Protein AF-A0A9E3U5I5-F1 (afdb_monomer)

Mean predicted aligned error: 7.68 Å

Structure (mmCIF, N/CA/C/O backbone):
data_AF-A0A9E3U5I5-F1
#
_entry.id   AF-A0A9E3U5I5-F1
#
loop_
_atom_site.group_PDB
_atom_site.id
_atom_site.type_symbol
_atom_site.label_atom_id
_atom_site.label_alt_id
_atom_site.label_comp_id
_atom_site.label_asym_id
_atom_site.label_entity_id
_atom_site.label_seq_id
_atom_site.pdbx_PDB_ins_code
_atom_site.Cartn_x
_atom_site.Cartn_y
_atom_site.Cartn_z
_atom_site.occupancy
_atom_site.B_iso_or_equiv
_atom_site.auth_seq_id
_atom_site.auth_comp_id
_atom_site.auth_asym_id
_atom_site.auth_atom_id
_atom_site.pdbx_PDB_model_num
ATOM 1 N N . TYR A 1 1 ? -1.430 5.859 -14.309 1.00 72.38 1 TYR A N 1
ATOM 2 C CA . TYR A 1 1 ? -0.325 5.099 -13.688 1.00 72.38 1 TYR A CA 1
ATOM 3 C C . TYR A 1 1 ? 0.718 4.545 -14.660 1.00 72.38 1 TYR A C 1
ATOM 5 O O . TYR A 1 1 ? 1.786 4.202 -14.187 1.00 72.38 1 TYR A O 1
ATOM 13 N N . VAL A 1 2 ? 0.483 4.457 -15.978 1.00 86.75 2 VAL A N 1
ATOM 14 C CA . VAL A 1 2 ? 1.469 3.859 -16.917 1.00 86.75 2 VAL A CA 1
ATOM 15 C C . VAL A 1 2 ? 1.877 4.771 -18.079 1.00 86.75 2 VAL A C 1
ATOM 17 O O . VAL A 1 2 ? 2.610 4.355 -18.967 1.00 86.75 2 VAL A O 1
ATOM 20 N N . ILE A 1 3 ? 1.414 6.024 -18.080 1.00 90.94 3 ILE A N 1
ATOM 21 C CA . ILE A 1 3 ? 1.618 6.954 -19.201 1.00 90.94 3 ILE A CA 1
ATOM 22 C C . ILE A 1 3 ? 3.106 7.238 -19.416 1.00 90.94 3 ILE A C 1
ATOM 24 O O . ILE A 1 3 ? 3.570 7.197 -20.548 1.00 90.94 3 ILE A O 1
ATOM 28 N N . ILE A 1 4 ? 3.861 7.483 -18.343 1.00 94.75 4 ILE A N 1
ATOM 29 C CA . ILE A 1 4 ? 5.291 7.808 -18.426 1.00 94.75 4 ILE A CA 1
ATOM 30 C C . ILE A 1 4 ? 6.102 6.634 -18.995 1.00 94.75 4 ILE A C 1
ATOM 32 O O . ILE A 1 4 ? 6.793 6.840 -19.994 1.00 94.75 4 ILE A O 1
ATOM 36 N N . PRO A 1 5 ? 6.004 5.404 -18.451 1.00 95.19 5 PRO A N 1
ATOM 37 C CA . PRO A 1 5 ? 6.700 4.259 -19.033 1.00 95.19 5 PRO A CA 1
ATOM 38 C C . PRO A 1 5 ? 6.261 3.936 -20.467 1.00 95.19 5 PRO A C 1
ATOM 40 O O . PRO A 1 5 ? 7.114 3.644 -21.306 1.00 95.19 5 PRO A O 1
ATOM 43 N N . ALA A 1 6 ? 4.964 4.036 -20.781 1.00 94.38 6 ALA A N 1
ATOM 44 C CA . ALA A 1 6 ? 4.464 3.808 -22.137 1.00 94.38 6 ALA A CA 1
ATOM 45 C C . ALA A 1 6 ? 5.011 4.842 -23.136 1.00 94.38 6 ALA A C 1
ATOM 47 O O . ALA A 1 6 ? 5.521 4.470 -24.193 1.00 94.38 6 ALA A O 1
ATOM 48 N N . ALA A 1 7 ? 4.971 6.130 -22.779 1.00 95.12 7 ALA A N 1
ATOM 49 C CA . ALA A 1 7 ? 5.496 7.212 -23.605 1.00 95.12 7 ALA A CA 1
ATOM 50 C C . ALA A 1 7 ? 7.008 7.080 -23.818 1.00 95.12 7 ALA A C 1
ATOM 52 O O . ALA A 1 7 ? 7.478 7.246 -24.941 1.00 95.12 7 ALA A O 1
ATOM 53 N N . ALA A 1 8 ? 7.768 6.725 -22.777 1.00 96.31 8 ALA A N 1
ATOM 54 C CA . ALA A 1 8 ? 9.208 6.504 -22.892 1.00 96.31 8 ALA A CA 1
ATOM 55 C C . ALA A 1 8 ? 9.541 5.380 -23.886 1.00 96.31 8 ALA A C 1
ATOM 57 O O . ALA A 1 8 ? 10.413 5.556 -24.737 1.00 96.31 8 ALA A O 1
ATOM 58 N N . CYS A 1 9 ? 8.822 4.254 -23.827 1.00 95.81 9 CYS A N 1
ATOM 59 C CA . CYS A 1 9 ? 9.015 3.140 -24.758 1.00 95.81 9 CYS A CA 1
ATOM 60 C C . CYS A 1 9 ? 8.641 3.518 -26.195 1.00 95.81 9 CYS A C 1
ATOM 62 O O . CYS A 1 9 ? 9.406 3.239 -27.118 1.00 95.81 9 CYS A O 1
ATOM 64 N N . TRP A 1 10 ? 7.495 4.176 -26.384 1.00 95.50 10 TRP A N 1
ATOM 65 C CA . TRP A 1 10 ? 7.017 4.591 -27.704 1.00 95.50 10 TRP A CA 1
ATOM 66 C C . TRP A 1 10 ? 7.957 5.608 -28.359 1.00 95.50 10 TRP A C 1
ATOM 68 O O . TRP A 1 10 ? 8.455 5.371 -29.460 1.00 95.50 10 TRP A O 1
ATOM 78 N N . LEU A 1 11 ? 8.284 6.695 -27.653 1.00 94.75 11 LEU A N 1
ATOM 79 C CA . LEU A 1 11 ? 9.190 7.731 -28.154 1.00 94.75 11 LEU A CA 1
ATOM 80 C C . LEU A 1 11 ? 10.596 7.175 -28.400 1.00 94.75 11 LEU A C 1
ATOM 82 O O . LEU A 1 11 ? 11.196 7.454 -29.437 1.00 94.75 11 LEU A O 1
ATOM 86 N N . GLY A 1 12 ? 11.118 6.352 -27.488 1.00 92.44 12 GLY A N 1
ATOM 87 C CA . GLY A 1 12 ? 12.425 5.724 -27.664 1.00 92.44 12 GLY A CA 1
ATOM 88 C C . GLY A 1 12 ? 12.472 4.776 -28.863 1.00 92.44 12 GLY A C 1
ATOM 89 O O . GLY A 1 12 ? 13.424 4.822 -29.646 1.00 92.44 12 GLY A O 1
ATOM 90 N N . GLY A 1 13 ? 11.422 3.974 -29.065 1.00 91.69 13 GLY A N 1
ATOM 91 C CA . GLY A 1 13 ? 11.267 3.125 -30.247 1.00 91.69 13 GLY A CA 1
ATOM 92 C C . GLY A 1 13 ? 11.242 3.934 -31.546 1.00 91.69 13 GLY A C 1
ATOM 93 O O . GLY A 1 13 ? 11.972 3.610 -32.488 1.00 91.69 13 GLY A O 1
ATOM 94 N N . MET A 1 14 ? 10.485 5.037 -31.576 1.00 92.88 14 MET A N 1
ATOM 95 C CA . MET A 1 14 ? 10.436 5.952 -32.723 1.00 92.88 14 MET A CA 1
ATOM 96 C C . MET A 1 14 ? 11.801 6.572 -33.035 1.00 92.88 14 MET A C 1
ATOM 98 O O . MET A 1 14 ? 12.221 6.568 -34.193 1.00 92.88 14 MET A O 1
ATOM 102 N N . ILE A 1 15 ? 12.511 7.075 -32.020 1.00 90.38 15 ILE A N 1
ATOM 103 C CA . ILE A 1 15 ? 13.831 7.701 -32.188 1.00 90.38 15 ILE A CA 1
ATOM 104 C C . ILE A 1 15 ? 14.815 6.718 -32.829 1.00 90.38 15 ILE A C 1
ATOM 106 O O . ILE A 1 15 ? 15.523 7.079 -33.769 1.00 90.38 15 ILE A O 1
ATOM 110 N N . ILE A 1 16 ? 14.849 5.460 -32.387 1.00 87.94 16 ILE A N 1
ATOM 111 C CA . ILE A 1 16 ? 15.721 4.457 -33.015 1.00 87.94 16 ILE A CA 1
ATOM 112 C C . ILE A 1 16 ? 15.287 4.150 -34.437 1.00 87.94 16 ILE A C 1
ATOM 114 O O . ILE A 1 16 ? 16.143 4.043 -35.313 1.00 87.94 16 ILE A O 1
ATOM 118 N N . ALA A 1 17 ? 13.987 3.957 -34.668 1.00 88.94 17 ALA A N 1
ATOM 119 C CA . ALA A 1 17 ? 13.482 3.629 -35.993 1.00 88.94 17 ALA A CA 1
ATOM 120 C C . ALA A 1 17 ? 13.883 4.716 -37.001 1.00 88.94 17 ALA A C 1
ATOM 122 O O . ALA A 1 17 ? 14.341 4.393 -38.100 1.00 88.94 17 ALA A O 1
ATOM 123 N N . LEU A 1 18 ? 13.804 5.989 -36.591 1.00 89.69 18 LEU A N 1
ATOM 124 C CA . LEU A 1 18 ? 14.279 7.138 -37.365 1.00 89.69 18 LEU A CA 1
ATOM 125 C C . LEU A 1 18 ? 15.781 7.043 -37.634 1.00 89.69 18 LEU A C 1
ATOM 127 O O . LEU A 1 18 ? 16.207 7.105 -38.785 1.00 89.69 18 LEU A O 1
ATOM 131 N N . ARG A 1 19 ? 16.593 6.816 -36.597 1.00 85.44 19 ARG A N 1
ATOM 132 C CA . ARG A 1 19 ? 18.059 6.751 -36.729 1.00 85.44 19 ARG A CA 1
ATOM 133 C C . ARG A 1 19 ? 18.560 5.558 -37.538 1.00 85.44 19 ARG A C 1
ATOM 135 O O . ARG A 1 19 ? 19.633 5.636 -38.126 1.00 85.44 19 ARG A O 1
ATOM 142 N N . ARG A 1 20 ? 17.801 4.465 -37.572 1.00 84.69 20 ARG A N 1
ATOM 143 C CA . ARG A 1 20 ? 18.103 3.270 -38.371 1.00 84.69 20 ARG A CA 1
ATOM 144 C C . ARG A 1 20 ? 17.535 3.334 -39.790 1.00 84.69 20 ARG A C 1
ATOM 146 O O . ARG A 1 20 ? 17.709 2.377 -40.534 1.00 84.69 20 ARG A O 1
ATOM 153 N N . GLY A 1 21 ? 16.847 4.417 -40.163 1.00 87.25 21 GLY A N 1
ATOM 154 C CA . GLY A 1 21 ? 16.241 4.565 -41.489 1.00 87.25 21 GLY A CA 1
ATOM 155 C C . GLY A 1 21 ? 15.098 3.582 -41.768 1.00 87.25 21 GLY A C 1
ATOM 156 O O . GLY A 1 21 ? 14.737 3.376 -42.920 1.00 87.25 21 GLY A O 1
ATOM 157 N N . VAL A 1 22 ? 14.528 2.966 -40.726 1.00 88.62 22 VAL A N 1
ATOM 158 C CA . VAL A 1 22 ? 13.411 2.004 -40.826 1.00 88.62 22 VAL A CA 1
ATOM 159 C C . VAL A 1 22 ? 12.083 2.601 -40.359 1.00 88.62 22 VAL A C 1
ATOM 161 O O . VAL A 1 22 ? 11.079 1.897 -40.268 1.00 88.62 22 VAL A O 1
ATOM 164 N N . PHE A 1 23 ? 12.067 3.896 -40.036 1.00 92.00 23 PHE A N 1
ATOM 165 C CA . PHE A 1 23 ? 10.873 4.588 -39.577 1.00 92.00 23 PHE A CA 1
ATOM 166 C C . PHE A 1 23 ? 9.769 4.568 -40.628 1.00 92.00 23 PHE A C 1
ATOM 168 O O . PHE A 1 23 ? 9.975 4.901 -41.795 1.00 92.00 23 PHE A O 1
ATOM 175 N N . ARG A 1 24 ? 8.563 4.234 -40.173 1.00 94.38 24 ARG A N 1
ATOM 176 C CA . ARG A 1 24 ? 7.334 4.334 -40.950 1.00 94.38 24 ARG A CA 1
ATOM 177 C C . ARG A 1 24 ? 6.305 5.064 -40.106 1.00 94.38 24 ARG A C 1
ATOM 179 O O . ARG A 1 24 ? 5.960 4.596 -39.023 1.00 94.38 24 ARG A O 1
ATOM 186 N N . ALA A 1 25 ? 5.805 6.188 -40.620 1.00 93.50 25 ALA A N 1
ATOM 187 C CA . ALA A 1 25 ? 4.791 6.984 -39.932 1.00 93.50 25 ALA A CA 1
ATOM 188 C C . ALA A 1 25 ? 3.548 6.143 -39.606 1.00 93.50 25 ALA A C 1
ATOM 190 O O . ALA A 1 25 ? 3.057 6.194 -38.487 1.00 93.50 25 ALA A O 1
ATOM 191 N N . SER A 1 26 ? 3.116 5.287 -40.539 1.00 94.12 26 SER A N 1
ATOM 192 C CA . SER A 1 26 ? 1.996 4.367 -40.329 1.00 94.12 26 SER A CA 1
ATOM 193 C C . SER A 1 26 ? 2.216 3.421 -39.148 1.00 94.12 26 SER A C 1
ATOM 195 O O . SER A 1 26 ? 1.318 3.268 -38.331 1.00 94.12 26 SER A O 1
ATOM 197 N N . THR A 1 27 ? 3.409 2.835 -39.003 1.00 92.38 27 THR A N 1
ATOM 198 C CA . THR A 1 27 ? 3.739 1.973 -37.857 1.00 92.38 27 THR A CA 1
ATOM 199 C C . THR A 1 27 ? 3.720 2.757 -36.549 1.00 92.38 27 THR A C 1
ATOM 201 O O . THR A 1 27 ? 3.073 2.327 -35.604 1.00 92.38 27 THR A O 1
ATOM 204 N N . ALA A 1 28 ? 4.337 3.942 -36.508 1.00 92.56 28 ALA A N 1
ATOM 205 C CA . ALA A 1 28 ? 4.343 4.776 -35.305 1.00 92.56 28 ALA A CA 1
ATOM 206 C C . ALA A 1 28 ? 2.927 5.211 -34.881 1.00 92.56 28 ALA A C 1
ATOM 208 O O . ALA A 1 28 ? 2.625 5.239 -33.686 1.00 92.56 28 ALA A O 1
ATOM 209 N N . THR A 1 29 ? 2.056 5.518 -35.849 1.00 94.31 29 THR A N 1
ATOM 210 C CA . THR A 1 29 ? 0.641 5.823 -35.608 1.00 94.31 29 THR A CA 1
ATOM 211 C C . THR A 1 29 ? -0.130 4.594 -35.133 1.00 94.31 29 THR A C 1
ATOM 213 O O . THR A 1 29 ? -0.908 4.717 -34.193 1.00 94.31 29 THR A O 1
ATOM 216 N N . CYS A 1 30 ? 0.094 3.417 -35.725 1.00 95.69 30 CYS A N 1
ATOM 217 C CA . CYS A 1 30 ? -0.517 2.169 -35.263 1.00 95.69 30 CYS A CA 1
ATOM 218 C C . CYS A 1 30 ? -0.094 1.825 -33.829 1.00 95.69 30 CYS A C 1
ATOM 220 O O . CYS A 1 30 ? -0.952 1.472 -33.024 1.00 95.69 30 CYS A O 1
ATOM 222 N N . ASP A 1 31 ? 1.186 1.985 -33.485 1.00 93.75 31 ASP A N 1
ATOM 223 C CA . ASP A 1 31 ? 1.690 1.752 -32.127 1.00 93.75 31 ASP A CA 1
ATOM 224 C C . ASP A 1 31 ? 1.054 2.728 -31.128 1.00 93.75 31 ASP A C 1
ATOM 226 O O . ASP A 1 31 ? 0.580 2.320 -30.067 1.00 93.75 31 ASP A O 1
ATOM 230 N N . ALA A 1 32 ? 0.974 4.016 -31.484 1.00 94.38 32 ALA A N 1
ATOM 231 C CA . ALA A 1 32 ? 0.314 5.030 -30.663 1.00 94.38 32 ALA A CA 1
ATOM 232 C C . ALA A 1 32 ? -1.177 4.722 -30.471 1.00 94.38 32 ALA A C 1
ATOM 234 O O . ALA A 1 32 ? -1.684 4.771 -29.350 1.00 94.38 32 ALA A O 1
ATOM 235 N N . ALA A 1 33 ? -1.875 4.364 -31.551 1.00 95.81 33 ALA A N 1
ATOM 236 C CA . ALA A 1 33 ? -3.276 3.971 -31.506 1.00 95.81 33 ALA A CA 1
ATOM 237 C C . ALA A 1 33 ? -3.470 2.723 -30.637 1.00 95.81 33 ALA A C 1
ATOM 239 O O . ALA A 1 33 ? -4.378 2.700 -29.813 1.00 95.81 33 ALA A O 1
ATOM 240 N N . GLY A 1 34 ? -2.590 1.725 -30.751 1.00 95.38 34 GLY A N 1
ATOM 241 C CA . GLY A 1 34 ? -2.604 0.527 -29.915 1.00 95.38 34 GLY A CA 1
ATOM 242 C C . GLY A 1 34 ? -2.441 0.847 -28.428 1.00 95.38 34 GLY A C 1
ATOM 243 O O . GLY A 1 34 ? -3.212 0.349 -27.607 1.00 95.38 34 GLY A O 1
ATOM 244 N N . LEU A 1 35 ? -1.502 1.732 -28.075 1.00 94.25 35 LEU A N 1
ATOM 245 C CA . LEU A 1 35 ? -1.315 2.198 -26.695 1.00 94.25 35 LEU A CA 1
ATOM 246 C C . LEU A 1 35 ? -2.542 2.952 -26.169 1.00 94.25 35 LEU A C 1
ATOM 248 O O . LEU A 1 35 ? -2.964 2.718 -25.035 1.00 94.25 35 LEU A O 1
ATOM 252 N N . LEU A 1 36 ? -3.133 3.829 -26.985 1.00 94.44 36 LEU A N 1
ATOM 253 C CA . LEU A 1 36 ? -4.336 4.577 -26.618 1.00 94.44 36 LEU A CA 1
ATOM 254 C C . LEU A 1 36 ? -5.542 3.654 -26.445 1.00 94.44 36 LEU A C 1
ATOM 256 O O . LEU A 1 36 ? -6.225 3.747 -25.432 1.00 94.44 36 LEU A O 1
ATOM 260 N N . ILE A 1 37 ? -5.779 2.734 -27.381 1.00 95.94 37 ILE A N 1
ATOM 261 C CA . ILE A 1 37 ? -6.873 1.758 -27.310 1.00 95.94 37 ILE A CA 1
ATOM 262 C C . ILE A 1 37 ? -6.700 0.865 -26.081 1.00 95.94 37 ILE A C 1
ATOM 264 O O . ILE A 1 37 ? -7.642 0.715 -25.309 1.00 95.94 37 ILE A O 1
ATOM 268 N N . GLY A 1 38 ? -5.501 0.325 -25.845 1.00 93.44 38 GLY A N 1
ATOM 269 C CA . GLY A 1 38 ? -5.220 -0.475 -24.651 1.00 93.44 38 GLY A CA 1
ATOM 270 C C . GLY A 1 38 ? -5.457 0.310 -23.358 1.00 93.44 38 GLY A C 1
ATOM 271 O O . GLY A 1 38 ? -6.080 -0.199 -22.425 1.00 93.44 38 GLY A O 1
ATOM 272 N N . GLY A 1 39 ? -5.034 1.577 -23.325 1.00 93.19 39 GLY A N 1
ATOM 273 C CA . GLY A 1 39 ? -5.296 2.491 -22.215 1.00 93.19 39 GLY A CA 1
ATOM 274 C C . GLY A 1 39 ? -6.784 2.783 -22.007 1.00 93.19 39 GLY A C 1
ATOM 275 O O . GLY A 1 39 ? -7.241 2.781 -20.867 1.00 93.19 39 GLY A O 1
ATOM 276 N N . LEU A 1 40 ? -7.548 2.986 -23.083 1.00 95.00 40 LEU A N 1
ATOM 277 C CA . LEU A 1 40 ? -8.995 3.215 -23.040 1.00 95.00 40 LEU A CA 1
ATOM 278 C C . LEU A 1 40 ? -9.761 1.968 -22.600 1.00 95.00 40 LEU A C 1
ATOM 280 O O . LEU A 1 40 ? -10.700 2.094 -21.825 1.00 95.00 40 LEU A O 1
ATOM 284 N N . ILE A 1 41 ? -9.353 0.774 -23.035 1.00 96.31 41 ILE A N 1
ATOM 285 C CA . ILE A 1 41 ? -9.956 -0.489 -22.591 1.00 96.31 41 ILE A CA 1
ATOM 286 C C . ILE A 1 41 ? -9.698 -0.687 -21.095 1.00 96.31 41 ILE A C 1
ATOM 288 O O . ILE A 1 41 ? -10.640 -0.903 -20.337 1.00 96.31 41 ILE A O 1
ATOM 292 N N . ALA A 1 42 ? -8.444 -0.567 -20.649 1.00 94.50 42 ALA A N 1
ATOM 293 C CA . ALA A 1 42 ? -8.094 -0.744 -19.240 1.00 94.50 42 ALA A CA 1
ATOM 294 C C . ALA A 1 42 ? -8.733 0.333 -18.344 1.00 94.50 42 ALA A C 1
ATOM 296 O O . ALA A 1 42 ? -9.289 0.023 -17.291 1.00 94.50 42 ALA A O 1
ATOM 297 N N . GLY A 1 43 ? -8.687 1.596 -18.774 1.00 93.56 43 GLY A N 1
ATOM 298 C CA . GLY A 1 43 ? -9.311 2.716 -18.074 1.00 93.56 43 GLY A CA 1
ATOM 299 C C . GLY A 1 43 ? -10.832 2.598 -18.046 1.00 93.56 43 GLY A C 1
ATOM 300 O O . GLY A 1 43 ? -11.434 2.752 -16.989 1.00 93.56 43 GLY A O 1
ATOM 301 N N . GLY A 1 44 ? -11.447 2.252 -19.176 1.00 96.56 44 GLY A N 1
ATOM 302 C CA . GLY A 1 44 ? -12.884 2.022 -19.302 1.00 96.56 44 GLY A CA 1
ATOM 303 C C . GLY A 1 44 ? -13.369 0.875 -18.422 1.00 96.56 44 GLY A C 1
ATOM 304 O O . GLY A 1 44 ? -14.366 1.038 -17.725 1.00 96.56 44 GLY A O 1
ATOM 305 N N . ALA A 1 45 ? -12.631 -0.238 -18.367 1.00 97.00 45 ALA A N 1
ATOM 306 C CA . ALA A 1 45 ? -12.920 -1.346 -17.457 1.00 97.00 45 ALA A CA 1
ATOM 307 C C . ALA A 1 45 ? -12.854 -0.910 -15.983 1.00 97.00 45 ALA A C 1
ATOM 309 O O . ALA A 1 45 ? -13.732 -1.266 -15.200 1.00 97.00 45 ALA A O 1
ATOM 310 N N . GLY A 1 46 ? -11.864 -0.092 -15.611 1.00 95.00 46 GLY A N 1
ATOM 311 C CA . GLY A 1 46 ? -11.766 0.483 -14.267 1.00 95.00 46 GLY A CA 1
ATOM 312 C C . GLY A 1 46 ? -12.921 1.432 -13.930 1.00 95.00 46 GLY A C 1
ATOM 313 O O . GLY A 1 46 ? -13.514 1.323 -12.860 1.00 95.00 46 GLY A O 1
ATOM 314 N N . CYS A 1 47 ? -13.286 2.332 -14.847 1.00 96.62 47 CYS A N 1
ATOM 315 C CA . CYS A 1 47 ? -14.430 3.233 -14.675 1.00 96.62 47 CYS A CA 1
ATOM 316 C C . CYS A 1 47 ? -15.747 2.459 -14.559 1.00 96.62 47 CYS A C 1
ATOM 318 O O . CYS A 1 47 ? -16.566 2.762 -13.692 1.00 96.62 47 CYS A O 1
ATOM 320 N N . TRP A 1 48 ? -15.937 1.442 -15.403 1.00 97.75 48 TRP A N 1
ATOM 321 C CA . TRP A 1 48 ? -17.096 0.560 -15.337 1.00 97.75 48 TRP A CA 1
ATOM 322 C C . TRP A 1 48 ? -17.163 -0.162 -13.992 1.00 97.75 48 TRP A C 1
ATOM 324 O O . TRP A 1 48 ? -18.212 -0.132 -13.358 1.00 97.75 48 TRP A O 1
ATOM 334 N N . TRP A 1 49 ? -16.046 -0.722 -13.515 1.00 97.81 49 TRP A N 1
ATOM 335 C CA . TRP A 1 49 ? -15.971 -1.363 -12.201 1.00 97.81 49 TRP A CA 1
ATOM 336 C C . TRP A 1 49 ? -16.380 -0.402 -11.081 1.00 97.81 49 TRP A C 1
ATOM 338 O O . TRP A 1 49 ? -17.271 -0.723 -10.303 1.00 97.81 49 TRP A O 1
ATOM 348 N N . LEU A 1 50 ? -15.796 0.802 -11.037 1.00 97.06 50 LEU A N 1
ATOM 349 C CA . LEU A 1 50 ? -16.140 1.819 -10.035 1.00 97.06 50 LEU A CA 1
ATOM 350 C C . LEU A 1 50 ? -17.620 2.205 -10.081 1.00 97.06 50 LEU A C 1
ATOM 352 O O . LEU A 1 50 ? -18.231 2.430 -9.038 1.00 97.06 50 LEU A O 1
ATOM 356 N N . SER A 1 51 ? -18.203 2.301 -11.275 1.00 97.31 51 SER A N 1
ATOM 357 C CA . SER A 1 51 ? -19.631 2.574 -11.419 1.00 97.31 51 SER A CA 1
ATOM 358 C C . SER A 1 51 ? -20.482 1.398 -10.944 1.00 97.31 51 SER A C 1
ATOM 360 O O . SER A 1 51 ? -21.478 1.616 -10.261 1.00 97.31 51 SER A O 1
ATOM 362 N N . ALA A 1 52 ? -20.095 0.167 -11.284 1.00 97.88 52 ALA A N 1
ATOM 363 C CA . ALA A 1 52 ? -20.820 -1.047 -10.925 1.00 97.88 52 ALA A CA 1
ATOM 364 C C . ALA A 1 52 ? -20.801 -1.313 -9.411 1.00 97.88 52 ALA A C 1
ATOM 366 O O . ALA A 1 52 ? -21.777 -1.825 -8.873 1.00 97.88 52 ALA A O 1
ATOM 367 N N . THR A 1 53 ? -19.730 -0.926 -8.712 1.00 96.44 53 THR A N 1
ATOM 368 C CA . THR A 1 53 ? -19.610 -1.062 -7.250 1.00 96.44 53 THR A CA 1
ATOM 369 C C . THR A 1 53 ? -20.122 0.154 -6.473 1.00 96.44 53 THR A C 1
ATOM 371 O O . THR A 1 53 ? -19.928 0.227 -5.262 1.00 96.44 53 THR A O 1
ATOM 374 N N . GLY A 1 54 ? -20.720 1.148 -7.143 1.00 95.56 54 GLY A N 1
ATOM 375 C CA . GLY A 1 54 ? -21.185 2.387 -6.502 1.00 95.56 54 GLY A CA 1
ATOM 376 C C . GLY A 1 54 ? -20.060 3.301 -5.991 1.00 95.56 54 GLY A C 1
ATOM 377 O O . GLY A 1 54 ? -20.316 4.285 -5.303 1.00 95.56 54 GLY A O 1
ATOM 378 N N . SER A 1 55 ? -18.805 3.016 -6.336 1.00 95.69 55 SER A N 1
ATOM 379 C CA . SER A 1 55 ? -17.621 3.746 -5.867 1.00 95.69 55 SER A CA 1
ATOM 380 C C . SER A 1 55 ? -17.254 4.951 -6.745 1.00 95.69 55 SER A C 1
ATOM 382 O O . SER A 1 55 ? -16.332 5.690 -6.407 1.00 95.69 55 SER A O 1
ATOM 384 N N . TRP A 1 56 ? -17.959 5.177 -7.860 1.00 95.69 56 TRP A N 1
ATOM 385 C CA . TRP A 1 56 ? -17.664 6.254 -8.814 1.00 95.69 56 TRP A CA 1
ATOM 386 C C . TRP A 1 56 ? -17.748 7.658 -8.203 1.00 95.69 56 TRP A C 1
ATOM 388 O O . TRP A 1 56 ? -16.814 8.446 -8.348 1.00 95.69 56 TRP A O 1
ATOM 398 N N . ALA A 1 57 ? -18.840 7.975 -7.503 1.00 95.94 57 ALA A N 1
ATOM 399 C CA . ALA A 1 57 ? -18.999 9.287 -6.878 1.00 95.94 57 ALA A CA 1
ATOM 400 C C . ALA A 1 57 ? -17.985 9.517 -5.733 1.00 95.94 57 ALA A C 1
ATOM 402 O O . ALA A 1 57 ? -17.272 10.522 -5.795 1.00 95.94 57 ALA A O 1
ATOM 403 N N . PRO A 1 58 ? -17.803 8.582 -4.771 1.00 93.88 58 PRO A N 1
ATOM 404 C CA . PRO A 1 58 ? -16.754 8.700 -3.752 1.00 93.88 58 PRO A CA 1
ATOM 405 C C . PRO A 1 58 ? -15.338 8.827 -4.331 1.00 93.88 58 PRO A C 1
ATOM 407 O O . PRO A 1 58 ? -14.518 9.587 -3.818 1.00 93.88 58 PRO A O 1
ATOM 410 N N . PHE A 1 59 ? -15.037 8.125 -5.430 1.00 94.44 59 PHE A N 1
ATOM 411 C CA . PHE A 1 59 ? -13.748 8.244 -6.113 1.00 94.44 59 PHE A CA 1
ATOM 412 C C . PHE A 1 59 ? -13.484 9.682 -6.573 1.00 94.44 59 PHE A C 1
ATOM 414 O O . PHE A 1 59 ? -12.423 10.240 -6.282 1.00 94.44 59 PHE A O 1
ATOM 421 N N . TRP A 1 60 ? -14.447 10.303 -7.259 1.00 95.62 60 TRP A N 1
ATOM 422 C CA . TRP A 1 60 ? -14.305 11.687 -7.712 1.00 95.62 60 TRP A CA 1
ATOM 423 C C . TRP A 1 60 ? -14.268 12.678 -6.560 1.00 95.62 60 TRP A C 1
ATOM 425 O O . TRP A 1 60 ? -13.521 13.653 -6.631 1.00 95.62 60 TRP A O 1
ATOM 435 N N . GLU A 1 61 ? -15.010 12.417 -5.486 1.00 94.75 61 GLU A N 1
ATOM 436 C CA . GLU A 1 61 ? -14.917 13.209 -4.268 1.00 94.75 61 GLU A CA 1
ATOM 437 C C . GLU A 1 61 ? -13.474 13.225 -3.750 1.00 94.75 61 GLU A C 1
ATOM 439 O O . GLU A 1 61 ? -12.890 14.302 -3.607 1.00 94.75 61 GLU A O 1
ATOM 444 N N . ILE A 1 62 ? -12.862 12.049 -3.567 1.00 93.06 62 ILE A N 1
ATOM 445 C CA . ILE A 1 62 ? -11.477 11.920 -3.101 1.00 93.06 62 ILE A CA 1
ATOM 446 C C . ILE A 1 62 ? -10.513 12.631 -4.054 1.00 93.06 62 ILE A C 1
ATOM 448 O O . ILE A 1 62 ? -9.676 13.423 -3.615 1.00 93.06 62 ILE A O 1
ATOM 452 N N . VAL A 1 63 ? -10.621 12.377 -5.360 1.00 92.69 63 VAL A N 1
ATOM 453 C CA . VAL A 1 63 ? -9.706 12.940 -6.363 1.00 92.69 63 VAL A CA 1
ATOM 454 C C . VAL A 1 63 ? -9.786 14.465 -6.406 1.00 92.69 63 VAL A C 1
ATOM 456 O O . VAL A 1 63 ? -8.740 15.116 -6.440 1.00 92.69 63 VAL A O 1
ATOM 459 N N . LEU A 1 64 ? -10.988 15.038 -6.387 1.00 94.81 64 LEU A N 1
ATOM 460 C CA . LEU A 1 64 ? -11.190 16.473 -6.596 1.00 94.81 64 LEU A CA 1
ATOM 461 C C . LEU A 1 64 ? -11.086 17.291 -5.305 1.00 94.81 64 LEU A C 1
ATOM 463 O O . LEU A 1 64 ? -10.566 18.403 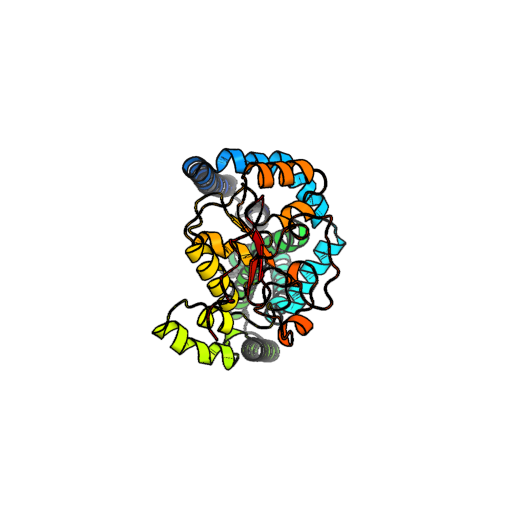-5.347 1.00 94.81 64 LEU A O 1
ATOM 467 N N . HIS A 1 65 ? -11.537 16.754 -4.169 1.00 94.44 65 HIS A N 1
ATOM 468 C CA . HIS A 1 65 ? -11.715 17.538 -2.939 1.00 94.44 65 HIS A CA 1
ATOM 469 C C . HIS A 1 65 ? -10.767 17.150 -1.801 1.00 94.44 65 HIS A C 1
ATOM 471 O O . HIS A 1 65 ? -10.460 17.998 -0.961 1.00 94.44 65 HIS A O 1
ATOM 477 N N . TRP A 1 66 ? -10.288 15.904 -1.766 1.00 93.50 66 TRP A N 1
ATOM 478 C CA . TRP A 1 66 ? -9.425 15.411 -0.685 1.00 93.50 66 TRP A CA 1
ATOM 479 C C . TRP A 1 66 ? -7.953 15.332 -1.113 1.00 93.50 66 TRP A C 1
ATOM 481 O O . TRP A 1 66 ? -7.052 15.681 -0.352 1.00 93.50 66 TRP A O 1
ATOM 491 N N . SER A 1 67 ? -7.673 14.941 -2.360 1.00 91.12 67 SER A N 1
ATOM 492 C CA . SER A 1 67 ? -6.311 14.622 -2.815 1.00 91.12 67 SER A CA 1
ATOM 493 C C . SER A 1 67 ? -5.320 15.788 -2.732 1.00 91.12 67 SER A C 1
ATOM 495 O O . SER A 1 67 ? -4.115 15.555 -2.619 1.00 91.12 67 SER A O 1
ATOM 497 N N . GLY A 1 68 ? -5.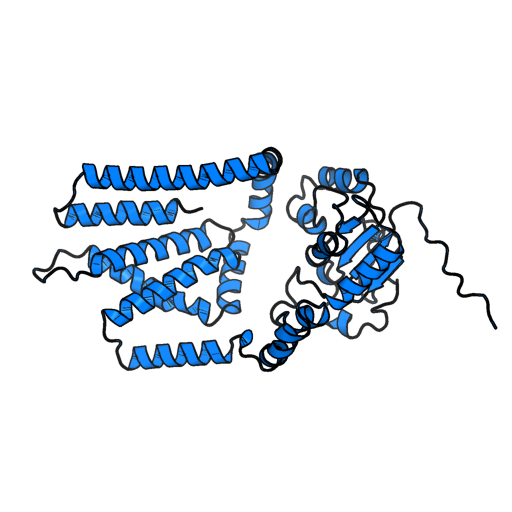807 17.031 -2.795 1.00 91.00 68 GLY A N 1
ATOM 498 C CA . GLY A 1 68 ? -4.986 18.232 -2.653 1.00 91.00 68 GLY A CA 1
ATOM 499 C C . GLY A 1 68 ? -4.339 18.311 -1.273 1.00 91.00 68 GLY A C 1
ATOM 500 O O . GLY A 1 68 ? -3.116 18.383 -1.176 1.00 91.00 68 GLY A O 1
ATOM 501 N N . GLU A 1 69 ? -5.152 18.209 -0.222 1.00 91.38 69 GLU A N 1
ATOM 502 C CA . GLU A 1 69 ? -4.691 18.248 1.168 1.00 91.38 69 GLU A CA 1
ATOM 503 C C . GLU A 1 69 ? -3.840 17.024 1.510 1.00 91.38 69 GLU A C 1
ATOM 505 O O . GLU A 1 69 ? -2.748 17.166 2.062 1.00 91.38 69 GLU A O 1
ATOM 510 N N . TYR A 1 70 ? -4.257 15.831 1.071 1.00 88.88 70 TYR A N 1
ATOM 511 C CA . TYR A 1 70 ? -3.437 14.627 1.217 1.00 88.88 70 TYR A CA 1
ATOM 512 C C . TYR A 1 70 ? -2.036 14.855 0.640 1.00 88.88 70 TYR A C 1
ATOM 514 O O . TYR A 1 70 ? -1.030 14.652 1.317 1.00 88.88 70 TYR A O 1
ATOM 522 N N . ARG A 1 71 ? -1.948 15.373 -0.593 1.00 86.62 71 ARG A N 1
ATOM 523 C CA . ARG A 1 71 ? -0.669 15.658 -1.253 1.00 86.62 71 ARG A CA 1
ATOM 524 C C . ARG A 1 71 ? 0.154 16.699 -0.505 1.00 86.62 71 ARG A C 1
ATOM 526 O O . ARG A 1 71 ? 1.372 16.597 -0.547 1.00 86.62 71 ARG A O 1
ATOM 533 N N . THR A 1 72 ? -0.448 17.672 0.172 1.00 86.38 72 THR A N 1
ATOM 534 C CA . THR A 1 72 ? 0.317 18.595 1.024 1.00 86.38 72 THR A CA 1
ATOM 535 C C . THR A 1 72 ? 0.829 17.914 2.293 1.00 86.38 72 THR A C 1
ATOM 537 O O . THR A 1 72 ? 1.988 18.113 2.650 1.00 86.38 72 THR A O 1
ATOM 540 N N . SER A 1 73 ? 0.026 17.041 2.906 1.00 83.44 73 SER A N 1
ATOM 541 C CA . SER A 1 73 ? 0.368 16.310 4.133 1.00 83.44 73 SER A CA 1
ATOM 542 C C . SER A 1 73 ? 1.461 15.257 3.916 1.00 83.44 73 SER A C 1
ATOM 544 O O . SER A 1 73 ? 2.314 15.070 4.780 1.00 83.44 73 SER A O 1
ATOM 546 N N . VAL A 1 74 ? 1.484 14.593 2.752 1.00 80.38 74 VAL A N 1
ATOM 547 C CA . VAL A 1 74 ? 2.457 13.522 2.440 1.00 80.38 74 VAL A CA 1
ATOM 548 C C . VAL A 1 74 ? 3.481 13.878 1.354 1.00 80.38 74 VAL A C 1
ATOM 550 O O . VAL A 1 74 ? 4.397 13.106 1.074 1.00 80.38 74 VAL A O 1
ATOM 553 N N . GLY A 1 75 ? 3.341 15.023 0.686 1.00 73.56 75 GLY A N 1
ATOM 554 C CA . GLY A 1 75 ? 4.099 15.333 -0.531 1.00 73.56 75 GLY A CA 1
ATOM 555 C C . GLY A 1 75 ? 5.418 16.061 -0.323 1.00 73.56 75 GLY A C 1
ATOM 556 O O . GLY A 1 75 ? 6.116 16.272 -1.316 1.00 73.56 75 GLY A O 1
ATOM 557 N N . GLY A 1 76 ? 5.769 16.427 0.912 1.00 82.62 76 GLY A N 1
ATOM 558 C CA . GLY A 1 76 ? 7.021 17.114 1.220 1.00 82.62 76 GLY A CA 1
ATOM 559 C C . GLY A 1 76 ? 8.248 16.327 0.747 1.00 82.62 76 GLY A C 1
ATOM 560 O O . GLY A 1 76 ? 8.355 15.121 0.973 1.00 82.62 76 GLY A O 1
ATOM 561 N N . TRP A 1 77 ? 9.203 17.017 0.114 1.00 82.88 77 TRP A N 1
ATOM 562 C CA . TRP A 1 77 ? 10.435 16.405 -0.404 1.00 82.88 77 TRP A CA 1
ATOM 563 C C . TRP A 1 77 ? 11.220 15.634 0.663 1.00 82.88 77 TRP A C 1
ATOM 565 O O . TRP A 1 77 ? 11.751 14.568 0.366 1.00 82.88 77 TRP A O 1
ATOM 575 N N . GLY A 1 78 ? 11.241 16.126 1.907 1.00 84.69 78 GLY A N 1
ATOM 576 C CA . GLY A 1 78 ? 11.891 15.440 3.027 1.00 84.69 78 GLY A CA 1
ATOM 577 C C . GLY A 1 78 ? 11.275 14.070 3.322 1.00 84.69 78 GLY A C 1
ATOM 578 O O . GLY A 1 78 ? 12.001 13.085 3.421 1.00 84.69 78 GLY A O 1
ATOM 579 N N . LEU A 1 79 ? 9.941 13.978 3.374 1.00 82.00 79 LEU A N 1
ATOM 580 C CA . LEU A 1 79 ? 9.243 12.707 3.588 1.00 82.00 79 LEU A CA 1
ATOM 581 C C . LEU A 1 79 ? 9.422 11.757 2.397 1.00 82.00 79 LEU A C 1
ATOM 583 O O . LEU A 1 79 ? 9.648 10.565 2.594 1.00 82.00 79 LEU A O 1
ATOM 587 N N . ARG A 1 80 ? 9.388 12.268 1.158 1.00 83.38 80 ARG A N 1
ATOM 588 C CA . ARG A 1 80 ? 9.672 11.462 -0.044 1.00 83.38 80 ARG A CA 1
ATOM 589 C C . ARG A 1 80 ? 11.087 10.891 -0.027 1.00 83.38 80 ARG A C 1
ATOM 591 O O . ARG A 1 80 ? 11.275 9.714 -0.320 1.00 83.38 80 ARG A O 1
ATOM 598 N N . LEU A 1 81 ? 12.081 11.702 0.324 1.00 84.94 81 LEU A N 1
ATOM 599 C CA . LEU A 1 81 ? 13.462 11.240 0.428 1.00 84.94 81 LEU A CA 1
ATOM 600 C C . LEU A 1 81 ? 13.606 10.208 1.551 1.00 84.94 81 LEU A C 1
ATOM 602 O O . LEU A 1 81 ? 14.183 9.150 1.326 1.00 84.94 81 LEU A O 1
ATOM 606 N N . ALA A 1 82 ? 13.029 10.476 2.724 1.00 85.00 82 ALA A N 1
ATOM 607 C CA . ALA A 1 82 ? 13.062 9.560 3.861 1.00 85.00 82 ALA A CA 1
ATOM 608 C C . ALA A 1 82 ? 12.390 8.213 3.548 1.00 85.00 82 ALA A C 1
ATOM 610 O O . ALA A 1 82 ? 12.954 7.169 3.858 1.00 85.00 82 ALA A O 1
ATOM 611 N N . THR A 1 83 ? 11.228 8.215 2.888 1.00 82.75 83 THR A N 1
ATOM 612 C CA . THR A 1 83 ? 10.519 6.985 2.485 1.00 82.75 83 THR A CA 1
ATOM 613 C C . THR A 1 83 ? 11.277 6.207 1.412 1.00 82.75 83 THR A C 1
ATOM 615 O O . THR A 1 83 ? 11.415 4.993 1.539 1.00 82.75 83 THR A O 1
ATOM 618 N N . ASN A 1 84 ? 11.856 6.881 0.410 1.00 83.69 84 ASN A N 1
ATOM 619 C CA . ASN A 1 84 ? 12.729 6.221 -0.565 1.00 83.69 84 ASN A CA 1
ATOM 620 C C . ASN A 1 84 ? 13.969 5.615 0.111 1.00 83.69 84 ASN A C 1
ATOM 622 O O . ASN A 1 84 ? 14.270 4.447 -0.109 1.00 83.69 84 ASN A O 1
ATOM 626 N N . LEU A 1 85 ? 14.677 6.366 0.962 1.00 85.62 85 LEU A N 1
ATOM 627 C CA . LEU A 1 85 ? 15.846 5.859 1.692 1.00 85.62 85 LEU A CA 1
ATOM 628 C C . LEU A 1 85 ? 15.478 4.687 2.606 1.00 85.62 85 LEU A C 1
ATOM 630 O O . LEU A 1 85 ? 16.183 3.679 2.621 1.00 85.62 85 LEU A O 1
ATOM 634 N N . SER A 1 86 ? 14.354 4.794 3.316 1.00 83.19 86 SER A N 1
ATOM 635 C CA . SER A 1 86 ? 13.816 3.717 4.144 1.00 83.19 86 SER A CA 1
ATOM 636 C C . SER A 1 86 ? 13.566 2.469 3.308 1.00 83.19 86 SER A C 1
ATOM 638 O O . SER A 1 86 ? 14.025 1.401 3.698 1.00 83.19 86 SER A O 1
ATOM 640 N N . TYR A 1 87 ? 12.966 2.595 2.119 1.00 83.50 87 TYR A N 1
ATOM 641 C CA . TYR A 1 87 ? 12.824 1.470 1.199 1.00 83.50 87 TYR A CA 1
ATOM 642 C C . TYR A 1 87 ? 14.179 0.849 0.843 1.00 83.50 87 TYR A C 1
ATOM 644 O O . TYR A 1 87 ? 14.337 -0.365 0.955 1.00 83.50 87 TYR A O 1
ATOM 652 N N . TYR A 1 88 ? 15.181 1.651 0.462 1.00 82.19 88 TYR A N 1
ATOM 653 C CA . TYR A 1 88 ? 16.488 1.109 0.078 1.00 82.19 88 TYR A CA 1
ATOM 654 C C . TYR A 1 88 ? 17.186 0.365 1.221 1.00 82.19 88 TYR A C 1
ATOM 656 O O . TYR A 1 88 ? 17.799 -0.672 0.977 1.00 82.19 88 TYR A O 1
ATOM 664 N N . VAL A 1 89 ? 17.063 0.841 2.458 1.00 83.12 89 VAL A N 1
ATOM 665 C CA . VAL A 1 89 ? 17.632 0.163 3.632 1.00 83.12 89 VAL A CA 1
ATOM 666 C C . VAL A 1 89 ? 16.824 -1.083 3.991 1.00 83.12 89 VAL A C 1
ATOM 668 O O . VAL A 1 89 ? 17.387 -2.156 4.196 1.00 83.12 89 VAL A O 1
ATOM 671 N N . TYR A 1 90 ? 15.501 -0.955 4.041 1.00 78.62 90 TYR A N 1
ATOM 672 C CA . TYR A 1 90 ? 14.598 -1.994 4.523 1.00 78.62 90 TYR A CA 1
ATOM 673 C C . TYR A 1 90 ? 14.505 -3.191 3.574 1.00 78.62 90 TYR A C 1
ATOM 675 O O . TYR A 1 90 ? 14.438 -4.337 4.014 1.00 78.62 90 TYR A O 1
ATOM 683 N N . TYR A 1 91 ? 14.540 -2.930 2.267 1.00 81.81 91 TYR A N 1
ATOM 684 C CA . TYR A 1 91 ? 14.454 -3.950 1.223 1.00 81.81 91 TYR A CA 1
ATOM 685 C C . TYR A 1 91 ? 15.814 -4.456 0.752 1.00 81.81 91 TYR A C 1
ATOM 687 O O . TYR A 1 91 ? 15.893 -5.151 -0.264 1.00 81.81 91 TYR A O 1
ATOM 695 N N . ALA A 1 92 ? 16.895 -4.139 1.463 1.00 85.06 92 ALA A N 1
ATOM 696 C CA . ALA A 1 92 ? 18.186 -4.730 1.165 1.00 85.06 92 ALA A CA 1
ATOM 697 C C . ALA A 1 92 ? 18.128 -6.273 1.305 1.00 85.06 92 ALA A C 1
ATOM 699 O O . ALA A 1 92 ? 17.483 -6.793 2.218 1.00 85.06 92 ALA A O 1
ATOM 700 N N . PRO A 1 93 ? 18.799 -7.024 0.409 1.00 88.50 93 PRO A N 1
ATOM 701 C CA . PRO A 1 93 ? 19.656 -6.541 -0.671 1.00 88.50 93 PRO A CA 1
ATOM 702 C C . PRO A 1 93 ? 18.904 -6.225 -1.968 1.00 88.50 93 PRO A C 1
ATOM 704 O O . PRO A 1 93 ? 19.511 -5.669 -2.872 1.00 88.50 93 PRO A O 1
ATOM 707 N N . TRP A 1 94 ? 17.616 -6.554 -2.099 1.00 87.88 94 TRP A N 1
ATOM 708 C CA . TRP A 1 94 ? 16.857 -6.393 -3.349 1.00 87.88 94 TRP A CA 1
ATOM 709 C C . TRP A 1 94 ? 16.901 -4.974 -3.900 1.00 87.88 94 TRP A C 1
ATOM 711 O O . TRP A 1 94 ? 17.058 -4.769 -5.098 1.00 87.88 94 TRP A O 1
ATOM 721 N N . SER A 1 95 ? 16.830 -3.987 -3.018 1.00 87.06 95 SER A N 1
ATOM 722 C CA . SER A 1 95 ? 16.954 -2.576 -3.367 1.00 87.06 95 SER A CA 1
ATOM 723 C C . SER A 1 95 ? 18.309 -2.206 -4.002 1.00 87.06 95 SER A C 1
ATOM 725 O O . SER A 1 95 ? 18.366 -1.304 -4.841 1.00 87.06 95 SER A O 1
ATOM 727 N N . LEU A 1 96 ? 19.390 -2.934 -3.683 1.00 86.69 96 LEU A N 1
ATOM 728 C CA . LEU A 1 96 ? 20.730 -2.742 -4.256 1.00 86.69 96 LEU A CA 1
ATOM 729 C C . LEU A 1 96 ? 20.791 -3.125 -5.734 1.00 86.69 96 LEU A C 1
ATOM 731 O O . LEU A 1 96 ? 21.706 -2.700 -6.436 1.00 86.69 96 LEU A O 1
ATOM 735 N N . LEU A 1 97 ? 19.803 -3.870 -6.235 1.00 88.44 97 LEU A N 1
ATOM 736 C CA . LEU A 1 97 ? 19.681 -4.184 -7.655 1.00 88.44 97 LEU A CA 1
ATOM 737 C C . LEU A 1 97 ? 19.692 -2.921 -8.523 1.00 88.44 97 LEU A C 1
ATOM 739 O O . LEU A 1 97 ? 20.246 -2.939 -9.622 1.00 88.44 97 LEU A O 1
ATOM 743 N N . ALA A 1 98 ? 19.138 -1.813 -8.023 1.00 89.62 98 ALA A N 1
ATOM 744 C CA . ALA A 1 98 ? 19.143 -0.538 -8.730 1.00 89.62 98 ALA A CA 1
ATOM 745 C C . ALA A 1 98 ? 20.567 -0.030 -9.031 1.00 89.62 98 ALA A C 1
ATOM 747 O O . ALA A 1 98 ? 20.775 0.583 -10.077 1.00 89.62 98 ALA A O 1
ATOM 748 N N . LEU A 1 99 ? 21.561 -0.350 -8.190 1.00 86.81 99 LEU A N 1
ATOM 749 C CA . LEU A 1 99 ? 22.966 0.028 -8.404 1.00 86.81 99 LEU A CA 1
ATOM 750 C C . LEU A 1 99 ? 23.572 -0.623 -9.653 1.00 86.81 99 LEU A C 1
ATOM 752 O O . LEU A 1 99 ? 24.532 -0.095 -10.205 1.00 86.81 99 LEU A O 1
ATOM 756 N N . VAL A 1 100 ? 23.016 -1.749 -10.110 1.00 87.00 100 VAL A N 1
ATOM 757 C CA . VAL A 1 100 ? 23.459 -2.454 -11.323 1.00 87.00 100 VAL A CA 1
ATOM 758 C C . VAL A 1 100 ? 22.503 -2.193 -12.484 1.00 87.00 100 VAL A C 1
ATOM 760 O O . VAL A 1 100 ? 22.940 -1.891 -13.595 1.00 87.00 100 VAL A O 1
ATOM 763 N N . ALA A 1 101 ? 21.194 -2.266 -12.235 1.00 92.19 101 ALA A N 1
ATOM 764 C CA . ALA A 1 101 ? 20.177 -2.105 -13.266 1.00 92.19 101 ALA A CA 1
ATOM 765 C C . ALA A 1 101 ? 20.139 -0.684 -13.849 1.00 92.19 101 ALA A C 1
ATOM 767 O O . ALA A 1 101 ? 19.954 -0.545 -15.057 1.00 92.19 101 ALA A O 1
ATOM 768 N N . VAL A 1 102 ? 20.368 0.369 -13.049 1.00 94.69 102 VAL A N 1
ATOM 769 C CA . VAL A 1 102 ? 20.394 1.753 -13.562 1.00 94.69 102 VAL A CA 1
ATOM 770 C C . VAL A 1 102 ? 21.573 1.988 -14.513 1.00 94.69 102 VAL A C 1
ATOM 772 O O . VAL A 1 102 ? 21.308 2.379 -15.653 1.00 94.69 102 VAL A O 1
ATOM 775 N N . PRO A 1 103 ? 22.845 1.717 -14.146 1.00 93.19 103 PRO A N 1
ATOM 776 C CA . PRO A 1 103 ? 23.961 1.876 -15.081 1.00 93.19 103 PRO A CA 1
ATOM 777 C C . PRO A 1 103 ? 23.800 1.029 -16.340 1.00 93.19 103 PRO A C 1
ATOM 779 O O . PRO A 1 103 ? 24.087 1.493 -17.442 1.00 93.19 103 PRO A O 1
ATOM 782 N N . LEU A 1 104 ? 23.290 -0.195 -16.190 1.00 90.94 104 LEU A N 1
ATOM 783 C CA . LEU A 1 104 ? 23.041 -1.095 -17.306 1.00 90.94 104 LEU A CA 1
ATOM 784 C C . LEU A 1 104 ? 21.986 -0.537 -18.271 1.00 90.94 104 LEU A C 1
ATOM 786 O O . LEU A 1 104 ? 22.209 -0.508 -19.482 1.00 90.94 104 LEU A O 1
ATOM 790 N N . ALA A 1 105 ? 20.856 -0.064 -17.744 1.00 95.44 105 ALA A N 1
ATOM 791 C CA . ALA A 1 105 ? 19.795 0.535 -18.543 1.00 95.44 105 ALA A CA 1
ATOM 792 C C . ALA A 1 105 ? 20.283 1.796 -19.266 1.00 95.44 105 ALA A C 1
ATOM 794 O O . ALA A 1 105 ? 20.045 1.958 -20.463 1.00 95.44 105 ALA A O 1
ATOM 795 N N . VAL A 1 106 ? 21.018 2.662 -18.561 1.00 95.31 106 VAL A N 1
ATOM 796 C CA . VAL A 1 106 ? 21.615 3.878 -19.131 1.00 95.31 106 VAL A CA 1
ATOM 797 C C . VAL A 1 106 ? 22.597 3.530 -20.245 1.00 95.31 106 VAL A C 1
ATOM 799 O O . VAL A 1 106 ? 22.539 4.131 -21.316 1.00 95.31 106 VAL A O 1
ATOM 802 N N . ARG A 1 107 ? 23.453 2.523 -20.043 1.00 90.56 107 ARG A N 1
ATOM 803 C CA . ARG A 1 107 ? 24.377 2.047 -21.075 1.00 90.56 107 ARG A CA 1
ATOM 804 C C . ARG A 1 107 ? 23.636 1.544 -22.310 1.00 90.56 107 ARG A C 1
ATOM 806 O O . ARG A 1 107 ? 23.976 1.963 -23.406 1.00 90.56 107 ARG A O 1
ATOM 813 N N . ASN A 1 108 ? 22.599 0.719 -22.151 1.00 91.06 108 ASN A N 1
ATOM 814 C CA . ASN A 1 108 ? 21.786 0.256 -23.282 1.00 91.06 108 ASN A CA 1
ATOM 815 C C . ASN A 1 108 ? 21.160 1.429 -24.058 1.00 91.06 108 ASN A C 1
ATOM 817 O O . ASN A 1 108 ? 21.102 1.387 -25.286 1.00 91.06 108 ASN A O 1
ATOM 821 N N . CYS A 1 109 ? 20.725 2.483 -23.357 1.00 92.62 109 CYS A N 1
ATOM 822 C CA . CYS A 1 109 ? 20.257 3.725 -23.974 1.00 92.62 109 CYS A CA 1
ATOM 823 C C . CYS A 1 109 ? 21.357 4.440 -24.761 1.00 92.62 109 CYS A C 1
ATOM 825 O O . CYS A 1 109 ? 21.127 4.820 -25.907 1.00 92.62 109 CYS A O 1
ATOM 827 N N . ILE A 1 110 ? 22.551 4.592 -24.188 1.00 90.50 110 ILE A N 1
ATOM 828 C CA . ILE A 1 110 ? 23.697 5.224 -24.857 1.00 90.50 110 ILE A CA 1
ATOM 829 C C . ILE A 1 110 ? 24.122 4.417 -26.090 1.00 90.50 110 ILE A C 1
ATOM 831 O O . ILE A 1 110 ? 24.259 4.987 -27.170 1.00 90.50 110 ILE A O 1
ATOM 835 N N . ASP A 1 111 ? 24.260 3.098 -25.958 1.00 86.75 111 ASP A N 1
ATOM 836 C CA . ASP A 1 111 ? 24.669 2.196 -27.039 1.00 86.75 111 ASP A CA 1
ATOM 837 C C . ASP A 1 111 ? 23.648 2.211 -28.190 1.00 86.75 111 ASP A C 1
ATOM 839 O O . ASP A 1 111 ? 24.021 2.214 -29.363 1.00 86.75 111 ASP A O 1
ATOM 843 N N . ALA A 1 112 ? 22.349 2.298 -27.882 1.00 86.31 112 ALA A N 1
ATOM 844 C CA . ALA A 1 112 ? 21.304 2.445 -28.896 1.00 86.31 112 ALA A CA 1
ATOM 845 C C . ALA A 1 112 ? 21.328 3.810 -29.608 1.00 86.31 112 ALA A C 1
ATOM 847 O O . ALA A 1 112 ? 20.827 3.927 -30.730 1.00 86.31 112 ALA A O 1
ATOM 848 N N . LEU A 1 113 ? 21.897 4.835 -28.967 1.00 85.00 113 LEU A N 1
ATOM 849 C CA . LEU A 1 113 ? 22.102 6.169 -29.528 1.00 85.00 113 LEU A CA 1
ATOM 850 C C . LEU A 1 113 ? 23.467 6.326 -30.218 1.00 85.00 113 LEU A C 1
ATOM 852 O O . LEU A 1 113 ? 23.717 7.376 -30.820 1.00 85.00 113 LEU A O 1
ATOM 856 N N . ALA A 1 114 ? 24.351 5.334 -30.164 1.00 84.31 114 ALA A N 1
ATOM 857 C CA . ALA A 1 114 ? 25.595 5.362 -30.918 1.00 84.31 114 ALA A CA 1
ATOM 858 C C . ALA A 1 114 ? 25.314 5.247 -32.435 1.00 84.31 114 ALA A C 1
ATOM 860 O O . ALA A 1 114 ? 24.269 4.724 -32.840 1.00 84.31 114 ALA A O 1
ATOM 861 N N . PRO A 1 115 ? 26.210 5.750 -33.306 1.00 76.69 115 PRO A N 1
ATOM 862 C CA . PRO A 1 115 ? 26.095 5.536 -34.744 1.00 76.69 115 PRO A CA 1
ATOM 863 C C . PRO A 1 115 ? 25.998 4.034 -35.050 1.00 76.69 115 PRO A C 1
ATOM 865 O O . PRO A 1 115 ? 26.713 3.250 -34.420 1.00 76.69 115 PRO A O 1
ATOM 868 N N . PRO A 1 116 ? 25.148 3.608 -36.002 1.00 67.69 116 PRO A N 1
ATOM 869 C CA . PRO A 1 116 ? 25.046 2.201 -36.358 1.00 67.69 116 PRO A CA 1
ATOM 870 C C . PRO A 1 116 ? 26.412 1.703 -36.845 1.00 67.69 116 PRO A C 1
ATOM 872 O O . PRO A 1 116 ? 26.907 2.122 -37.891 1.00 67.69 116 PRO A O 1
ATOM 875 N N . ALA A 1 117 ? 27.046 0.823 -36.068 1.00 63.81 117 ALA A N 1
ATOM 876 C CA . ALA A 1 117 ? 28.230 0.111 -36.525 1.00 63.81 117 ALA A CA 1
ATOM 877 C C . ALA A 1 117 ? 27.850 -0.769 -37.729 1.00 63.81 117 ALA A C 1
ATOM 879 O O . ALA A 1 117 ? 26.732 -1.273 -37.800 1.00 63.81 117 ALA A O 1
ATOM 880 N N . LYS A 1 118 ? 28.791 -1.025 -38.649 1.00 54.94 118 LYS A N 1
ATOM 881 C CA . LYS A 1 118 ? 28.608 -1.953 -39.793 1.00 54.94 118 LYS A CA 1
ATOM 882 C C . LYS A 1 118 ? 28.331 -3.414 -39.382 1.00 54.94 118 LYS A C 1
ATOM 884 O O . LYS A 1 118 ? 28.210 -4.281 -40.242 1.00 54.94 118 LYS A O 1
ATOM 889 N N . VAL A 1 119 ? 28.288 -3.702 -38.083 1.00 50.78 119 VAL A N 1
ATOM 890 C CA . VAL A 1 119 ? 28.064 -5.034 -37.525 1.00 50.78 119 VAL A CA 1
ATOM 891 C C . VAL A 1 119 ? 26.572 -5.360 -37.580 1.00 50.78 119 VAL A C 1
ATOM 893 O O . VAL A 1 119 ? 25.734 -4.502 -37.307 1.00 50.78 119 VAL A O 1
ATOM 896 N N . SER A 1 120 ? 26.263 -6.610 -37.938 1.00 52.53 120 SER A N 1
ATOM 897 C CA . SER A 1 120 ? 24.908 -7.170 -37.967 1.00 52.53 120 SER A CA 1
ATOM 898 C C . SER A 1 120 ? 24.092 -6.729 -36.746 1.00 52.53 120 SER A C 1
ATOM 900 O O . SER A 1 120 ? 24.602 -6.822 -35.625 1.00 52.53 120 SER A O 1
ATOM 902 N N . PRO A 1 121 ? 22.836 -6.279 -36.925 1.00 57.97 121 PRO A N 1
ATOM 903 C CA . PRO A 1 121 ? 21.986 -5.913 -35.806 1.00 57.97 121 PRO A CA 1
ATOM 904 C C . PRO A 1 121 ? 21.837 -7.119 -34.879 1.00 57.97 121 PRO A C 1
ATOM 906 O O . PRO A 1 121 ? 21.325 -8.162 -35.278 1.00 57.97 121 PRO A O 1
ATOM 909 N N . ASP A 1 122 ? 22.294 -6.975 -33.636 1.00 66.31 122 ASP A N 1
ATOM 910 C CA . ASP A 1 122 ? 21.954 -7.915 -32.577 1.00 66.31 122 ASP A CA 1
ATOM 911 C C . ASP A 1 122 ? 20.424 -7.925 -32.444 1.00 66.31 122 ASP A C 1
ATOM 913 O O . ASP A 1 122 ? 19.806 -6.904 -32.113 1.00 66.31 122 ASP A O 1
ATOM 917 N N . SER A 1 123 ? 19.817 -9.079 -32.732 1.00 65.38 123 SER A N 1
ATOM 918 C CA . SER A 1 123 ? 18.369 -9.296 -32.716 1.00 65.38 123 SER A CA 1
ATOM 919 C C . SER A 1 123 ? 17.735 -8.969 -31.359 1.00 65.38 123 SER A C 1
ATOM 921 O O . SER A 1 123 ? 16.535 -8.713 -31.295 1.00 65.38 123 SER A O 1
ATOM 923 N N . GLY A 1 124 ? 18.524 -8.912 -30.279 1.00 77.75 124 GLY A N 1
ATOM 924 C CA . GLY A 1 124 ? 18.069 -8.528 -28.942 1.00 77.75 124 GLY A CA 1
ATOM 925 C C . GLY A 1 124 ? 18.203 -7.040 -28.591 1.00 77.75 124 GLY A C 1
ATOM 926 O O . GLY A 1 124 ? 17.635 -6.610 -27.586 1.00 77.75 124 GLY A O 1
ATOM 927 N N . ALA A 1 125 ? 18.922 -6.226 -29.373 1.00 81.62 125 ALA A N 1
ATOM 928 C CA . ALA A 1 125 ? 19.275 -4.857 -28.971 1.00 81.62 125 ALA A CA 1
ATOM 929 C C . ALA A 1 125 ? 18.060 -3.930 -28.806 1.00 81.62 125 ALA A C 1
ATOM 931 O O . ALA A 1 125 ? 18.002 -3.143 -27.862 1.00 81.62 125 ALA A O 1
ATOM 932 N N . ALA A 1 126 ? 17.069 -4.045 -29.696 1.00 84.06 126 ALA A N 1
ATOM 933 C CA . ALA A 1 126 ? 15.841 -3.254 -29.610 1.00 84.06 126 ALA A CA 1
ATOM 934 C C . ALA A 1 126 ? 15.022 -3.613 -28.359 1.00 84.06 126 ALA A C 1
ATOM 936 O O . ALA A 1 126 ? 14.586 -2.724 -27.630 1.00 84.06 126 ALA A O 1
ATOM 937 N N . GLY A 1 127 ? 14.880 -4.911 -28.066 1.00 88.38 127 GLY A N 1
ATOM 938 C CA . GLY A 1 127 ? 14.186 -5.385 -26.868 1.00 88.38 127 GLY A CA 1
ATOM 939 C C . GLY A 1 127 ? 14.864 -4.922 -25.576 1.00 88.38 127 GLY A C 1
ATOM 940 O O . GLY A 1 127 ? 14.188 -4.444 -24.667 1.00 88.38 127 GLY A O 1
ATOM 941 N N . ARG A 1 128 ? 16.203 -4.978 -25.512 1.00 89.38 128 ARG A N 1
ATOM 942 C CA . ARG A 1 128 ? 16.968 -4.485 -24.351 1.00 89.38 128 ARG A CA 1
ATOM 943 C C . ARG A 1 128 ? 16.782 -2.995 -24.123 1.00 89.38 128 ARG A C 1
ATOM 945 O O . ARG A 1 128 ? 16.654 -2.579 -22.971 1.00 89.38 128 ARG A O 1
ATOM 952 N N . LEU A 1 129 ? 16.750 -2.195 -25.188 1.00 91.31 129 LEU A N 1
ATOM 953 C CA . LEU A 1 129 ? 16.475 -0.779 -25.019 1.00 91.31 129 LEU A CA 1
ATOM 954 C C . LEU A 1 129 ? 15.059 -0.549 -24.497 1.00 91.31 129 LEU A C 1
ATOM 956 O O . LEU A 1 129 ? 14.907 0.182 -23.525 1.00 91.31 129 LEU A O 1
ATOM 960 N N . LEU A 1 130 ? 14.038 -1.146 -25.117 1.00 93.44 130 LEU A N 1
ATOM 961 C CA . LEU A 1 130 ? 12.655 -0.945 -24.675 1.00 93.44 130 LEU A CA 1
ATOM 962 C C . LEU A 1 130 ? 12.491 -1.331 -23.200 1.00 93.44 130 LEU A C 1
ATOM 964 O O . LEU A 1 130 ? 11.903 -0.575 -22.434 1.00 93.44 130 LEU A O 1
ATOM 968 N N . LEU A 1 131 ? 13.105 -2.438 -22.775 1.00 95.31 131 LEU A N 1
ATOM 969 C CA . LEU A 1 131 ? 13.126 -2.851 -21.372 1.00 95.31 131 LEU A CA 1
ATOM 970 C C . LEU A 1 131 ? 13.872 -1.854 -20.464 1.00 95.31 131 LEU A C 1
ATOM 972 O O . LEU A 1 131 ? 13.426 -1.581 -19.353 1.00 95.31 131 LEU A O 1
ATOM 976 N N . SER A 1 132 ? 14.977 -1.274 -20.941 1.00 96.56 132 SER A N 1
ATOM 977 C CA . SER A 1 132 ? 15.750 -0.247 -20.223 1.00 96.56 132 SER A CA 1
ATOM 978 C C . SER A 1 132 ? 14.966 1.060 -20.064 1.00 96.56 132 SER A C 1
ATOM 980 O O . SER A 1 132 ? 14.945 1.639 -18.980 1.00 96.56 132 SER A O 1
ATOM 982 N N . LEU A 1 133 ? 14.278 1.507 -21.118 1.00 97.25 133 LEU A N 1
ATOM 983 C CA . LEU A 1 133 ? 13.410 2.686 -21.091 1.00 97.25 133 LEU A CA 1
ATOM 984 C C . LEU A 1 133 ? 12.216 2.469 -20.167 1.00 97.25 133 LEU A C 1
ATOM 986 O O . LEU A 1 133 ? 11.915 3.341 -19.354 1.00 97.25 133 LEU A O 1
ATOM 990 N N . LEU A 1 134 ? 11.587 1.294 -20.248 1.00 97.25 134 LEU A N 1
ATOM 991 C CA . LEU A 1 134 ? 10.509 0.890 -19.354 1.00 97.25 134 LEU A CA 1
ATOM 992 C C . LEU A 1 134 ? 10.964 0.947 -17.891 1.00 97.25 134 LEU A C 1
ATOM 994 O O . LEU A 1 134 ? 10.291 1.564 -17.069 1.00 97.25 134 LEU A O 1
ATOM 998 N N . TYR A 1 135 ? 12.124 0.359 -17.581 1.00 97.50 135 TYR A N 1
ATOM 999 C CA . TYR A 1 135 ? 12.707 0.361 -16.240 1.00 97.50 135 TYR A CA 1
ATOM 1000 C C . TYR A 1 135 ? 12.970 1.778 -15.720 1.00 97.50 135 TYR A C 1
ATOM 1002 O O . TYR A 1 135 ? 12.468 2.142 -14.657 1.00 97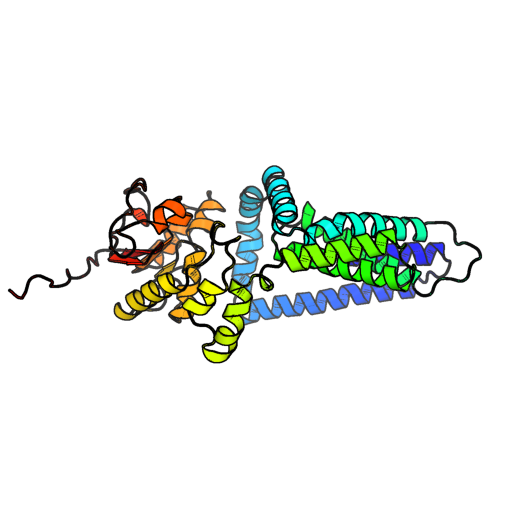.50 135 TYR A O 1
ATOM 1010 N N . LEU A 1 136 ? 13.725 2.588 -16.469 1.00 97.62 136 LEU A N 1
ATOM 1011 C CA . LEU A 1 136 ? 14.124 3.931 -16.038 1.00 97.62 136 LEU A CA 1
ATOM 1012 C C . LEU A 1 136 ? 12.911 4.849 -15.864 1.00 97.62 136 LEU A C 1
ATOM 1014 O O . LEU A 1 136 ? 12.806 5.551 -14.859 1.00 97.62 136 LEU A O 1
ATOM 1018 N N . ALA A 1 137 ? 11.974 4.818 -16.811 1.00 97.31 137 ALA A N 1
ATOM 1019 C CA . ALA A 1 137 ? 10.768 5.633 -16.752 1.00 97.31 137 ALA A CA 1
ATOM 1020 C C . ALA A 1 137 ? 9.864 5.235 -15.578 1.00 97.31 137 ALA A C 1
ATOM 1022 O O . ALA A 1 137 ? 9.328 6.107 -14.890 1.00 97.31 137 ALA A O 1
ATOM 1023 N N . TRP A 1 138 ? 9.723 3.933 -15.310 1.00 96.56 138 TRP A N 1
ATOM 1024 C CA . TRP A 1 138 ? 8.945 3.463 -14.167 1.00 96.56 138 TRP A CA 1
ATOM 1025 C C . TRP A 1 138 ? 9.621 3.801 -12.840 1.00 96.56 138 TRP A C 1
ATOM 1027 O O . TRP A 1 138 ? 8.943 4.244 -11.916 1.00 96.56 138 TRP A O 1
ATOM 1037 N N . LEU A 1 139 ? 10.945 3.649 -12.744 1.00 94.75 139 LEU A N 1
ATOM 1038 C CA . LEU A 1 139 ? 11.710 4.014 -11.552 1.00 94.75 139 LEU A CA 1
ATOM 1039 C C . LEU A 1 139 ? 11.560 5.507 -11.236 1.00 94.75 139 LEU A C 1
ATOM 1041 O O . LEU A 1 139 ? 11.227 5.864 -10.110 1.00 94.75 139 LEU A O 1
ATOM 1045 N N . VAL A 1 140 ? 11.715 6.376 -12.239 1.00 93.88 140 VAL A N 1
ATOM 1046 C CA . VAL A 1 140 ? 11.493 7.823 -12.094 1.00 93.88 140 VAL A CA 1
ATOM 1047 C C . VAL A 1 140 ? 10.069 8.116 -11.628 1.00 93.88 140 VAL A C 1
ATOM 1049 O O . VAL A 1 140 ? 9.875 8.885 -10.686 1.00 93.88 140 VAL A O 1
ATOM 1052 N N . GLN A 1 141 ? 9.064 7.486 -12.239 1.00 93.81 141 GLN A N 1
ATOM 1053 C CA . GLN A 1 141 ? 7.673 7.683 -11.839 1.00 93.81 141 GLN A CA 1
ATOM 1054 C C . GLN A 1 141 ? 7.424 7.240 -10.386 1.00 93.81 141 GLN A C 1
ATOM 1056 O O . GLN A 1 141 ? 6.798 7.977 -9.623 1.00 93.81 141 GLN A O 1
ATOM 1061 N N . ALA A 1 142 ? 7.926 6.069 -9.997 1.00 91.69 142 ALA A N 1
ATOM 1062 C CA . ALA A 1 142 ? 7.728 5.484 -8.675 1.00 91.69 142 ALA A CA 1
ATOM 1063 C C . ALA A 1 142 ? 8.463 6.247 -7.557 1.00 91.69 142 ALA A C 1
ATOM 1065 O O . ALA A 1 142 ? 7.935 6.375 -6.450 1.00 91.69 142 ALA A O 1
ATOM 1066 N N . SER A 1 143 ? 9.661 6.763 -7.841 1.00 88.75 143 SER A N 1
ATOM 1067 C CA . SER A 1 143 ? 10.500 7.453 -6.853 1.00 88.75 143 SER A CA 1
ATOM 1068 C C . SER A 1 143 ? 10.248 8.957 -6.769 1.00 88.75 143 SER A C 1
ATOM 1070 O O . SER A 1 143 ? 10.368 9.526 -5.687 1.00 88.75 143 SER A O 1
ATOM 1072 N N . LEU A 1 144 ? 9.922 9.623 -7.885 1.00 87.56 144 LEU A N 1
ATOM 1073 C CA . LEU A 1 144 ? 9.828 11.090 -7.923 1.00 87.56 144 LEU A CA 1
ATOM 1074 C C . LEU A 1 144 ? 8.395 11.610 -8.000 1.00 87.56 144 LEU A C 1
ATOM 1076 O O . LEU A 1 144 ? 8.108 12.678 -7.464 1.00 87.56 144 LEU A O 1
ATOM 1080 N N . ILE A 1 145 ? 7.488 10.883 -8.653 1.00 87.56 145 ILE A N 1
ATOM 1081 C CA . ILE A 1 145 ? 6.137 11.384 -8.943 1.00 87.56 145 ILE A CA 1
ATOM 1082 C C . ILE A 1 145 ? 5.136 10.810 -7.943 1.00 87.56 145 ILE A C 1
ATOM 1084 O O . ILE A 1 145 ? 4.386 11.565 -7.318 1.00 87.56 145 ILE A O 1
ATOM 1088 N N . GLN A 1 146 ? 5.165 9.495 -7.746 1.00 87.38 146 GLN A N 1
ATOM 1089 C CA . GLN A 1 146 ? 4.303 8.785 -6.806 1.00 87.38 146 GLN A CA 1
ATOM 1090 C C . GLN A 1 146 ? 4.851 8.846 -5.374 1.00 87.38 146 GLN A C 1
ATOM 1092 O O . GLN A 1 146 ? 6.041 9.064 -5.159 1.00 87.38 146 GLN A O 1
ATOM 1097 N N . LEU A 1 147 ? 3.973 8.639 -4.388 1.00 82.50 147 LEU A N 1
ATOM 1098 C CA . LEU A 1 147 ? 4.408 8.351 -3.025 1.00 82.50 147 LEU A CA 1
ATOM 1099 C C . LEU A 1 147 ? 4.974 6.927 -3.002 1.00 82.50 147 LEU A C 1
ATOM 1101 O O . LEU A 1 147 ? 4.293 5.980 -3.402 1.00 82.50 147 LEU A O 1
ATOM 1105 N N . SER A 1 148 ? 6.232 6.798 -2.592 1.00 81.75 148 SER A N 1
ATOM 1106 C CA . SER A 1 148 ? 7.044 5.591 -2.757 1.00 81.75 148 SER A CA 1
ATOM 1107 C C . SER A 1 148 ? 6.711 4.505 -1.728 1.00 81.75 148 SER A C 1
ATOM 1109 O O . SER A 1 148 ? 7.545 4.112 -0.917 1.00 81.75 148 SER A O 1
ATOM 1111 N N . HIS A 1 149 ? 5.472 4.014 -1.760 1.00 82.06 149 HIS A N 1
ATOM 1112 C CA . HIS A 1 149 ? 5.084 2.815 -1.027 1.00 82.06 149 HIS A CA 1
ATOM 1113 C C . HIS A 1 149 ? 5.732 1.565 -1.631 1.00 82.06 149 HIS A C 1
ATOM 1115 O O . HIS A 1 149 ? 6.055 1.505 -2.819 1.00 82.06 149 HIS A O 1
ATOM 1121 N N . GLU A 1 150 ? 5.852 0.530 -0.808 1.00 82.06 150 GLU A N 1
ATOM 1122 C CA . GLU A 1 150 ? 6.510 -0.736 -1.140 1.00 82.06 150 GLU A CA 1
ATOM 1123 C C . GLU A 1 150 ? 5.949 -1.373 -2.423 1.00 82.06 150 GLU A C 1
ATOM 1125 O O . GLU A 1 150 ? 6.701 -1.780 -3.308 1.00 82.06 150 GLU A O 1
ATOM 1130 N N . TYR A 1 151 ? 4.620 -1.386 -2.578 1.00 83.75 151 TYR A N 1
ATOM 1131 C CA . TYR A 1 151 ? 3.956 -1.948 -3.758 1.00 83.75 151 TYR A CA 1
ATOM 1132 C C . TYR A 1 151 ? 4.211 -1.135 -5.038 1.00 83.75 151 TYR A C 1
ATOM 1134 O O . TYR A 1 151 ? 4.177 -1.688 -6.136 1.00 83.75 151 TYR A O 1
ATOM 1142 N N . VAL A 1 152 ? 4.492 0.167 -4.919 1.00 88.19 152 VAL A N 1
ATOM 1143 C CA . VAL A 1 152 ? 4.822 1.030 -6.065 1.00 88.19 152 VAL A CA 1
ATOM 1144 C C . VAL A 1 152 ? 6.237 0.725 -6.560 1.00 88.19 152 VAL A C 1
ATOM 1146 O O . VAL A 1 152 ? 6.471 0.677 -7.769 1.00 88.19 152 VAL A O 1
ATOM 1149 N N . LEU A 1 153 ? 7.169 0.476 -5.636 1.00 88.38 153 LEU A N 1
ATOM 1150 C CA . LEU A 1 153 ? 8.574 0.181 -5.932 1.00 88.38 153 LEU A CA 1
ATOM 1151 C C . LEU A 1 153 ? 8.840 -1.292 -6.292 1.00 88.38 153 LEU A C 1
ATOM 1153 O O . LEU A 1 153 ? 9.849 -1.592 -6.935 1.00 88.38 153 LEU A O 1
ATOM 1157 N N . ALA A 1 154 ? 7.913 -2.201 -5.982 1.00 90.19 154 ALA A N 1
ATOM 1158 C CA . ALA A 1 154 ? 7.986 -3.595 -6.420 1.00 90.19 154 ALA A CA 1
ATOM 1159 C C . ALA A 1 154 ? 8.042 -3.727 -7.954 1.00 90.19 154 ALA A C 1
ATOM 1161 O O . ALA A 1 154 ? 8.770 -4.563 -8.485 1.00 90.19 154 ALA A O 1
ATOM 1162 N N . VAL A 1 155 ? 7.320 -2.875 -8.688 1.00 92.12 155 VAL A N 1
ATOM 1163 C CA . VAL A 1 155 ? 7.285 -2.931 -10.157 1.00 92.12 155 VAL A CA 1
ATOM 1164 C C . VAL A 1 155 ? 8.646 -2.623 -10.801 1.00 92.12 155 VAL A C 1
ATOM 1166 O O . VAL A 1 155 ? 9.140 -3.476 -11.543 1.00 92.12 155 VAL A O 1
ATOM 1169 N N . PRO A 1 156 ? 9.307 -1.474 -10.536 1.00 93.38 156 PRO A N 1
ATOM 1170 C CA . PRO A 1 156 ? 10.629 -1.219 -11.103 1.00 93.38 156 PRO A CA 1
ATOM 1171 C C . PRO A 1 156 ? 11.663 -2.255 -10.644 1.00 93.38 156 PRO A C 1
ATOM 1173 O O . PRO A 1 156 ? 12.534 -2.605 -11.435 1.00 93.38 156 PRO A O 1
ATOM 1176 N N . LEU A 1 157 ? 11.547 -2.815 -9.432 1.00 92.00 157 LEU A N 1
ATOM 1177 C CA . LEU A 1 157 ? 12.401 -3.922 -8.989 1.00 92.00 157 LEU A CA 1
ATOM 1178 C C . LEU A 1 157 ? 12.269 -5.153 -9.906 1.00 92.00 157 LEU A C 1
ATOM 1180 O O . LEU A 1 157 ? 13.280 -5.676 -10.378 1.00 92.00 157 LEU A O 1
ATOM 1184 N N . MET A 1 158 ? 11.041 -5.584 -10.209 1.00 93.25 158 MET A N 1
ATOM 1185 C CA . MET A 1 158 ? 10.787 -6.734 -11.090 1.00 93.25 158 MET A CA 1
ATOM 1186 C C . MET A 1 158 ? 11.275 -6.489 -12.524 1.00 93.25 158 MET A C 1
ATOM 1188 O O . MET A 1 158 ? 11.853 -7.382 -13.146 1.00 93.25 158 MET A O 1
ATOM 1192 N N . ILE A 1 159 ? 11.105 -5.271 -13.045 1.00 95.38 159 ILE A N 1
ATOM 1193 C CA . ILE A 1 159 ? 11.609 -4.901 -14.378 1.00 95.38 159 ILE A CA 1
ATOM 1194 C C . ILE A 1 159 ? 13.148 -4.878 -14.381 1.00 95.38 159 ILE A C 1
ATOM 1196 O O . ILE A 1 159 ? 13.773 -5.358 -15.326 1.00 95.38 159 ILE A O 1
ATOM 1200 N N . GLY A 1 160 ? 13.772 -4.383 -13.309 1.00 93.62 160 GLY A N 1
ATOM 1201 C CA . GLY A 1 160 ? 15.224 -4.407 -13.140 1.00 93.62 160 GLY A CA 1
ATOM 1202 C C . GLY A 1 160 ? 15.792 -5.832 -13.104 1.00 93.62 160 GLY A C 1
ATOM 1203 O O . GLY A 1 160 ? 16.803 -6.099 -13.750 1.00 93.62 160 GLY A O 1
ATOM 1204 N N . LEU A 1 161 ? 15.119 -6.770 -12.426 1.00 91.25 161 LEU A N 1
ATOM 1205 C CA . LEU A 1 161 ? 15.472 -8.198 -12.460 1.00 91.25 161 LEU A CA 1
ATOM 1206 C C . LEU A 1 161 ? 15.406 -8.759 -13.885 1.00 91.25 161 LEU A C 1
ATOM 1208 O O . LEU A 1 161 ? 16.345 -9.418 -14.332 1.00 91.25 161 LEU A O 1
ATOM 1212 N N . ALA A 1 162 ? 14.334 -8.456 -14.622 1.00 92.81 162 ALA A N 1
ATOM 1213 C CA . ALA A 1 162 ? 14.201 -8.875 -16.015 1.00 92.81 162 ALA A CA 1
ATOM 1214 C C . ALA A 1 162 ? 15.338 -8.321 -16.892 1.00 92.81 162 ALA A C 1
ATOM 1216 O O . ALA A 1 162 ? 15.852 -9.035 -17.754 1.00 92.81 162 ALA A O 1
ATOM 1217 N N . LEU A 1 163 ? 15.772 -7.080 -16.645 1.00 91.69 163 LEU A N 1
ATOM 1218 C CA . LEU A 1 163 ? 16.888 -6.462 -17.361 1.00 91.69 163 LEU A CA 1
ATOM 1219 C C . LEU A 1 163 ? 18.217 -7.187 -17.104 1.00 91.69 163 LEU A C 1
ATOM 1221 O O . LEU A 1 163 ? 18.969 -7.424 -18.050 1.00 91.69 163 LEU A O 1
ATOM 1225 N N . LEU A 1 164 ? 18.492 -7.579 -15.857 1.00 87.31 164 LEU A N 1
ATOM 1226 C CA . LEU A 1 164 ? 19.695 -8.345 -15.515 1.00 87.31 164 LEU A CA 1
ATOM 1227 C C . LEU A 1 164 ? 19.705 -9.725 -16.184 1.00 87.31 164 LEU A C 1
ATOM 1229 O O . LEU A 1 164 ? 20.715 -10.120 -16.765 1.00 87.31 164 LEU A O 1
ATOM 1233 N N . VAL A 1 165 ? 18.571 -10.431 -16.170 1.00 86.75 165 VAL A N 1
ATOM 1234 C CA . VAL A 1 165 ? 18.435 -11.738 -16.838 1.00 86.75 165 VAL A CA 1
ATOM 1235 C C . VAL A 1 165 ? 18.599 -11.603 -18.354 1.00 86.75 165 VAL A C 1
ATOM 1237 O O . VAL A 1 165 ? 19.248 -12.433 -18.992 1.00 86.75 165 VAL A O 1
ATOM 1240 N N . ALA A 1 166 ? 18.036 -10.550 -18.951 1.00 84.81 166 ALA A N 1
ATOM 1241 C CA . ALA A 1 166 ? 18.187 -10.281 -20.378 1.00 84.81 166 ALA A CA 1
ATOM 1242 C C . ALA A 1 166 ? 19.642 -9.967 -20.765 1.00 84.81 166 ALA A C 1
ATOM 1244 O O . ALA A 1 166 ? 20.057 -10.285 -21.879 1.00 84.81 166 ALA A O 1
ATOM 1245 N N . TRP A 1 167 ? 20.414 -9.360 -19.861 1.00 80.12 167 TRP A N 1
ATOM 1246 C CA . TRP A 1 167 ? 21.829 -9.072 -20.080 1.00 80.12 167 TRP A CA 1
ATOM 1247 C C . TRP A 1 167 ? 22.704 -10.325 -20.037 1.00 80.12 167 TRP A C 1
ATOM 1249 O O . TRP A 1 167 ? 23.511 -10.510 -20.944 1.00 80.12 167 TRP A O 1
ATOM 1259 N N . ASP A 1 168 ? 22.509 -11.204 -19.052 1.00 69.50 168 ASP A N 1
ATOM 1260 C CA . ASP A 1 168 ? 23.276 -12.454 -18.898 1.00 69.50 168 ASP A CA 1
ATOM 1261 C C . ASP A 1 168 ? 23.218 -13.351 -20.148 1.00 69.50 168 ASP A C 1
ATOM 1263 O O . ASP A 1 168 ? 24.209 -13.944 -20.570 1.00 69.50 168 ASP A O 1
ATOM 1267 N N . ARG A 1 169 ? 22.065 -13.380 -20.825 1.00 70.81 169 ARG A N 1
ATOM 1268 C CA . ARG A 1 169 ? 21.884 -14.159 -22.062 1.00 70.81 169 ARG A CA 1
ATOM 1269 C C . ARG A 1 169 ? 22.652 -13.617 -23.267 1.00 70.81 169 ARG A C 1
ATOM 1271 O O . ARG A 1 169 ? 22.818 -14.336 -24.248 1.00 70.81 169 ARG A O 1
ATOM 1278 N N . VAL A 1 170 ? 23.067 -12.354 -23.225 1.00 66.12 170 VAL A N 1
ATOM 1279 C CA . VAL A 1 170 ? 23.686 -11.651 -24.360 1.00 66.12 170 VAL A CA 1
ATOM 1280 C C . VAL A 1 170 ? 25.169 -11.405 -24.104 1.00 66.12 170 VAL A C 1
ATOM 1282 O O . VAL A 1 170 ? 25.992 -11.555 -25.005 1.00 66.12 170 VAL A O 1
ATOM 1285 N N . ALA A 1 171 ? 25.523 -11.046 -22.876 1.00 67.50 171 ALA A N 1
ATOM 1286 C CA . ALA A 1 171 ? 26.888 -10.821 -22.448 1.00 67.50 171 ALA A CA 1
ATOM 1287 C C . ALA A 1 171 ? 27.284 -11.941 -21.492 1.00 67.50 171 ALA A C 1
ATOM 1289 O O . ALA A 1 171 ? 26.690 -12.069 -20.428 1.00 67.50 171 ALA A O 1
ATOM 1290 N N . ARG A 1 172 ? 28.323 -12.718 -21.834 1.00 72.12 172 ARG A N 1
ATOM 1291 C CA . ARG A 1 172 ? 28.923 -13.646 -20.867 1.00 72.12 172 ARG A CA 1
ATOM 1292 C C . ARG A 1 172 ? 29.419 -12.816 -19.680 1.00 72.12 172 ARG A C 1
ATOM 1294 O O . ARG A 1 172 ? 30.333 -12.007 -19.879 1.00 72.12 172 ARG A O 1
ATOM 1301 N N . PRO A 1 173 ? 28.834 -12.953 -18.480 1.00 71.75 173 PRO A N 1
ATOM 1302 C CA . PRO A 1 173 ? 29.289 -12.185 -17.335 1.00 71.75 173 PRO A CA 1
ATOM 1303 C C . PRO A 1 173 ? 30.751 -12.536 -17.055 1.00 71.75 173 PRO A C 1
ATOM 1305 O O . PRO A 1 173 ? 31.164 -13.691 -17.169 1.00 71.75 173 PRO A O 1
ATOM 1308 N N . SER A 1 174 ? 31.554 -11.532 -16.700 1.00 80.25 174 SER A N 1
ATOM 1309 C CA . SER A 1 174 ? 32.914 -11.791 -16.232 1.00 80.25 174 SER A CA 1
ATOM 1310 C C . SER A 1 174 ? 32.868 -12.658 -14.963 1.00 80.25 174 SER A C 1
ATOM 1312 O O . SER A 1 174 ? 31.885 -12.583 -14.219 1.00 80.25 174 SER A O 1
ATOM 1314 N N . PRO A 1 175 ? 33.923 -13.432 -14.647 1.00 84.69 175 PRO A N 1
ATOM 1315 C CA . PRO A 1 175 ? 33.974 -14.210 -13.406 1.00 84.69 175 PRO A CA 1
ATOM 1316 C C . PRO A 1 175 ? 33.705 -13.362 -12.151 1.00 84.69 175 PRO A C 1
ATOM 1318 O O . PRO A 1 175 ? 33.043 -13.815 -11.223 1.00 84.69 175 PRO A O 1
ATOM 1321 N N . GLY A 1 176 ? 34.140 -12.095 -12.149 1.00 81.75 176 GLY A N 1
ATOM 1322 C CA . GLY A 1 176 ? 33.835 -11.147 -11.074 1.00 81.75 176 GLY A CA 1
ATOM 1323 C C . GLY A 1 176 ? 32.344 -10.807 -10.965 1.00 81.75 176 GLY A C 1
ATOM 1324 O O . GLY A 1 176 ? 31.809 -10.779 -9.862 1.00 81.75 176 GLY A O 1
ATOM 1325 N N . MET A 1 177 ? 31.651 -10.610 -12.092 1.00 76.44 177 MET A N 1
ATOM 1326 C CA . MET A 1 177 ? 30.199 -10.386 -12.110 1.00 76.44 177 MET A CA 1
ATOM 1327 C C . MET A 1 177 ? 29.432 -11.640 -11.668 1.00 76.44 177 MET A C 1
ATOM 1329 O O . MET A 1 177 ? 28.469 -11.530 -10.914 1.00 76.44 177 MET A O 1
ATOM 1333 N N . GLN A 1 178 ? 29.879 -12.831 -12.079 1.00 80.81 178 GLN A N 1
ATOM 1334 C CA . GLN A 1 178 ? 29.313 -14.100 -11.603 1.00 80.81 178 GLN A CA 1
ATOM 1335 C C . GLN A 1 178 ? 29.484 -14.252 -10.088 1.00 80.81 178 GLN A C 1
ATOM 1337 O O . GLN A 1 178 ? 28.526 -14.593 -9.398 1.00 80.81 178 GLN A O 1
ATOM 1342 N N . GLY A 1 179 ? 30.671 -13.937 -9.559 1.00 84.38 179 GLY A N 1
ATOM 1343 C CA . GLY A 1 179 ? 30.936 -13.923 -8.120 1.00 84.38 179 GLY A CA 1
ATOM 1344 C C . GLY A 1 179 ? 30.066 -12.912 -7.368 1.00 84.38 179 GLY A C 1
ATOM 1345 O O . GLY A 1 179 ? 29.502 -13.247 -6.329 1.00 84.38 179 GLY A O 1
ATOM 1346 N N . ALA A 1 180 ? 29.889 -11.705 -7.912 1.00 81.44 180 ALA A N 1
ATOM 1347 C CA . ALA A 1 180 ? 29.017 -10.683 -7.332 1.00 81.44 180 ALA A CA 1
ATOM 1348 C C . ALA A 1 180 ? 27.539 -11.106 -7.333 1.00 81.44 180 ALA A C 1
ATOM 1350 O O . ALA A 1 180 ? 26.848 -10.912 -6.335 1.00 81.44 180 ALA A O 1
ATOM 1351 N N . LEU A 1 181 ? 27.060 -11.725 -8.417 1.00 80.50 181 LEU A N 1
ATOM 1352 C CA . LEU A 1 181 ? 25.701 -12.259 -8.500 1.00 80.50 181 LEU A CA 1
ATOM 1353 C C . LEU A 1 181 ? 25.495 -13.418 -7.517 1.00 80.50 181 LEU A C 1
ATOM 1355 O O . LEU A 1 181 ? 24.484 -13.454 -6.822 1.00 80.50 181 LEU A O 1
ATOM 1359 N N . ALA A 1 182 ? 26.460 -14.335 -7.418 1.00 84.12 182 ALA A N 1
ATOM 1360 C CA . ALA A 1 182 ? 26.420 -15.426 -6.451 1.00 84.12 182 ALA A CA 1
ATOM 1361 C C . ALA A 1 182 ? 26.392 -14.890 -5.013 1.00 84.12 182 ALA A C 1
ATOM 1363 O O . ALA A 1 182 ? 25.548 -15.308 -4.224 1.00 84.12 182 ALA A O 1
ATOM 1364 N N . LEU A 1 183 ? 27.243 -13.910 -4.689 1.00 86.12 183 LEU A N 1
ATOM 1365 C CA . LEU A 1 183 ? 27.234 -13.238 -3.391 1.00 86.12 183 LEU A CA 1
ATOM 1366 C C . LEU A 1 183 ? 25.891 -12.547 -3.126 1.00 86.12 183 LEU A C 1
ATOM 1368 O O . LEU A 1 183 ? 25.346 -12.691 -2.036 1.00 86.12 183 LEU A O 1
ATOM 1372 N N . PHE A 1 184 ? 25.330 -11.843 -4.112 1.00 85.69 184 PHE A N 1
ATOM 1373 C CA . PHE A 1 184 ? 24.011 -11.223 -3.998 1.00 85.69 184 PHE A CA 1
ATOM 1374 C C . PHE A 1 184 ? 22.930 -12.258 -3.682 1.00 85.69 184 PHE A C 1
ATOM 1376 O O . PHE A 1 184 ? 22.165 -12.053 -2.746 1.00 85.69 184 PHE A O 1
ATOM 1383 N N . VAL A 1 185 ? 22.881 -13.376 -4.415 1.00 85.69 185 VAL A N 1
ATOM 1384 C CA . VAL A 1 185 ? 21.910 -14.455 -4.175 1.00 85.69 185 VAL A CA 1
ATOM 1385 C C . VAL A 1 185 ? 22.101 -15.049 -2.781 1.00 85.69 185 VAL A C 1
ATOM 1387 O O . VAL A 1 185 ? 21.121 -15.229 -2.064 1.00 85.69 185 VAL A O 1
ATOM 1390 N N . LEU A 1 186 ? 23.343 -15.300 -2.360 1.00 88.44 186 LEU A N 1
ATOM 1391 C CA . LEU A 1 186 ? 23.645 -15.814 -1.023 1.00 88.44 186 LEU A CA 1
ATOM 1392 C C . LEU A 1 186 ? 23.186 -14.850 0.075 1.00 88.44 186 LEU A C 1
ATOM 1394 O O . LEU A 1 186 ? 22.520 -15.280 1.013 1.00 88.44 186 LEU A O 1
ATOM 1398 N N . VAL A 1 187 ? 23.481 -13.554 -0.053 1.00 88.12 187 VAL A N 1
ATOM 1399 C CA . VAL A 1 187 ? 23.021 -12.532 0.898 1.00 88.12 187 VAL A CA 1
ATOM 1400 C C . VAL A 1 187 ? 21.498 -12.435 0.876 1.00 88.12 187 VAL A C 1
ATOM 1402 O O . VAL A 1 187 ? 20.883 -12.442 1.938 1.00 88.12 187 VAL A O 1
ATOM 1405 N N . ALA A 1 188 ? 20.880 -12.401 -0.308 1.00 87.06 188 ALA A N 1
ATOM 1406 C CA . ALA A 1 188 ? 19.432 -12.321 -0.469 1.00 87.06 188 ALA A CA 1
ATOM 1407 C C . ALA A 1 188 ? 18.735 -13.490 0.215 1.00 87.06 188 ALA A C 1
ATOM 1409 O O . ALA A 1 188 ? 17.790 -13.252 0.958 1.00 87.06 188 ALA A O 1
ATOM 1410 N N . LEU A 1 189 ? 19.234 -14.716 0.032 1.00 86.12 189 LEU A N 1
ATOM 1411 C CA . LEU A 1 189 ? 18.743 -15.909 0.718 1.00 86.12 189 LEU A CA 1
ATOM 1412 C C . LEU A 1 189 ? 18.994 -15.842 2.229 1.00 86.12 189 LEU A C 1
ATOM 1414 O O . LEU A 1 189 ? 18.082 -16.129 2.998 1.00 86.12 189 LEU A O 1
ATOM 1418 N N . ALA A 1 190 ? 20.186 -15.420 2.663 1.00 86.44 190 ALA A N 1
ATOM 1419 C CA . ALA A 1 190 ? 20.550 -15.350 4.079 1.00 86.44 190 ALA A CA 1
ATOM 1420 C C . ALA A 1 190 ? 19.696 -14.346 4.868 1.00 86.44 190 ALA A C 1
ATOM 1422 O O . ALA A 1 190 ? 19.364 -14.595 6.027 1.00 86.44 190 ALA A O 1
ATOM 1423 N N . VAL A 1 191 ? 19.313 -13.223 4.253 1.00 85.25 191 VAL A N 1
ATOM 1424 C CA . VAL A 1 191 ? 18.464 -12.211 4.900 1.00 85.25 191 VAL A CA 1
ATOM 1425 C C . VAL A 1 191 ? 16.976 -12.362 4.574 1.00 85.25 191 VAL A C 1
ATOM 1427 O O . VAL A 1 191 ? 16.154 -11.648 5.157 1.00 85.25 191 VAL A O 1
ATOM 1430 N N . HIS A 1 192 ? 16.608 -13.2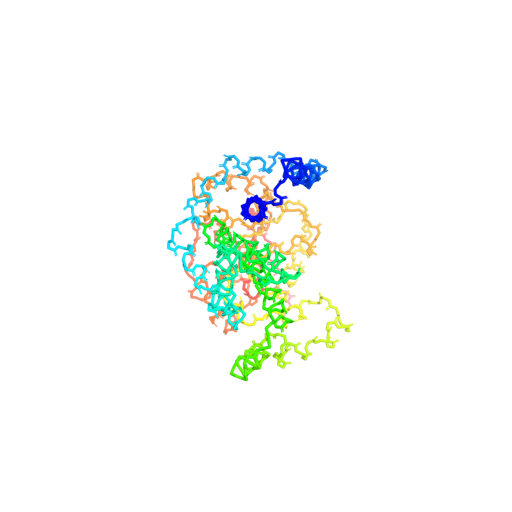78 3.668 1.00 83.69 192 HIS A N 1
ATOM 1431 C CA . HIS A 1 192 ? 15.236 -13.406 3.187 1.00 83.69 192 HIS A CA 1
ATOM 1432 C C . HIS A 1 192 ? 14.281 -13.709 4.350 1.00 83.69 192 HIS A C 1
ATOM 1434 O O . HIS A 1 192 ? 14.484 -14.695 5.065 1.00 83.69 192 HIS A O 1
ATOM 1440 N N . PRO A 1 193 ? 13.184 -12.950 4.532 1.00 80.12 193 PRO A N 1
ATOM 1441 C CA . PRO A 1 193 ? 12.249 -13.207 5.625 1.00 80.12 193 PRO A CA 1
ATOM 1442 C C . PRO A 1 193 ? 11.666 -14.627 5.605 1.00 80.12 193 PRO A C 1
ATOM 1444 O O . PRO A 1 193 ? 11.517 -15.231 6.665 1.00 80.12 193 PRO A O 1
ATOM 1447 N N . LEU A 1 194 ? 11.414 -15.187 4.413 1.00 81.12 194 LEU A N 1
ATOM 1448 C CA . LEU A 1 194 ? 10.928 -16.569 4.265 1.00 81.12 194 LEU A CA 1
ATOM 1449 C C . LEU A 1 194 ? 11.998 -17.641 4.514 1.00 81.12 194 LEU A C 1
ATOM 1451 O O . LEU A 1 194 ? 11.632 -18.780 4.766 1.00 81.12 194 LEU A O 1
ATOM 1455 N N . ALA A 1 195 ? 13.290 -17.303 4.467 1.00 84.00 195 ALA A N 1
ATOM 1456 C CA . ALA A 1 195 ? 14.365 -18.247 4.783 1.00 84.00 195 ALA A CA 1
ATOM 1457 C C . ALA A 1 195 ? 14.648 -18.328 6.292 1.00 84.00 195 ALA A C 1
ATOM 1459 O O . ALA A 1 195 ? 15.420 -19.174 6.742 1.00 84.00 195 ALA A O 1
ATOM 1460 N N . ARG A 1 196 ? 14.021 -17.463 7.104 1.00 84.31 196 ARG A N 1
ATOM 1461 C CA . ARG A 1 196 ? 14.182 -17.496 8.560 1.00 84.31 196 ARG A CA 1
ATOM 1462 C C . ARG A 1 196 ? 13.627 -18.816 9.110 1.00 84.31 196 ARG A C 1
ATOM 1464 O O . ARG A 1 196 ? 12.486 -19.149 8.785 1.00 84.31 196 ARG A O 1
ATOM 1471 N N . PRO A 1 197 ? 14.337 -19.506 10.026 1.00 86.94 197 PRO A N 1
ATOM 1472 C CA . PRO A 1 197 ? 13.867 -20.766 10.606 1.00 86.94 197 PRO A CA 1
ATOM 1473 C C . PRO A 1 197 ? 12.449 -20.680 11.181 1.00 86.94 197 PRO A C 1
ATOM 1475 O O . PRO A 1 197 ? 11.646 -21.583 10.983 1.00 86.94 197 PRO A O 1
ATOM 1478 N N . ARG A 1 198 ? 12.101 -19.549 11.816 1.00 83.69 198 ARG A N 1
ATOM 1479 C CA . ARG A 1 198 ? 10.748 -19.285 12.333 1.00 83.69 198 ARG A CA 1
ATOM 1480 C C . ARG A 1 198 ? 9.675 -19.275 11.238 1.00 83.69 198 ARG A C 1
ATOM 1482 O O . ARG A 1 198 ? 8.584 -19.779 11.474 1.00 83.69 198 ARG A O 1
ATOM 1489 N N . ALA A 1 199 ? 9.965 -18.689 10.075 1.00 83.56 199 ALA A N 1
ATOM 1490 C CA . ALA A 1 199 ? 9.030 -18.643 8.955 1.00 83.56 199 ALA A CA 1
ATOM 1491 C C . ALA A 1 199 ? 8.897 -20.025 8.307 1.00 83.56 199 ALA A C 1
ATOM 1493 O O . ALA A 1 199 ? 7.781 -20.490 8.111 1.00 83.56 199 ALA A O 1
ATOM 1494 N N . LEU A 1 200 ? 10.015 -20.718 8.063 1.00 87.56 200 LEU A N 1
ATOM 1495 C CA . LEU A 1 200 ? 10.018 -22.082 7.518 1.00 87.56 200 LEU A CA 1
ATOM 1496 C C . LEU A 1 200 ? 9.265 -23.066 8.426 1.00 87.56 200 LEU A C 1
ATOM 1498 O O . LEU A 1 200 ? 8.458 -23.857 7.947 1.00 87.56 200 LEU A O 1
ATOM 1502 N N . ALA A 1 201 ? 9.447 -22.963 9.745 1.00 88.19 201 ALA A N 1
ATOM 1503 C CA . ALA A 1 201 ? 8.726 -23.778 10.722 1.00 88.19 201 ALA A CA 1
ATOM 1504 C C . ALA A 1 201 ? 7.207 -23.521 10.734 1.00 88.19 201 ALA A C 1
ATOM 1506 O O . ALA A 1 201 ? 6.449 -24.357 11.222 1.00 88.19 201 ALA A O 1
ATOM 1507 N N . ALA A 1 202 ? 6.742 -22.387 10.198 1.00 86.88 202 ALA A N 1
ATOM 1508 C CA . ALA A 1 202 ? 5.319 -22.088 10.081 1.00 86.88 202 ALA A CA 1
ATOM 1509 C C . ALA A 1 202 ? 4.666 -22.724 8.840 1.00 86.88 202 ALA A C 1
ATOM 1511 O O . ALA A 1 202 ? 3.441 -22.807 8.796 1.00 86.88 202 ALA A O 1
ATOM 1512 N N . TRP A 1 203 ? 5.427 -23.208 7.850 1.00 87.62 203 TRP A N 1
ATOM 1513 C CA . TRP A 1 203 ? 4.863 -23.768 6.610 1.00 87.62 203 TRP A CA 1
ATOM 1514 C C . TRP A 1 203 ? 3.959 -24.988 6.834 1.00 87.62 203 TRP A C 1
ATOM 1516 O O . TRP A 1 203 ? 2.857 -24.995 6.283 1.00 87.62 203 TRP A O 1
ATOM 1526 N N . PRO A 1 204 ? 4.334 -25.986 7.664 1.00 90.88 204 PRO A N 1
ATOM 1527 C CA . PRO A 1 204 ? 3.4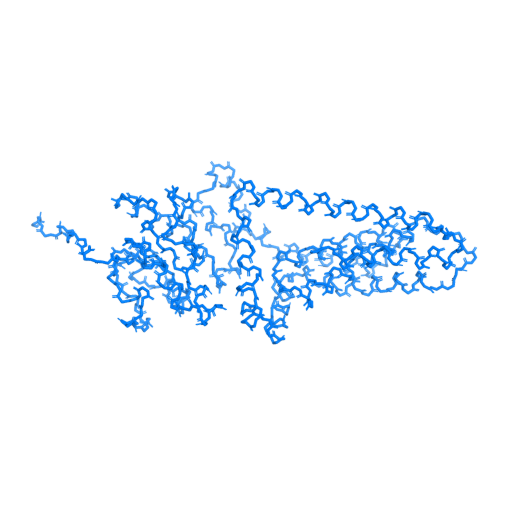36 -27.098 7.963 1.00 90.88 204 PRO A CA 1
ATOM 1528 C C . PRO A 1 204 ? 2.128 -26.626 8.603 1.00 90.88 204 PRO A C 1
ATOM 1530 O O . PRO A 1 204 ? 1.068 -27.137 8.263 1.00 90.88 204 PRO A O 1
ATOM 1533 N N . LEU A 1 205 ? 2.193 -25.605 9.467 1.00 86.88 205 LEU A N 1
ATOM 1534 C CA . LEU A 1 205 ? 1.015 -25.015 10.109 1.00 86.88 205 LEU A CA 1
ATOM 1535 C C . LEU A 1 205 ? 0.119 -24.288 9.102 1.00 86.88 205 LEU A C 1
ATOM 1537 O O . LEU A 1 205 ? -1.098 -24.368 9.210 1.00 86.88 205 LEU A O 1
ATOM 1541 N N . CYS A 1 206 ? 0.698 -23.626 8.097 1.00 88.75 206 CYS A N 1
ATOM 1542 C CA . CYS A 1 206 ? -0.078 -23.013 7.017 1.00 88.75 206 CYS A CA 1
ATOM 1543 C C . CYS A 1 206 ? -0.875 -24.066 6.239 1.00 88.75 206 CYS A C 1
ATOM 1545 O O . CYS A 1 206 ? -2.020 -23.818 5.873 1.00 88.75 206 CYS A O 1
ATOM 1547 N N . ALA A 1 207 ? -0.272 -25.235 6.000 1.00 90.38 207 ALA A N 1
ATOM 1548 C CA . ALA A 1 207 ? -0.908 -26.329 5.275 1.00 90.38 207 ALA A CA 1
ATOM 1549 C C . ALA A 1 207 ? -1.953 -27.082 6.116 1.00 90.38 207 ALA A C 1
ATOM 1551 O O . ALA A 1 207 ? -2.959 -27.518 5.565 1.00 90.38 207 ALA A O 1
ATOM 1552 N N . SER A 1 208 ? -1.732 -27.242 7.426 1.00 92.56 208 SER A N 1
ATOM 1553 C CA . SER A 1 208 ? -2.612 -28.038 8.293 1.00 92.56 208 SER A CA 1
ATOM 1554 C C . SER A 1 208 ? -3.700 -27.231 9.005 1.00 92.56 208 SER A C 1
ATOM 1556 O O . SER A 1 208 ? -4.828 -27.702 9.107 1.00 92.56 208 SER A O 1
ATOM 1558 N N . ALA A 1 209 ? -3.383 -26.032 9.500 1.00 88.94 209 ALA A N 1
ATOM 1559 C CA . ALA A 1 209 ? -4.292 -25.197 10.289 1.00 88.94 209 ALA A CA 1
ATOM 1560 C C . ALA A 1 209 ? -4.914 -24.046 9.477 1.00 88.94 209 ALA A C 1
ATOM 1562 O O . ALA A 1 209 ? -5.899 -23.446 9.905 1.00 88.94 209 ALA A O 1
ATOM 1563 N N . GLY A 1 210 ? -4.359 -23.723 8.305 1.00 87.56 210 GLY A N 1
ATOM 1564 C CA . GLY A 1 210 ? -4.838 -22.626 7.468 1.00 87.56 210 GLY A CA 1
ATOM 1565 C C . GLY A 1 210 ? -4.565 -21.241 8.072 1.00 87.56 210 GLY A C 1
ATOM 1566 O O . GLY A 1 210 ? -3.521 -20.992 8.672 1.00 87.56 210 GLY A O 1
ATOM 1567 N N . SER A 1 211 ? -5.498 -20.305 7.876 1.00 88.62 211 SER A N 1
ATOM 1568 C CA . SER A 1 211 ? -5.331 -18.872 8.181 1.00 88.62 211 SER A CA 1
ATOM 1569 C C . SER A 1 211 ? -5.809 -18.495 9.594 1.00 88.62 211 SER A C 1
ATOM 1571 O O . SER A 1 211 ? -6.647 -17.605 9.762 1.00 88.62 211 SER A O 1
ATOM 1573 N N . THR A 1 212 ? -5.303 -19.179 10.624 1.00 91.19 212 THR A N 1
ATOM 1574 C CA . THR A 1 212 ? -5.652 -18.875 12.026 1.00 91.19 212 THR A CA 1
ATOM 1575 C C . THR A 1 212 ? -4.950 -17.605 12.528 1.00 91.19 212 THR A C 1
ATOM 1577 O O . THR A 1 212 ? -3.894 -17.238 12.000 1.00 91.19 212 THR A O 1
ATOM 1580 N N . PRO A 1 213 ? -5.480 -16.928 13.567 1.00 91.19 213 PRO A N 1
ATOM 1581 C CA . PRO A 1 213 ? -4.811 -15.781 14.183 1.00 91.19 213 PRO A CA 1
ATOM 1582 C C . PRO A 1 213 ? -3.366 -16.069 14.610 1.00 91.19 213 PRO A C 1
ATOM 1584 O O . PRO A 1 213 ? -2.467 -15.277 14.342 1.00 91.19 213 PRO A O 1
ATOM 1587 N N . GLU A 1 214 ? -3.119 -17.241 15.197 1.00 88.69 214 GLU A N 1
ATOM 1588 C CA . GLU A 1 214 ? -1.777 -17.665 15.595 1.00 88.69 214 GLU A CA 1
ATOM 1589 C C . GLU A 1 214 ? -0.835 -17.817 14.391 1.00 88.69 214 GLU A C 1
ATOM 1591 O O . GLU A 1 214 ? 0.304 -17.342 14.426 1.00 88.69 214 GLU A O 1
ATOM 1596 N N . VAL A 1 215 ? -1.293 -18.458 13.308 1.00 89.00 215 VAL A N 1
ATOM 1597 C CA . VAL A 1 215 ? -0.485 -18.624 12.090 1.00 89.00 215 VAL A CA 1
ATOM 1598 C C . VAL A 1 215 ? -0.151 -17.261 11.490 1.00 89.00 215 VAL A C 1
ATOM 1600 O O . VAL A 1 215 ? 1.014 -17.009 11.173 1.00 89.00 215 VAL A O 1
ATOM 1603 N N . LYS A 1 216 ? -1.129 -16.353 11.405 1.00 88.56 216 LYS A N 1
ATOM 1604 C CA . LYS A 1 216 ? -0.906 -14.987 10.918 1.00 88.56 216 LYS A CA 1
ATOM 1605 C C . LYS A 1 216 ? 0.130 -14.252 11.772 1.00 88.56 216 LYS A C 1
ATOM 1607 O O . LYS A 1 216 ? 1.103 -13.750 11.219 1.00 88.56 216 LYS A O 1
ATOM 1612 N N . ASP A 1 217 ? 0.015 -14.286 13.100 1.00 86.69 217 ASP A N 1
ATOM 1613 C CA . ASP A 1 217 ? 1.000 -13.671 14.003 1.00 86.69 217 ASP A CA 1
ATOM 1614 C C . ASP A 1 217 ? 2.396 -14.290 13.893 1.00 86.69 217 ASP A C 1
ATOM 1616 O O . ASP A 1 217 ? 3.406 -13.594 14.044 1.00 86.69 217 ASP A O 1
ATOM 1620 N N . ARG A 1 218 ? 2.501 -15.599 13.648 1.00 83.31 218 ARG A N 1
ATOM 1621 C CA . ARG A 1 218 ? 3.795 -16.269 13.441 1.00 83.31 218 ARG A CA 1
ATOM 1622 C C . ARG A 1 218 ? 4.447 -15.848 12.125 1.00 83.31 218 ARG A C 1
ATOM 1624 O O . ARG A 1 218 ? 5.669 -15.670 12.118 1.00 83.31 218 ARG A O 1
ATOM 1631 N N . LEU A 1 219 ? 3.653 -15.671 11.068 1.00 82.88 219 LEU A N 1
ATOM 1632 C CA . LEU A 1 219 ? 4.103 -15.238 9.742 1.00 82.88 219 LEU A CA 1
ATOM 1633 C C . LEU A 1 219 ? 4.386 -13.733 9.659 1.00 82.88 219 LEU A C 1
ATOM 1635 O O . LEU A 1 219 ? 5.244 -13.337 8.869 1.00 82.88 219 LEU A O 1
ATOM 1639 N N . SER A 1 220 ? 3.740 -12.902 10.486 1.00 78.25 220 SER A N 1
ATOM 1640 C CA . SER A 1 220 ? 4.028 -11.465 10.579 1.00 78.25 220 SER A CA 1
ATOM 1641 C C . SER A 1 220 ? 5.498 -11.248 10.944 1.00 78.25 220 SER A C 1
ATOM 1643 O O . SER A 1 220 ? 5.955 -11.560 12.057 1.00 78.25 220 SER A O 1
ATOM 1645 N N . THR A 1 221 ? 6.274 -10.754 9.979 1.00 66.56 221 THR A N 1
ATOM 1646 C CA . THR A 1 221 ? 7.733 -10.670 10.091 1.00 66.56 221 THR A CA 1
ATOM 1647 C C . THR A 1 221 ? 8.147 -9.570 11.070 1.00 66.56 221 THR A C 1
ATOM 1649 O O . THR A 1 221 ? 7.669 -8.443 11.015 1.00 66.56 221 THR A O 1
ATOM 1652 N N . GLY A 1 222 ? 9.081 -9.880 11.975 1.00 55.31 222 GLY A N 1
ATOM 1653 C CA . GLY A 1 222 ? 9.495 -8.970 13.055 1.00 55.31 222 GLY A CA 1
ATOM 1654 C C . GLY A 1 222 ? 10.062 -7.613 12.616 1.00 55.31 222 GLY A C 1
ATOM 1655 O O . GLY A 1 222 ? 10.101 -6.706 13.433 1.00 55.31 222 GLY A O 1
ATOM 1656 N N . ALA A 1 223 ? 10.460 -7.455 11.348 1.00 50.62 223 ALA A N 1
ATOM 1657 C CA . ALA A 1 223 ? 10.919 -6.174 10.813 1.00 50.62 223 ALA A CA 1
ATOM 1658 C C . ALA A 1 223 ? 9.767 -5.169 10.600 1.00 50.62 223 ALA A C 1
ATOM 1660 O O . ALA A 1 223 ? 10.034 -3.984 10.436 1.00 50.62 223 ALA A O 1
ATOM 1661 N N . LYS A 1 224 ? 8.503 -5.618 10.581 1.00 50.84 224 LYS A N 1
ATOM 1662 C CA . LYS A 1 224 ? 7.311 -4.759 10.477 1.00 50.84 224 LYS A CA 1
ATOM 1663 C C . LYS A 1 224 ? 6.495 -4.657 11.768 1.00 50.84 224 LYS A C 1
ATOM 1665 O O . LYS A 1 224 ? 5.710 -3.730 11.898 1.00 50.84 224 LYS A O 1
ATOM 1670 N N . ARG A 1 225 ? 6.756 -5.502 12.775 1.00 50.25 225 ARG A N 1
ATOM 1671 C CA . ARG A 1 225 ? 6.044 -5.450 14.073 1.00 50.25 225 ARG A CA 1
ATOM 1672 C C . ARG A 1 225 ? 6.237 -4.144 14.851 1.00 50.25 225 ARG A C 1
ATOM 1674 O O . ARG A 1 225 ? 5.511 -3.902 15.805 1.00 50.25 225 ARG A O 1
ATOM 1681 N N . SER A 1 226 ? 7.239 -3.345 14.490 1.00 47.72 226 SER A N 1
ATOM 1682 C CA . SER A 1 226 ? 7.497 -2.006 15.032 1.00 47.72 226 SER A CA 1
ATOM 1683 C C . SER A 1 226 ? 7.106 -0.882 14.064 1.00 47.72 226 SER A C 1
ATOM 1685 O O . SER A 1 226 ? 7.442 0.273 14.308 1.00 47.72 226 SER A O 1
ATOM 1687 N N . VAL A 1 227 ? 6.466 -1.215 12.939 1.00 53.88 227 VAL A N 1
ATOM 1688 C CA . VAL A 1 227 ? 6.038 -0.278 11.898 1.00 53.88 227 VAL A CA 1
ATOM 1689 C C . VAL A 1 227 ? 4.519 -0.129 11.982 1.00 53.88 227 VAL A C 1
ATOM 1691 O O . VAL A 1 227 ? 3.792 -1.085 12.243 1.00 53.88 227 VAL A O 1
ATOM 1694 N N . MET A 1 228 ? 4.056 1.107 11.813 1.00 60.56 228 MET A N 1
ATOM 1695 C CA . MET A 1 228 ? 2.653 1.499 11.932 1.00 60.56 228 MET A CA 1
ATOM 1696 C C . MET A 1 228 ? 1.716 0.605 11.100 1.00 60.56 228 MET A C 1
ATOM 1698 O O . MET A 1 228 ? 1.992 0.343 9.932 1.00 60.56 228 MET A O 1
ATOM 1702 N N . GLY A 1 229 ? 0.602 0.176 11.703 1.00 66.50 229 GLY A N 1
ATOM 1703 C CA . GLY A 1 229 ? -0.518 -0.476 11.011 1.00 66.50 229 GLY A CA 1
ATOM 1704 C C . GLY A 1 229 ? -0.564 -2.010 11.033 1.00 66.50 229 GLY A C 1
ATOM 1705 O O . GLY A 1 229 ? -1.585 -2.571 10.645 1.00 66.50 229 GLY A O 1
ATOM 1706 N N . GLU A 1 230 ? 0.460 -2.729 11.515 1.00 79.06 230 GLU A N 1
ATOM 1707 C CA . GLU A 1 230 ? 0.364 -4.199 11.591 1.00 79.06 230 GLU A CA 1
ATOM 1708 C C . GLU A 1 230 ? -0.570 -4.683 12.708 1.00 79.06 230 GLU A C 1
ATOM 1710 O O . GLU A 1 230 ? -0.428 -4.300 13.873 1.00 79.06 230 GLU A O 1
ATOM 1715 N N . ALA A 1 231 ? -1.475 -5.597 12.347 1.00 86.94 231 ALA A N 1
ATOM 1716 C CA . ALA A 1 231 ? -2.377 -6.246 13.285 1.00 86.94 231 ALA A CA 1
ATOM 1717 C C . ALA A 1 231 ? -1.668 -7.317 14.132 1.00 86.94 231 ALA A C 1
ATOM 1719 O O . ALA A 1 231 ? -0.894 -8.123 13.609 1.00 86.94 231 ALA A O 1
ATOM 1720 N N . HIS A 1 232 ? -1.988 -7.362 15.427 1.00 89.12 232 HIS A N 1
ATOM 1721 C CA . HIS A 1 232 ? -1.690 -8.506 16.288 1.00 89.12 232 HIS A CA 1
ATOM 1722 C C . HIS A 1 232 ? -2.921 -9.414 16.313 1.00 89.12 232 HIS A C 1
ATOM 1724 O O . HIS A 1 232 ? -3.865 -9.198 17.071 1.00 89.12 232 HIS A O 1
ATOM 1730 N N . TRP A 1 233 ? -2.934 -10.421 15.451 1.00 91.81 233 TRP A N 1
ATOM 1731 C CA . TRP A 1 233 ? -4.123 -11.176 15.081 1.00 91.81 233 TRP A CA 1
ATOM 1732 C C . TRP A 1 233 ? -4.761 -11.927 16.242 1.00 91.81 233 TRP A C 1
ATOM 1734 O O . TRP A 1 233 ? -5.984 -11.981 16.296 1.00 91.81 233 TRP A O 1
ATOM 1744 N N . GLN A 1 234 ? -3.982 -12.491 17.169 1.00 92.12 234 GLN A N 1
ATOM 1745 C CA . GLN A 1 234 ? -4.550 -13.174 18.341 1.00 92.12 234 GLN A CA 1
ATOM 1746 C C . GLN A 1 234 ? -5.288 -12.205 19.272 1.00 92.12 234 GLN A C 1
ATOM 1748 O O . GLN A 1 234 ? -6.421 -12.469 19.658 1.00 92.12 234 GLN A O 1
ATOM 1753 N N . ASP A 1 235 ? -4.674 -11.064 19.584 1.00 92.25 235 ASP A N 1
ATOM 1754 C CA . ASP A 1 235 ? -5.285 -10.016 20.403 1.00 92.25 235 ASP A CA 1
ATOM 1755 C C . ASP A 1 235 ? -6.519 -9.434 19.690 1.00 92.25 235 ASP A C 1
ATOM 1757 O O . ASP A 1 235 ? -7.570 -9.259 20.299 1.00 92.25 235 ASP A O 1
ATOM 1761 N N . LEU A 1 236 ? -6.441 -9.236 18.369 1.00 94.12 236 LEU A N 1
ATOM 1762 C CA . LEU A 1 236 ? -7.573 -8.773 17.567 1.00 94.12 236 LEU A CA 1
ATOM 1763 C C . LEU A 1 236 ? -8.717 -9.800 17.514 1.00 94.12 236 LEU A C 1
ATOM 1765 O O . LEU A 1 236 ? -9.880 -9.411 17.485 1.00 94.12 236 LEU A O 1
ATOM 1769 N N . ALA A 1 237 ? -8.407 -11.100 17.533 1.00 95.88 237 ALA A N 1
ATOM 1770 C CA . ALA A 1 237 ? -9.413 -12.155 17.615 1.00 95.88 237 ALA A CA 1
ATOM 1771 C C . ALA A 1 237 ? -10.148 -12.127 18.965 1.00 95.88 237 ALA A C 1
ATOM 1773 O O . ALA A 1 237 ? -11.371 -12.225 18.971 1.00 95.88 237 ALA A O 1
ATOM 1774 N N . LYS A 1 238 ? -9.441 -11.883 20.081 1.00 96.38 238 LYS A N 1
ATOM 1775 C CA . LYS A 1 238 ? -10.074 -11.662 21.396 1.00 96.38 238 LYS A CA 1
ATOM 1776 C C . LYS A 1 238 ? -11.018 -10.453 21.372 1.00 96.38 238 LYS A C 1
ATOM 1778 O O . LYS A 1 238 ? -12.125 -10.535 21.895 1.00 96.38 238 LYS A O 1
ATOM 1783 N N . VAL A 1 239 ? -10.609 -9.347 20.735 1.00 97.69 239 VAL A N 1
ATOM 1784 C CA . VAL A 1 239 ? -11.487 -8.176 20.533 1.00 97.69 239 VAL A CA 1
ATOM 1785 C C . VAL A 1 239 ? -12.710 -8.548 19.697 1.00 97.69 239 VAL A C 1
ATOM 1787 O O . VAL A 1 239 ? -13.823 -8.173 20.052 1.00 97.69 239 VAL A O 1
ATOM 1790 N N . ALA A 1 240 ? -12.535 -9.305 18.612 1.00 98.12 240 ALA A N 1
ATOM 1791 C CA . ALA A 1 240 ? -13.653 -9.764 17.794 1.00 98.12 240 ALA A CA 1
ATOM 1792 C C . ALA A 1 240 ? -14.630 -10.634 18.603 1.00 98.12 240 ALA A C 1
ATOM 1794 O O . ALA A 1 240 ? -15.837 -10.441 18.499 1.00 98.12 240 ALA A O 1
ATOM 1795 N N . ASP A 1 241 ? -14.132 -11.550 19.435 1.00 98.06 241 ASP A N 1
ATOM 1796 C CA . ASP A 1 241 ? -14.967 -12.398 20.293 1.00 98.06 241 ASP A CA 1
ATOM 1797 C C . ASP A 1 241 ? -15.738 -11.579 21.335 1.00 98.06 241 ASP A C 1
ATOM 1799 O O . ASP A 1 241 ? -16.945 -11.780 21.500 1.00 98.06 241 ASP A O 1
ATOM 1803 N N . PHE A 1 242 ? -15.085 -10.598 21.967 1.00 97.94 242 PHE A N 1
ATOM 1804 C CA . PHE A 1 242 ? -15.759 -9.632 22.832 1.00 97.94 242 PHE A CA 1
ATOM 1805 C C . PHE A 1 242 ? -16.876 -8.902 22.075 1.00 97.94 242 PHE A C 1
ATOM 1807 O O . PHE A 1 242 ? -18.028 -8.948 22.497 1.00 97.94 242 PHE A O 1
ATOM 1814 N N . LEU A 1 243 ? -16.591 -8.300 20.920 1.00 98.25 243 LEU A N 1
ATOM 1815 C CA . LEU A 1 243 ? -17.596 -7.557 20.151 1.00 98.25 243 LEU A CA 1
ATOM 1816 C C . LEU A 1 243 ? -18.762 -8.448 19.682 1.00 98.25 243 LEU A C 1
ATOM 1818 O O . LEU A 1 243 ? -19.914 -8.018 19.726 1.00 98.25 243 LEU A O 1
ATOM 1822 N N . ARG A 1 244 ? -18.501 -9.711 19.310 1.00 98.12 244 ARG A N 1
ATOM 1823 C CA . ARG A 1 244 ? -19.559 -10.694 19.003 1.00 98.12 244 ARG A CA 1
ATOM 1824 C C . ARG A 1 244 ? -20.449 -10.958 20.210 1.00 98.12 244 ARG A C 1
ATOM 1826 O O . ARG A 1 244 ? -21.665 -10.986 20.059 1.00 98.12 244 ARG A O 1
ATOM 1833 N N . SER A 1 245 ? -19.867 -11.111 21.401 1.00 97.75 245 SER A N 1
ATOM 1834 C CA . SER A 1 245 ? -20.638 -11.307 22.638 1.00 97.75 245 SER A CA 1
ATOM 1835 C C . SER A 1 245 ? -21.538 -10.116 22.984 1.00 97.75 245 SER A C 1
ATOM 1837 O O . SER A 1 245 ? -22.544 -10.290 23.667 1.00 97.75 245 SER A O 1
ATOM 1839 N N . GLN A 1 246 ? -21.207 -8.922 22.481 1.00 97.25 246 GLN A N 1
ATOM 1840 C CA . GLN A 1 246 ? -22.025 -7.719 22.630 1.00 97.25 246 GLN A CA 1
ATOM 1841 C C . GLN A 1 246 ? -23.143 -7.615 21.578 1.00 97.25 246 GLN A C 1
ATOM 1843 O O . GLN A 1 246 ? -23.919 -6.661 21.633 1.00 97.25 246 GLN A O 1
ATOM 1848 N N . ASN A 1 247 ? -23.259 -8.581 20.655 1.00 96.00 247 ASN A N 1
ATOM 1849 C CA . ASN A 1 247 ? -24.202 -8.582 19.530 1.00 96.00 247 ASN A CA 1
ATOM 1850 C C . ASN A 1 247 ? -24.102 -7.306 18.679 1.00 96.00 247 ASN A C 1
ATOM 1852 O O . ASN A 1 247 ? -25.084 -6.588 18.516 1.00 96.00 247 ASN A O 1
ATOM 1856 N N . ILE A 1 248 ? -22.898 -7.002 18.191 1.00 96.81 248 ILE A N 1
ATOM 1857 C CA . ILE A 1 248 ? -22.649 -5.827 17.350 1.00 96.81 248 ILE A CA 1
ATOM 1858 C C . ILE A 1 248 ? -23.211 -5.992 15.925 1.00 96.81 248 ILE A C 1
ATOM 1860 O O . ILE A 1 248 ? -23.131 -7.079 15.347 1.00 96.81 248 ILE A O 1
ATOM 1864 N N . HIS A 1 249 ? -23.722 -4.907 15.346 1.00 96.31 249 HIS A N 1
ATOM 1865 C CA . HIS A 1 249 ? -24.304 -4.850 14.000 1.00 96.31 249 HIS A CA 1
ATOM 1866 C C . HIS A 1 249 ? -23.579 -3.857 13.076 1.00 96.31 249 HIS A C 1
ATOM 1868 O O . HIS A 1 249 ? -22.654 -3.142 13.473 1.00 96.31 249 HIS A O 1
ATOM 1874 N N . ASP A 1 250 ? -24.019 -3.816 11.815 1.00 97.31 250 ASP A N 1
ATOM 1875 C CA . ASP A 1 250 ? -23.600 -2.813 10.836 1.00 97.31 250 ASP A CA 1
ATOM 1876 C C . ASP A 1 250 ? -23.728 -1.396 11.398 1.00 97.31 250 ASP A C 1
ATOM 1878 O O . ASP A 1 250 ? -24.771 -1.005 11.920 1.00 97.31 250 ASP A O 1
ATOM 1882 N N . GLY A 1 251 ? -22.664 -0.611 11.253 1.00 95.94 251 GLY A N 1
ATOM 1883 C CA . GLY A 1 251 ? -22.642 0.783 11.677 1.00 95.94 251 GLY A CA 1
ATOM 1884 C C . GLY A 1 251 ? -22.301 1.003 13.156 1.00 95.94 251 GLY A C 1
ATOM 1885 O O . GLY A 1 251 ? -22.087 2.139 13.563 1.00 95.94 251 GLY A O 1
ATOM 1886 N N . GLU A 1 252 ? -22.177 -0.048 13.970 1.00 96.88 252 GLU A N 1
ATOM 1887 C CA . GLU A 1 252 ? -21.951 0.097 15.417 1.00 96.88 252 GLU A CA 1
ATOM 1888 C C . GLU A 1 252 ? -20.464 0.099 15.820 1.00 96.88 252 GLU A C 1
ATOM 1890 O O . GLU A 1 252 ? -20.141 0.360 16.981 1.00 96.88 252 GLU A O 1
ATOM 1895 N N . LEU A 1 253 ? -19.546 -0.167 14.884 1.00 97.81 253 LEU A N 1
ATOM 1896 C CA . LEU A 1 253 ? -18.102 -0.216 15.135 1.00 97.81 253 LEU A CA 1
ATOM 1897 C C . LEU A 1 253 ? -17.353 0.904 14.411 1.00 97.81 253 LEU A C 1
ATOM 1899 O O . LEU A 1 253 ? -17.433 1.019 13.186 1.00 97.81 253 LEU A O 1
ATOM 1903 N N . ALA A 1 254 ? -16.522 1.632 15.154 1.00 97.50 254 ALA A N 1
ATOM 1904 C CA . ALA A 1 254 ? -15.478 2.492 14.609 1.00 97.50 254 ALA A CA 1
ATOM 1905 C C . ALA A 1 254 ? -14.084 1.917 14.915 1.00 97.50 254 ALA A C 1
ATOM 1907 O O . ALA A 1 254 ? -13.605 1.940 16.047 1.00 97.50 254 ALA A O 1
ATOM 1908 N N . CYS A 1 255 ? -13.392 1.430 13.892 1.00 97.12 255 CYS A N 1
ATOM 1909 C CA . CYS A 1 255 ? -11.960 1.151 13.960 1.00 97.12 255 CYS A CA 1
ATOM 1910 C C . CYS A 1 255 ? -11.190 2.474 13.868 1.00 97.12 255 CYS A C 1
ATOM 1912 O O . CYS A 1 255 ? -11.294 3.203 12.878 1.00 97.12 255 CYS A O 1
ATOM 1914 N N . TRP A 1 256 ? -10.436 2.808 14.910 1.00 95.62 256 TRP A N 1
ATOM 1915 C CA . TRP A 1 256 ? -9.706 4.071 14.975 1.00 95.62 256 TRP A CA 1
ATOM 1916 C C . TRP A 1 256 ? -8.406 4.007 14.174 1.00 95.62 256 TRP A C 1
ATOM 1918 O O . TRP A 1 256 ? -8.093 4.928 13.424 1.00 95.62 256 TRP A O 1
ATOM 1928 N N . ASP A 1 257 ? -7.691 2.888 14.267 1.00 93.00 257 ASP A N 1
ATOM 1929 C CA . ASP A 1 257 ? -6.370 2.702 13.671 1.00 93.00 257 ASP A CA 1
ATOM 1930 C C . ASP A 1 257 ? -6.368 1.616 12.584 1.00 93.00 257 ASP A C 1
ATOM 1932 O O . ASP A 1 257 ? -7.151 0.663 12.621 1.00 93.00 257 ASP A O 1
ATOM 1936 N N . ASP A 1 258 ? -5.433 1.720 11.636 1.00 89.81 258 ASP A N 1
ATOM 1937 C CA . ASP A 1 258 ? -5.298 0.812 10.480 1.00 89.81 258 ASP A CA 1
ATOM 1938 C C . ASP A 1 258 ? -5.125 -0.668 10.886 1.00 89.81 258 ASP A C 1
ATOM 1940 O O . ASP A 1 258 ? -5.631 -1.578 10.230 1.00 89.81 258 ASP A O 1
ATOM 1944 N N . SER A 1 259 ? -4.492 -0.915 12.037 1.00 90.44 259 SER A N 1
ATOM 1945 C CA . SER A 1 259 ? -4.263 -2.253 12.600 1.00 90.44 259 SER A CA 1
ATOM 1946 C C . SER A 1 259 ? -5.526 -2.938 13.134 1.00 90.44 259 SER A C 1
ATOM 1948 O O . SER A 1 259 ? -5.481 -4.133 13.440 1.00 90.44 259 SER A O 1
ATOM 1950 N N . SER A 1 260 ? -6.637 -2.206 13.265 1.00 94.06 260 SER A N 1
ATOM 1951 C CA . SER A 1 260 ? -7.916 -2.712 13.778 1.00 94.06 260 SER A CA 1
ATOM 1952 C C . SER A 1 260 ? -8.961 -2.953 12.681 1.00 94.06 260 SER A C 1
ATOM 1954 O O . SER A 1 260 ? -9.881 -3.741 12.886 1.00 94.06 260 SER A O 1
ATOM 1956 N N . GLN A 1 261 ? -8.783 -2.388 11.477 1.00 93.94 261 GLN A N 1
ATOM 1957 C CA . GLN A 1 261 ? -9.788 -2.422 10.397 1.00 93.94 261 GLN A CA 1
ATOM 1958 C C . GLN A 1 261 ? -10.186 -3.837 9.941 1.00 93.94 261 GLN A C 1
ATOM 1960 O O . GLN A 1 261 ? -11.269 -4.046 9.397 1.00 93.94 261 GLN A O 1
ATOM 1965 N N . ALA A 1 262 ? -9.324 -4.835 10.172 1.00 93.50 262 ALA A N 1
ATOM 1966 C CA . ALA A 1 262 ? -9.631 -6.228 9.860 1.00 93.50 262 ALA A CA 1
ATOM 1967 C C . ALA A 1 262 ? -10.812 -6.779 10.684 1.00 93.50 262 ALA A C 1
ATOM 1969 O O . ALA A 1 262 ? -11.337 -7.838 10.335 1.00 93.50 262 ALA A O 1
ATOM 1970 N N . LEU A 1 263 ? -11.233 -6.091 11.753 1.00 97.00 263 LEU A N 1
ATOM 1971 C CA . LEU A 1 263 ? -12.427 -6.434 12.525 1.00 97.00 263 LEU A CA 1
ATOM 1972 C C . LEU A 1 263 ? -13.696 -6.393 11.675 1.00 97.00 263 LEU A C 1
ATOM 1974 O O . LEU A 1 263 ? -14.501 -7.307 11.805 1.00 97.00 263 LEU A O 1
ATOM 1978 N N . TYR A 1 264 ? -13.846 -5.434 10.755 1.00 97.38 264 TYR A N 1
ATOM 1979 C CA . TYR A 1 264 ? -15.026 -5.366 9.882 1.00 97.38 264 TYR A CA 1
ATOM 1980 C C . TYR A 1 264 ? -15.216 -6.661 9.087 1.00 97.38 264 TYR A C 1
ATOM 1982 O O . TYR A 1 264 ? -16.288 -7.261 9.095 1.00 97.38 264 TYR A O 1
ATOM 1990 N N . THR A 1 265 ? -14.137 -7.166 8.485 1.00 95.06 265 THR A N 1
ATOM 1991 C CA . THR A 1 265 ? -14.167 -8.426 7.733 1.00 95.06 265 THR A CA 1
ATOM 1992 C C . THR A 1 265 ? -14.357 -9.643 8.641 1.00 95.06 265 THR A C 1
ATOM 1994 O O . THR A 1 265 ? -15.034 -10.585 8.247 1.00 95.06 265 THR A O 1
ATOM 1997 N N . GLN A 1 266 ? -13.769 -9.653 9.843 1.00 95.06 266 GLN A N 1
ATOM 1998 C CA . GLN A 1 266 ? -13.891 -10.773 10.791 1.00 95.06 266 GLN A CA 1
ATOM 1999 C C . GLN A 1 266 ? -15.272 -10.872 11.447 1.00 95.06 266 GLN A C 1
ATOM 2001 O O . GLN A 1 266 ? -15.687 -11.961 11.851 1.00 95.06 266 GLN A O 1
ATOM 2006 N N . LEU A 1 267 ? -15.949 -9.739 11.608 1.00 97.25 267 LEU A N 1
ATOM 2007 C CA . LEU A 1 267 ? -17.286 -9.636 12.184 1.00 97.25 267 LEU A CA 1
ATOM 2008 C C . LEU A 1 267 ? -18.378 -9.660 11.110 1.00 97.25 267 LEU A C 1
ATOM 2010 O O . LEU A 1 267 ? -19.536 -9.855 11.451 1.00 97.25 267 LEU A O 1
ATOM 2014 N N . HIS A 1 268 ? -18.005 -9.513 9.835 1.00 97.25 268 HIS A N 1
ATOM 2015 C CA . HIS A 1 268 ? -18.925 -9.365 8.707 1.00 97.25 268 HIS A CA 1
ATOM 2016 C C . HIS A 1 268 ? -19.883 -8.181 8.877 1.00 97.25 268 HIS A C 1
ATOM 2018 O O . HIS A 1 268 ? -21.069 -8.306 8.587 1.00 97.25 268 HIS A O 1
ATOM 2024 N N . ILE A 1 269 ? -19.349 -7.042 9.330 1.00 97.12 269 ILE A N 1
ATOM 2025 C CA . ILE A 1 269 ? -20.116 -5.809 9.538 1.00 97.12 269 ILE A CA 1
ATOM 2026 C C . ILE A 1 269 ? -19.541 -4.633 8.750 1.00 97.12 269 ILE A C 1
ATOM 2028 O O . ILE A 1 269 ? -18.342 -4.576 8.454 1.00 97.12 269 ILE A O 1
ATOM 2032 N N . SER A 1 270 ? -20.398 -3.662 8.467 1.00 96.19 270 SER A N 1
ATOM 2033 C CA . SER A 1 270 ? -20.047 -2.368 7.888 1.00 96.19 270 SER A CA 1
ATOM 2034 C C . SER A 1 270 ? -19.557 -1.383 8.964 1.00 96.19 270 SER A C 1
ATOM 2036 O O . SER A 1 270 ? -20.060 -1.410 10.091 1.00 96.19 270 SER A O 1
ATOM 2038 N N . PRO A 1 271 ? -18.598 -0.494 8.642 1.00 97.00 271 PRO A N 1
ATOM 2039 C CA . PRO A 1 271 ? -18.116 0.537 9.562 1.00 97.00 271 PRO A CA 1
ATOM 2040 C C . PRO A 1 271 ? -19.209 1.549 9.932 1.00 97.00 271 PRO A C 1
ATOM 2042 O O . PRO A 1 271 ? -20.126 1.789 9.149 1.00 97.00 271 PRO A O 1
ATOM 2045 N N . SER A 1 272 ? -19.064 2.209 11.086 1.00 95.50 272 SER A N 1
ATOM 2046 C CA . SER A 1 272 ? -19.955 3.300 11.528 1.00 95.50 272 SER A CA 1
ATOM 2047 C C . SER A 1 272 ? -19.907 4.548 10.651 1.00 95.50 272 SER A C 1
ATOM 2049 O O . SER A 1 272 ? -20.786 5.396 10.724 1.00 95.50 272 SER A O 1
ATOM 2051 N N . SER A 1 273 ? -18.872 4.690 9.829 1.00 95.25 273 SER A N 1
ATOM 2052 C CA . SER A 1 273 ? -18.686 5.834 8.942 1.00 95.25 273 SER A CA 1
ATOM 2053 C C . SER A 1 273 ? -17.943 5.414 7.683 1.00 95.25 273 SER A C 1
ATOM 2055 O O . SER A 1 273 ? -17.389 4.313 7.603 1.00 95.25 273 SER A O 1
ATOM 2057 N N . ARG A 1 274 ? -17.843 6.317 6.704 1.00 92.88 274 ARG A N 1
ATOM 2058 C CA . ARG A 1 274 ? -17.022 6.072 5.503 1.00 92.88 274 ARG A CA 1
ATOM 2059 C C . ARG A 1 274 ? -15.513 6.045 5.792 1.00 92.88 274 ARG A C 1
ATOM 2061 O O . ARG A 1 274 ? -14.726 5.677 4.920 1.00 92.88 274 ARG A O 1
ATOM 2068 N N . PHE A 1 275 ? -15.095 6.418 7.002 1.00 94.56 275 PHE A N 1
ATOM 2069 C CA . PHE A 1 275 ? -13.699 6.477 7.422 1.00 94.56 275 PHE A CA 1
ATOM 2070 C C . PHE A 1 275 ? -13.290 5.184 8.144 1.00 94.56 275 PHE A C 1
ATOM 2072 O O . PHE A 1 275 ? -13.391 5.064 9.360 1.00 94.56 275 PHE A O 1
ATOM 2079 N N . VAL A 1 276 ? -12.791 4.206 7.382 1.00 92.19 276 VAL A N 1
ATOM 2080 C CA . VAL A 1 276 ? -12.464 2.850 7.878 1.00 92.19 276 VAL A CA 1
ATOM 2081 C C . VAL A 1 276 ? -11.347 2.780 8.936 1.00 92.19 276 VAL A C 1
ATOM 2083 O O . VAL A 1 276 ? -11.280 1.799 9.670 1.00 92.19 276 VAL A O 1
ATOM 2086 N N . HIS A 1 277 ? -10.492 3.801 9.038 1.00 91.75 277 HIS A N 1
ATOM 2087 C CA . HIS A 1 277 ? -9.481 3.947 10.095 1.00 91.75 277 HIS A CA 1
ATOM 2088 C C . HIS A 1 277 ? -9.302 5.436 10.448 1.00 91.75 277 HIS A C 1
ATOM 2090 O O . HIS A 1 277 ? -8.497 6.160 9.860 1.00 91.75 277 HIS A O 1
ATOM 2096 N N . VAL A 1 278 ? -10.123 5.934 11.368 1.00 94.50 278 VAL A N 1
ATOM 2097 C CA . VAL A 1 278 ? -10.355 7.376 11.588 1.00 94.50 278 VAL A CA 1
ATOM 2098 C C . VAL A 1 278 ? -9.078 8.181 11.887 1.00 94.50 278 VAL A C 1
ATOM 2100 O O . VAL A 1 278 ? -8.915 9.290 11.369 1.00 94.50 278 VAL A O 1
ATOM 2103 N N . ALA A 1 279 ? -8.139 7.634 12.662 1.00 93.00 279 ALA A N 1
ATOM 2104 C CA . ALA A 1 279 ? -6.929 8.329 13.101 1.00 93.00 279 ALA A CA 1
ATOM 2105 C C . ALA A 1 279 ? -6.098 8.874 11.932 1.00 93.00 279 ALA A C 1
ATOM 2107 O O . ALA A 1 279 ? -5.718 10.048 11.940 1.00 93.00 279 ALA A O 1
ATOM 2108 N N . ASN A 1 280 ? -5.858 8.070 10.888 1.00 90.00 280 ASN A N 1
ATOM 2109 C CA . ASN A 1 280 ? -5.049 8.529 9.755 1.00 90.00 280 ASN A CA 1
ATOM 2110 C C . ASN A 1 280 ? -5.764 9.627 8.965 1.00 90.00 280 ASN A C 1
ATOM 2112 O O . ASN A 1 280 ? -5.109 10.544 8.474 1.00 90.00 280 ASN A O 1
ATOM 2116 N N . TRP A 1 281 ? -7.094 9.574 8.861 1.00 93.56 281 TRP A N 1
ATOM 2117 C CA . TRP A 1 281 ? -7.858 10.634 8.201 1.00 93.56 281 TRP A CA 1
ATOM 2118 C C . TRP A 1 281 ? -7.720 11.958 8.958 1.00 93.56 281 TRP A C 1
ATOM 2120 O O . TRP A 1 281 ? -7.453 12.990 8.347 1.00 93.56 281 TRP A O 1
ATOM 2130 N N . LEU A 1 282 ? -7.778 11.934 10.291 1.00 93.44 282 LEU A N 1
ATOM 2131 C CA . LEU A 1 282 ? -7.561 13.126 11.122 1.00 93.44 282 LEU A 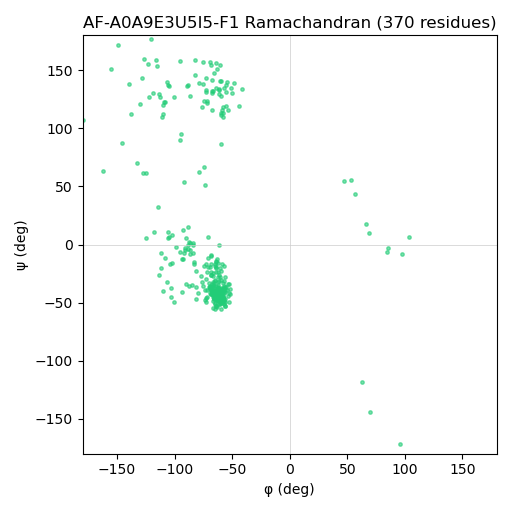CA 1
ATOM 2132 C C . LEU A 1 282 ? -6.126 13.673 11.060 1.00 93.44 282 LEU A C 1
ATOM 2134 O O . LEU A 1 282 ? -5.911 14.853 11.362 1.00 93.44 282 LEU A O 1
ATOM 2138 N N . VAL A 1 283 ? -5.148 12.825 10.728 1.00 89.75 283 VAL A N 1
ATOM 2139 C CA . VAL A 1 283 ? -3.742 13.209 10.527 1.00 89.75 283 VAL A CA 1
ATOM 2140 C C . VAL A 1 283 ? -3.527 13.795 9.133 1.00 89.75 283 VAL A C 1
ATOM 2142 O O . VAL A 1 283 ? -2.893 14.840 9.006 1.00 89.75 283 VAL A O 1
ATOM 2145 N N . PHE A 1 284 ? -4.051 13.151 8.089 1.00 90.56 284 PHE A N 1
ATOM 2146 C CA . PHE A 1 284 ? -3.818 13.565 6.705 1.00 90.56 284 PHE A CA 1
ATOM 2147 C C . PHE A 1 284 ? -4.711 14.716 6.241 1.00 90.56 284 PHE A C 1
ATOM 2149 O O . PHE A 1 284 ? -4.311 15.423 5.313 1.00 90.56 284 PHE A O 1
ATOM 2156 N N . PHE A 1 285 ? -5.864 14.922 6.885 1.00 94.25 285 PHE A N 1
ATOM 2157 C CA . PHE A 1 285 ? -6.847 15.949 6.532 1.00 94.25 285 PHE A CA 1
ATOM 2158 C C . PHE A 1 285 ? -7.175 16.869 7.723 1.00 94.25 285 PHE A C 1
ATOM 2160 O O . PHE A 1 285 ? -8.317 16.907 8.197 1.00 94.25 285 PHE A O 1
ATOM 2167 N N . PRO A 1 286 ? -6.181 17.598 8.268 1.00 93.12 286 PRO A N 1
ATOM 2168 C CA . PRO A 1 286 ? -6.371 18.445 9.443 1.00 93.12 286 PRO A CA 1
ATOM 2169 C C . PRO A 1 286 ? -7.462 19.513 9.263 1.00 93.12 286 PRO A C 1
ATOM 2171 O O . PRO A 1 286 ? -8.162 19.820 10.231 1.00 93.12 286 PRO A O 1
ATOM 2174 N N . SER A 1 287 ? -7.651 20.053 8.054 1.00 95.19 287 SER A N 1
ATOM 2175 C CA . SER A 1 287 ? -8.681 21.067 7.774 1.00 95.19 287 SER A CA 1
ATOM 2176 C C . SER A 1 287 ? -10.107 20.507 7.803 1.00 95.19 287 SER A C 1
ATOM 2178 O O . SER A 1 287 ? -11.060 21.258 8.003 1.00 95.19 287 SER A O 1
ATOM 2180 N N . ARG A 1 288 ? -10.256 19.183 7.679 1.00 95.00 288 ARG A N 1
ATOM 2181 C CA . ARG A 1 288 ? -11.542 18.469 7.643 1.00 95.00 288 ARG A CA 1
ATOM 2182 C C . ARG A 1 288 ? -11.854 17.710 8.925 1.00 95.00 288 ARG A C 1
ATOM 2184 O O . ARG A 1 288 ? -12.805 16.938 8.967 1.00 95.00 288 ARG A O 1
ATOM 2191 N N . ARG A 1 289 ? -11.094 17.930 10.002 1.00 94.56 289 ARG A N 1
ATOM 2192 C CA . ARG A 1 289 ? -11.287 17.222 11.281 1.00 94.56 289 ARG A CA 1
ATOM 2193 C C . ARG A 1 289 ? -12.720 17.277 11.798 1.00 94.56 289 ARG A C 1
ATOM 2195 O O . ARG A 1 289 ? -13.230 16.261 12.249 1.00 94.56 289 ARG A O 1
ATOM 2202 N N . GLN A 1 290 ? -13.368 18.439 11.718 1.00 95.25 290 GLN A N 1
ATOM 2203 C CA . GLN A 1 290 ? -14.756 18.593 12.161 1.00 95.25 290 GLN A CA 1
ATOM 2204 C C . GLN A 1 290 ? -15.728 17.792 11.290 1.00 95.25 290 GLN A C 1
ATOM 2206 O O . GLN A 1 290 ? -16.598 17.125 11.832 1.00 95.25 290 GLN A O 1
ATOM 2211 N N . GLU A 1 291 ? -15.548 17.813 9.966 1.00 95.44 291 GLU A N 1
ATOM 2212 C CA . GLU A 1 291 ? -16.348 17.025 9.018 1.00 95.44 291 GLU A CA 1
ATOM 2213 C C . GLU A 1 291 ? -16.201 15.522 9.295 1.00 95.44 291 GLU A C 1
ATOM 2215 O O . GLU A 1 291 ? -17.196 14.813 9.417 1.00 95.44 291 GLU A O 1
ATOM 2220 N N . ILE A 1 292 ? -14.961 15.051 9.467 1.00 95.88 292 ILE A N 1
ATOM 2221 C CA . ILE A 1 292 ? -14.652 13.646 9.757 1.00 95.88 292 ILE A CA 1
ATOM 2222 C C . ILE A 1 292 ? -15.285 13.219 11.082 1.00 95.88 292 ILE A C 1
ATOM 2224 O O . ILE A 1 292 ? -15.988 12.215 11.138 1.00 95.88 292 ILE A O 1
ATOM 2228 N N . MET A 1 293 ? -15.060 13.988 12.150 1.00 95.56 293 MET A N 1
ATOM 2229 C CA . MET A 1 293 ? -15.605 13.661 13.467 1.00 95.56 293 MET A CA 1
ATOM 2230 C C . MET A 1 293 ? -17.129 13.737 13.498 1.00 95.56 293 MET A C 1
ATOM 2232 O O . MET A 1 293 ? -17.754 12.927 14.175 1.00 95.56 293 MET A O 1
ATOM 2236 N N . HIS A 1 294 ? -17.730 14.674 12.763 1.00 95.25 294 HIS A N 1
ATOM 2237 C CA . HIS A 1 294 ? -19.178 14.753 12.640 1.00 95.25 294 HIS A CA 1
ATOM 2238 C C . HIS A 1 294 ? -19.750 13.482 12.010 1.00 95.25 294 HIS A C 1
ATOM 2240 O O . HIS A 1 294 ? -20.675 12.916 12.577 1.00 95.25 294 HIS A O 1
ATOM 2246 N N . ASP A 1 295 ? -19.179 13.000 10.903 1.00 94.56 295 ASP A N 1
ATOM 2247 C CA . ASP A 1 295 ? -19.624 11.768 10.235 1.00 94.56 295 ASP A CA 1
ATOM 2248 C C . ASP A 1 295 ? -19.455 10.535 11.137 1.00 94.56 295 ASP A C 1
ATOM 2250 O O . ASP A 1 295 ? -20.383 9.746 11.302 1.00 94.56 295 ASP A O 1
ATOM 2254 N N . VAL A 1 296 ? -18.299 10.417 11.804 1.00 94.62 296 VAL A N 1
ATOM 2255 C CA . VAL A 1 296 ? -18.026 9.329 12.757 1.00 94.62 296 VAL A CA 1
ATOM 2256 C C . VAL A 1 296 ? -19.058 9.306 13.879 1.00 94.62 296 VAL A C 1
ATOM 2258 O O . VAL A 1 296 ? -19.584 8.242 14.187 1.00 94.62 296 VAL A O 1
ATOM 2261 N N . LEU A 1 297 ? -19.372 10.453 14.483 1.00 93.25 297 LEU A N 1
ATOM 2262 C CA . LEU A 1 297 ? -20.330 10.533 15.590 1.00 93.25 297 LEU A CA 1
ATOM 2263 C C . LEU A 1 297 ? -21.789 10.435 15.120 1.00 93.25 297 LEU A C 1
ATOM 2265 O O . LEU A 1 297 ? -22.621 9.873 15.832 1.00 93.25 297 LEU A O 1
ATOM 2269 N N . ALA A 1 298 ? -22.112 10.937 13.926 1.00 94.44 298 ALA A N 1
ATOM 2270 C CA . ALA A 1 298 ? -23.434 10.802 13.313 1.00 94.44 298 ALA A CA 1
ATOM 2271 C C . ALA A 1 298 ? -23.763 9.340 12.988 1.00 94.44 298 ALA A C 1
ATOM 2273 O O . ALA A 1 298 ? -24.925 8.944 13.090 1.00 94.44 298 ALA A O 1
ATOM 2274 N N . GLY A 1 299 ? -22.736 8.539 12.691 1.00 92.44 299 GLY A N 1
ATOM 2275 C CA . GLY A 1 299 ? -22.814 7.085 12.588 1.00 92.44 299 GLY A CA 1
ATOM 2276 C C . GLY A 1 299 ? -23.187 6.369 13.886 1.00 92.44 299 GLY A C 1
ATOM 2277 O O . GLY A 1 299 ? -23.528 5.194 13.840 1.00 92.44 299 GLY A O 1
ATOM 2278 N N . ARG A 1 300 ? -23.150 7.069 15.032 1.00 93.44 300 ARG A N 1
ATOM 2279 C CA . ARG A 1 300 ? -23.460 6.542 16.372 1.00 93.44 300 ARG A CA 1
ATOM 2280 C C . ARG A 1 300 ? -22.768 5.198 16.646 1.00 93.44 300 ARG A C 1
ATOM 2282 O O . ARG A 1 300 ? -23.452 4.231 16.983 1.00 93.44 300 ARG A O 1
ATOM 2289 N N . PRO A 1 301 ? -21.427 5.117 16.503 1.00 95.88 301 PRO A N 1
ATOM 2290 C CA . PRO A 1 301 ? -20.704 3.916 16.881 1.00 95.88 301 PRO A CA 1
ATOM 2291 C C . PRO A 1 301 ? -21.042 3.604 18.330 1.00 95.88 301 PRO A C 1
ATOM 2293 O O . PRO A 1 301 ? -21.074 4.507 19.160 1.00 95.88 301 PRO A O 1
ATOM 2296 N N . ARG A 1 302 ? -21.282 2.334 18.615 1.00 96.81 302 ARG A N 1
ATOM 2297 C CA . ARG A 1 302 ? -21.454 1.814 19.967 1.00 96.81 302 ARG A CA 1
ATOM 2298 C C . ARG A 1 302 ? -20.099 1.495 20.588 1.00 96.81 302 ARG A C 1
ATOM 2300 O O . ARG A 1 302 ? -19.885 1.721 21.775 1.00 96.81 302 ARG A O 1
ATOM 2307 N N . PHE A 1 303 ? -19.162 1.036 19.756 1.00 98.12 303 PHE A N 1
ATOM 2308 C CA . PHE A 1 303 ? -17.797 0.733 20.160 1.00 98.12 303 PHE A CA 1
ATOM 2309 C C . PHE A 1 303 ? -16.765 1.417 19.267 1.00 98.12 303 PHE A C 1
ATOM 2311 O O . PHE A 1 303 ? -16.919 1.493 18.044 1.00 98.12 303 PHE A O 1
ATOM 2318 N N . VAL A 1 304 ? -15.666 1.853 19.880 1.00 97.69 304 VAL A N 1
ATOM 2319 C CA . VAL A 1 304 ? -14.463 2.307 19.173 1.00 97.69 304 VAL A CA 1
ATOM 2320 C C . VAL A 1 304 ? -13.297 1.420 19.570 1.00 97.69 304 VAL A C 1
ATOM 2322 O O . VAL A 1 304 ? -13.061 1.213 20.757 1.00 97.69 304 VAL A O 1
ATOM 2325 N N . VAL A 1 305 ? -12.550 0.915 18.592 1.00 97.31 305 VAL A N 1
ATOM 2326 C CA . VAL A 1 305 ? -11.340 0.123 18.844 1.00 97.31 305 VAL A CA 1
ATOM 2327 C C . VAL A 1 305 ? -10.117 0.940 18.474 1.00 97.31 305 VAL A C 1
ATOM 2329 O O . VAL A 1 305 ? -9.989 1.366 17.325 1.00 97.31 305 VAL A O 1
ATOM 2332 N N . THR A 1 306 ? -9.212 1.140 19.430 1.00 94.56 306 THR A N 1
ATOM 2333 C CA . THR A 1 306 ? -7.926 1.807 19.198 1.00 94.56 306 THR A CA 1
ATOM 2334 C C . THR A 1 306 ? -6.763 0.872 19.450 1.00 94.56 306 THR A C 1
ATOM 2336 O O . THR A 1 306 ? -6.867 -0.122 20.169 1.00 94.56 306 THR A O 1
ATOM 2339 N N . ASP A 1 307 ? -5.633 1.218 18.857 1.00 91.12 307 ASP A N 1
ATOM 2340 C CA . ASP A 1 307 ? -4.358 0.571 19.066 1.00 91.12 307 ASP A CA 1
ATOM 2341 C C . ASP A 1 307 ? -3.419 1.512 19.825 1.00 91.12 307 ASP A C 1
ATOM 2343 O O . ASP A 1 307 ? -2.954 2.530 19.306 1.00 91.12 307 ASP A O 1
ATOM 2347 N N . VAL A 1 308 ? -3.089 1.161 21.065 1.00 88.25 308 VAL A N 1
ATOM 2348 C CA . VAL A 1 308 ? -2.282 2.030 21.932 1.00 88.25 308 VAL A CA 1
ATOM 2349 C C . VAL A 1 308 ? -0.888 2.281 21.367 1.00 88.25 308 VAL A C 1
ATOM 2351 O O . VAL A 1 308 ? 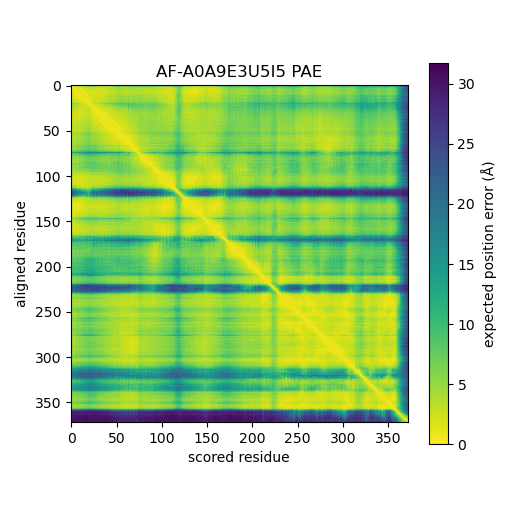-0.326 3.354 21.586 1.00 88.25 308 VAL A O 1
ATOM 2354 N N . GLN A 1 309 ? -0.331 1.355 20.578 1.00 85.81 309 GLN A N 1
ATOM 2355 C CA . GLN A 1 309 ? 0.974 1.578 19.950 1.00 85.81 309 GLN A CA 1
ATOM 2356 C C . GLN A 1 309 ? 0.899 2.637 18.849 1.00 85.81 309 GLN A C 1
ATOM 2358 O O . GLN A 1 309 ? 1.837 3.418 18.685 1.00 85.81 309 GLN A O 1
ATOM 2363 N N . MET A 1 310 ? -0.229 2.718 18.139 1.00 83.38 310 MET A N 1
ATOM 2364 C CA . MET A 1 310 ? -0.478 3.773 17.150 1.00 83.38 310 MET A CA 1
ATOM 2365 C C . MET A 1 310 ? -0.647 5.144 17.815 1.00 83.38 310 MET A C 1
ATOM 2367 O O . MET A 1 310 ? -0.302 6.170 17.232 1.00 83.38 310 MET A O 1
ATOM 2371 N N . ALA A 1 311 ? -1.075 5.163 19.078 1.00 82.00 311 ALA A N 1
ATOM 2372 C CA . ALA A 1 311 ? -1.169 6.367 19.896 1.00 82.00 311 ALA A CA 1
ATOM 2373 C C . ALA A 1 311 ? 0.146 6.776 20.592 1.00 82.00 311 ALA A C 1
ATOM 2375 O O . ALA A 1 311 ? 0.167 7.788 21.305 1.00 82.00 311 ALA A O 1
ATOM 2376 N N . GLY A 1 312 ? 1.238 6.033 20.366 1.00 79.00 312 GLY A N 1
ATOM 2377 C CA . GLY A 1 312 ? 2.575 6.316 20.898 1.00 79.00 312 GLY A CA 1
ATOM 2378 C C . GLY A 1 312 ? 2.999 5.443 22.081 1.00 79.00 312 GLY A C 1
ATOM 2379 O O . GLY A 1 312 ? 4.060 5.688 22.656 1.00 79.00 312 GLY A O 1
ATOM 2380 N N . TYR A 1 313 ? 2.216 4.426 22.453 1.00 80.25 313 TYR A N 1
ATOM 2381 C CA . TYR A 1 313 ? 2.613 3.476 23.489 1.00 80.25 313 TYR A CA 1
ATOM 2382 C C . TYR A 1 313 ? 3.728 2.559 22.981 1.00 80.25 313 TYR A C 1
ATOM 2384 O O . TYR A 1 313 ? 3.600 1.889 21.955 1.00 80.25 313 TYR A O 1
ATOM 2392 N N . SER A 1 314 ? 4.856 2.531 23.687 1.00 74.19 314 SER A N 1
ATOM 2393 C CA . SER A 1 314 ? 6.019 1.770 23.236 1.00 74.19 314 SER A CA 1
ATOM 2394 C C . SER A 1 314 ? 5.702 0.277 23.142 1.00 74.19 314 SER A C 1
ATOM 2396 O O . SER A 1 314 ? 5.258 -0.342 24.107 1.00 74.19 314 SER A O 1
ATOM 2398 N N . ALA A 1 315 ? 6.023 -0.335 21.999 1.00 66.25 315 ALA A N 1
ATOM 2399 C CA . ALA A 1 315 ? 5.906 -1.779 21.810 1.00 66.25 315 ALA A CA 1
ATOM 2400 C C . ALA A 1 315 ? 6.778 -2.590 22.788 1.00 66.25 315 ALA A C 1
ATOM 2402 O O . ALA A 1 315 ? 6.526 -3.777 22.979 1.00 66.25 315 ALA A O 1
ATOM 2403 N N . PHE A 1 316 ? 7.803 -1.969 23.385 1.00 64.31 316 PHE A N 1
ATOM 2404 C CA . PHE A 1 316 ? 8.597 -2.568 24.457 1.00 64.31 316 PHE A CA 1
ATOM 2405 C C . PHE A 1 316 ? 7.800 -2.619 25.765 1.00 64.31 316 PHE A C 1
ATOM 2407 O O . PHE A 1 316 ? 7.665 -3.690 26.343 1.00 64.31 316 PHE A O 1
ATOM 2414 N N . LEU A 1 317 ? 7.187 -1.496 26.161 1.00 68.12 317 LEU A N 1
ATOM 2415 C CA . LEU A 1 317 ? 6.351 -1.419 27.364 1.00 68.12 317 LEU A CA 1
ATOM 2416 C C . LEU A 1 317 ? 5.126 -2.338 27.256 1.00 68.12 317 LEU A C 1
ATOM 2418 O O . LEU A 1 317 ? 4.805 -3.042 28.200 1.00 68.12 317 LEU A O 1
ATOM 2422 N N . ALA A 1 318 ? 4.522 -2.439 26.068 1.00 65.19 318 ALA A N 1
ATOM 2423 C CA . ALA A 1 318 ? 3.372 -3.312 25.822 1.00 65.19 318 ALA A CA 1
ATOM 2424 C C . ALA A 1 318 ? 3.653 -4.822 25.953 1.00 65.19 318 ALA A C 1
ATOM 2426 O O . ALA A 1 318 ? 2.709 -5.607 26.031 1.00 65.19 318 ALA A O 1
ATOM 2427 N N . ARG A 1 319 ? 4.919 -5.263 25.900 1.00 61.44 319 ARG A N 1
ATOM 2428 C CA . ARG A 1 319 ? 5.266 -6.693 26.016 1.00 61.44 319 ARG A CA 1
ATOM 2429 C C . ARG A 1 319 ? 5.303 -7.175 27.457 1.00 61.44 319 ARG A C 1
ATOM 2431 O O . ARG A 1 319 ? 4.894 -8.307 27.696 1.00 61.44 319 ARG A O 1
ATOM 2438 N N . ASP A 1 320 ? 5.763 -6.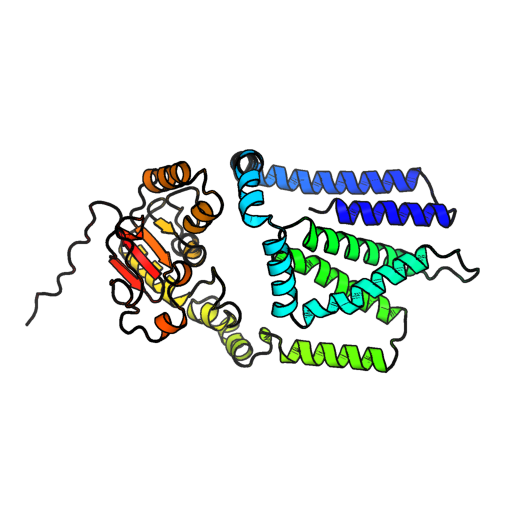311 28.352 1.00 62.88 320 ASP A N 1
ATOM 2439 C CA . ASP A 1 320 ? 5.941 -6.601 29.776 1.00 62.88 320 ASP A CA 1
ATOM 2440 C C . ASP A 1 320 ? 4.808 -5.999 30.624 1.00 62.88 320 ASP A C 1
ATOM 2442 O O . ASP A 1 320 ? 4.866 -6.006 31.852 1.00 62.88 320 ASP A O 1
ATOM 2446 N N . ASP A 1 321 ? 3.772 -5.471 29.966 1.00 68.25 321 ASP A N 1
ATOM 2447 C CA . ASP A 1 321 ? 2.599 -4.921 30.627 1.00 68.25 321 ASP A CA 1
ATOM 2448 C C . ASP A 1 321 ? 1.802 -6.043 31.309 1.00 68.25 321 ASP A C 1
ATOM 2450 O O . ASP A 1 321 ? 1.276 -6.951 30.664 1.00 68.25 321 ASP A O 1
ATOM 2454 N N . HIS A 1 322 ? 1.717 -5.978 32.634 1.00 63.81 322 HIS A N 1
ATOM 2455 C CA . HIS A 1 322 ? 0.938 -6.907 33.445 1.00 63.81 322 HIS A CA 1
ATOM 2456 C C . HIS A 1 322 ? -0.576 -6.688 33.285 1.00 63.81 322 HIS A C 1
ATOM 2458 O O . HIS A 1 322 ? -1.337 -7.639 33.436 1.00 63.81 322 HIS A O 1
ATOM 2464 N N . GLN A 1 323 ? -1.004 -5.486 32.879 1.00 69.25 323 GLN A N 1
ATOM 2465 C CA . GLN A 1 323 ? -2.403 -5.107 32.635 1.00 69.25 323 GLN A CA 1
ATOM 2466 C C . GLN A 1 323 ? -2.848 -5.399 31.196 1.00 69.25 323 GLN A C 1
ATOM 2468 O O . GLN A 1 323 ? -3.849 -4.866 30.715 1.00 69.25 323 GLN A O 1
ATOM 2473 N N . ARG A 1 324 ? -2.088 -6.214 30.455 1.00 75.00 324 ARG A N 1
ATOM 2474 C CA . ARG A 1 324 ? -2.234 -6.373 29.003 1.00 75.00 324 ARG A CA 1
ATOM 2475 C C . ARG A 1 324 ? -3.637 -6.802 28.551 1.00 75.00 324 ARG A C 1
ATOM 2477 O O . ARG A 1 324 ? -4.022 -6.448 27.441 1.00 75.00 324 ARG A O 1
ATOM 2484 N N . ASP A 1 325 ? -4.385 -7.508 29.393 1.00 83.31 325 ASP A N 1
ATOM 2485 C CA . ASP A 1 325 ? -5.768 -7.936 29.128 1.00 83.31 325 ASP A CA 1
ATOM 2486 C C . ASP A 1 325 ? -6.778 -7.342 30.144 1.00 83.31 325 ASP A C 1
ATOM 2488 O O . ASP A 1 325 ? -7.941 -7.736 30.180 1.00 83.31 325 ASP A O 1
ATOM 2492 N N . GLU A 1 326 ? -6.358 -6.378 30.969 1.00 85.62 326 GLU A N 1
ATOM 2493 C CA . GLU A 1 326 ? -7.239 -5.665 31.899 1.00 85.62 326 GLU A CA 1
ATOM 2494 C C . GLU A 1 326 ? -7.858 -4.444 31.210 1.00 85.62 326 GLU A C 1
ATOM 2496 O O . GLU A 1 326 ? -7.167 -3.707 30.509 1.00 85.62 326 GLU A O 1
ATOM 2501 N N . ALA A 1 327 ? -9.155 -4.193 31.417 1.00 89.06 327 ALA A N 1
ATOM 2502 C CA . ALA A 1 327 ? -9.889 -3.062 30.832 1.00 89.06 327 ALA A CA 1
ATOM 2503 C C . ALA A 1 327 ? -9.529 -1.714 31.496 1.00 89.06 327 ALA A C 1
ATOM 2505 O O . ALA A 1 327 ? -10.390 -0.958 31.940 1.00 89.06 327 ALA A O 1
ATOM 2506 N N . VAL A 1 328 ? -8.236 -1.427 31.581 1.00 86.94 328 VAL A N 1
ATOM 2507 C CA . VAL A 1 328 ? -7.653 -0.247 32.206 1.00 86.94 328 VAL A CA 1
ATOM 2508 C C . VAL A 1 328 ? -6.730 0.461 31.226 1.00 86.94 328 VAL A C 1
ATOM 2510 O O . VAL A 1 328 ? -6.261 -0.099 30.230 1.00 86.94 328 VAL A O 1
ATOM 2513 N N . TRP A 1 329 ? -6.492 1.734 31.511 1.00 84.88 329 TRP A N 1
ATOM 2514 C CA . TRP A 1 329 ? -5.550 2.537 30.755 1.00 84.88 329 TRP A CA 1
ATOM 2515 C C . TRP A 1 329 ? -4.118 2.017 30.969 1.00 84.88 329 TRP A C 1
ATOM 2517 O O . TRP A 1 329 ? -3.744 1.835 32.125 1.00 84.88 329 TRP A O 1
ATOM 2527 N N . PRO A 1 330 ? -3.304 1.809 29.913 1.00 84.31 330 PRO A N 1
ATOM 2528 C CA . PRO A 1 330 ? -1.954 1.279 30.081 1.00 84.31 330 PRO A CA 1
ATOM 2529 C C . PRO A 1 330 ? -1.059 2.188 30.930 1.00 84.31 330 PRO A C 1
ATOM 2531 O O . PRO A 1 330 ? -0.944 3.394 30.666 1.00 84.31 330 PRO A O 1
ATOM 2534 N N . ASP A 1 331 ? -0.344 1.591 31.882 1.00 80.81 331 ASP A N 1
ATOM 2535 C CA . ASP A 1 331 ? 0.649 2.290 32.696 1.00 80.81 331 ASP A CA 1
ATOM 2536 C C . ASP A 1 331 ? 1.705 2.989 31.823 1.00 80.81 331 ASP A C 1
ATOM 2538 O O . ASP A 1 331 ? 2.296 2.406 30.909 1.00 80.81 331 ASP A O 1
ATOM 2542 N N . GLY A 1 332 ? 1.961 4.267 32.117 1.00 79.25 332 GLY A N 1
ATOM 2543 C CA . GLY A 1 332 ? 2.953 5.090 31.415 1.0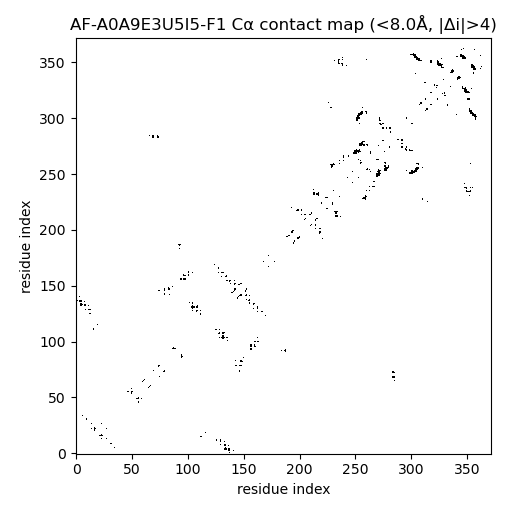0 79.25 332 GLY A CA 1
ATOM 2544 C C . GLY A 1 332 ? 2.455 5.762 30.131 1.00 79.25 332 GLY A C 1
ATOM 2545 O O . GLY A 1 332 ? 3.196 6.547 29.535 1.00 79.25 332 GLY A O 1
ATOM 2546 N N . MET A 1 333 ? 1.211 5.520 29.708 1.00 82.50 333 MET A N 1
ATOM 2547 C CA . MET A 1 333 ? 0.591 6.288 28.629 1.00 82.50 333 MET A CA 1
ATOM 2548 C C . MET A 1 333 ? -0.073 7.556 29.199 1.00 82.50 333 MET A C 1
ATOM 2550 O O . MET A 1 333 ? -0.875 7.451 30.125 1.00 82.50 333 MET A O 1
ATOM 2554 N N . PRO A 1 334 ? 0.202 8.766 28.674 1.00 80.69 334 PRO A N 1
ATOM 2555 C CA . PRO A 1 334 ? -0.440 9.979 29.173 1.00 80.69 334 PRO A CA 1
ATOM 2556 C C . PRO A 1 334 ? -1.946 9.964 28.851 1.00 80.69 334 PRO A C 1
ATOM 2558 O O . PRO A 1 334 ? -2.298 9.734 27.688 1.00 80.69 334 PRO A O 1
ATOM 2561 N N . PRO A 1 335 ? -2.831 10.221 29.835 1.00 77.50 335 PRO A N 1
ATOM 2562 C CA . PRO A 1 335 ? -4.270 10.246 29.603 1.00 77.50 335 PRO A CA 1
ATOM 2563 C C . PRO A 1 335 ? -4.651 11.410 28.680 1.00 77.50 335 PRO A C 1
ATOM 2565 O O . PRO A 1 335 ? -4.021 12.470 28.703 1.00 77.50 335 PRO A O 1
ATOM 2568 N N . ARG A 1 336 ? -5.698 11.220 27.870 1.00 84.75 336 ARG A N 1
ATOM 2569 C CA . ARG A 1 336 ? -6.237 12.242 26.949 1.00 84.75 336 ARG A CA 1
ATOM 2570 C C . ARG A 1 336 ? -7.747 12.422 27.154 1.00 84.75 336 ARG A C 1
ATOM 2572 O O . ARG A 1 336 ? -8.527 12.138 26.248 1.00 84.75 336 ARG A O 1
ATOM 2579 N N . PRO A 1 337 ? -8.179 12.845 28.355 1.00 81.94 337 PRO A N 1
ATOM 2580 C CA . PRO A 1 337 ? -9.589 12.822 28.751 1.00 81.94 337 PRO A CA 1
ATOM 2581 C C . PRO A 1 337 ? -10.465 13.818 27.977 1.00 81.94 337 PRO A C 1
ATOM 2583 O O . PRO A 1 337 ? -11.684 13.786 28.093 1.00 81.94 337 PRO A O 1
ATOM 2586 N N . ASP A 1 338 ? -9.867 14.717 27.201 1.00 87.00 338 ASP A N 1
ATOM 2587 C CA . ASP A 1 338 ? -10.529 15.739 26.394 1.00 87.00 338 ASP A CA 1
ATOM 2588 C C . ASP A 1 338 ? -10.667 15.349 24.911 1.00 87.00 338 ASP A C 1
ATOM 2590 O O . ASP A 1 338 ? -11.239 16.103 24.123 1.00 87.00 338 ASP A O 1
ATOM 2594 N N . GLN A 1 339 ? -10.160 14.180 24.506 1.00 88.56 339 GLN A N 1
ATOM 2595 C CA . GLN A 1 339 ? -10.079 13.782 23.100 1.00 88.56 339 GLN A CA 1
ATOM 2596 C C . GLN A 1 339 ? -10.820 12.477 22.847 1.00 88.56 339 GLN A C 1
ATOM 2598 O O . GLN A 1 339 ? -10.528 11.461 23.462 1.00 88.56 339 GLN A O 1
ATOM 2603 N N . PHE A 1 340 ? -11.724 12.470 21.871 1.00 91.31 340 PHE A N 1
ATOM 2604 C CA . PHE A 1 340 ? -12.319 11.228 21.384 1.00 91.31 340 PHE A CA 1
ATOM 2605 C C . PHE A 1 340 ? -11.268 10.356 20.665 1.00 91.31 340 PHE A C 1
ATOM 2607 O O . PHE A 1 340 ? -10.431 10.905 19.939 1.00 91.31 340 PHE A O 1
ATOM 2614 N N . PRO A 1 341 ? -11.296 9.018 20.821 1.00 93.25 341 PRO A N 1
ATOM 2615 C CA . PRO A 1 341 ? -12.174 8.225 21.696 1.00 93.25 341 PRO A CA 1
ATOM 2616 C C . PRO A 1 341 ? -11.635 8.055 23.127 1.00 93.25 341 PRO A C 1
ATOM 2618 O O . PRO A 1 341 ? -12.260 7.398 23.945 1.00 93.25 341 PRO A O 1
ATOM 2621 N N . TRP A 1 342 ? -10.483 8.637 23.450 1.00 91.69 342 TRP A N 1
ATOM 2622 C CA . TRP A 1 342 ? -9.793 8.495 24.740 1.00 91.69 342 TRP A CA 1
ATOM 2623 C C . TRP A 1 342 ? -10.556 9.060 25.947 1.00 91.69 342 TRP A C 1
ATOM 2625 O O . TRP A 1 342 ? -10.202 8.765 27.085 1.00 91.69 342 TRP A O 1
ATOM 2635 N N . ASN A 1 343 ? -11.586 9.868 25.706 1.00 91.69 343 ASN A N 1
ATOM 2636 C CA . ASN A 1 343 ? -12.508 10.383 26.715 1.00 91.69 343 ASN A CA 1
ATOM 2637 C C . ASN A 1 343 ? -13.702 9.455 27.006 1.00 91.69 343 ASN A C 1
ATOM 2639 O O . ASN A 1 343 ? -14.586 9.827 27.774 1.00 91.69 343 ASN A O 1
ATOM 2643 N N . GLN A 1 344 ? -13.765 8.292 26.362 1.00 94.19 344 GLN A N 1
ATOM 2644 C CA . GLN A 1 344 ? -14.811 7.291 26.554 1.00 94.19 344 GLN A CA 1
ATOM 2645 C C . GLN A 1 344 ? -14.362 6.214 27.565 1.00 94.19 344 GLN A C 1
ATOM 2647 O O . GLN A 1 344 ? -13.158 6.030 27.771 1.00 94.19 344 GLN A O 1
ATOM 2652 N N . PRO A 1 345 ? -15.292 5.483 28.205 1.00 93.88 345 PRO A N 1
ATOM 2653 C CA . PRO A 1 345 ? -14.947 4.376 29.095 1.00 93.88 345 PRO A CA 1
ATOM 2654 C C . PRO A 1 345 ? -14.324 3.198 28.332 1.00 93.88 345 PRO A C 1
ATOM 2656 O O . PRO A 1 345 ? -14.876 2.732 27.333 1.00 93.88 345 PRO A O 1
ATOM 2659 N N . ILE A 1 346 ? -13.199 2.679 28.837 1.00 94.38 346 ILE A N 1
ATOM 2660 C CA . ILE A 1 346 ? -12.618 1.410 28.375 1.00 94.38 346 ILE A CA 1
ATOM 2661 C C . ILE A 1 346 ? -13.471 0.273 28.936 1.00 94.38 346 ILE A C 1
ATOM 2663 O O . ILE A 1 346 ? -13.645 0.161 30.146 1.00 94.38 346 ILE A O 1
ATOM 2667 N N . VAL A 1 347 ? -13.990 -0.575 28.053 1.00 95.88 347 VAL A N 1
ATOM 2668 C CA . VAL A 1 347 ? -14.848 -1.713 28.418 1.00 95.88 347 VAL A CA 1
ATOM 2669 C C . VAL A 1 347 ? -14.189 -3.064 28.181 1.00 95.88 347 VAL A C 1
ATOM 2671 O O . VAL A 1 347 ? -14.601 -4.066 28.760 1.00 95.88 347 VAL A O 1
ATOM 2674 N N . PHE A 1 348 ? -13.159 -3.105 27.339 1.00 95.94 348 PHE A N 1
ATOM 2675 C CA . PHE A 1 348 ? -12.389 -4.310 27.079 1.00 95.94 348 PHE A CA 1
ATOM 2676 C C . PHE A 1 348 ? -10.985 -3.953 26.605 1.00 95.94 348 PHE A C 1
ATOM 2678 O O . PHE A 1 348 ? -10.768 -2.925 25.958 1.00 95.94 348 PHE A O 1
ATOM 2685 N N . ARG A 1 349 ? -10.034 -4.836 26.895 1.00 93.56 349 ARG A N 1
ATOM 2686 C CA . ARG A 1 349 ? -8.669 -4.750 26.398 1.00 93.56 349 ARG A CA 1
ATOM 2687 C C . ARG A 1 349 ? -8.177 -6.138 26.028 1.00 93.56 349 ARG A C 1
ATOM 2689 O O . ARG A 1 349 ? -8.386 -7.098 26.760 1.00 93.56 349 ARG A O 1
ATOM 2696 N N . ALA A 1 350 ? -7.480 -6.217 24.904 1.00 92.56 350 ALA A N 1
ATOM 2697 C CA . ALA A 1 350 ? -6.668 -7.372 24.569 1.00 92.56 350 ALA A CA 1
ATOM 2698 C C . ALA A 1 350 ? -5.356 -6.883 23.973 1.00 92.56 350 ALA A C 1
ATOM 2700 O O . ALA A 1 350 ? -5.316 -6.306 22.879 1.00 92.56 350 ALA A O 1
ATOM 2701 N N . GLY A 1 351 ? -4.263 -7.096 24.692 1.00 89.19 351 GLY A N 1
ATOM 2702 C CA . GLY A 1 351 ? -2.964 -6.660 24.226 1.00 89.19 351 GLY A CA 1
ATOM 2703 C C . GLY A 1 351 ? -2.830 -5.152 24.061 1.00 89.19 351 GLY A C 1
ATOM 2704 O O . GLY A 1 351 ? -2.910 -4.356 25.001 1.00 89.19 351 GLY A O 1
ATOM 2705 N N . ARG A 1 352 ? -2.565 -4.782 22.807 1.00 88.25 352 ARG A N 1
ATOM 2706 C CA . ARG A 1 352 ? -2.432 -3.395 22.353 1.00 88.25 352 ARG A CA 1
ATOM 2707 C C . ARG A 1 352 ? -3.765 -2.755 21.961 1.00 88.25 352 ARG A C 1
ATOM 2709 O O . ARG A 1 352 ? -3.769 -1.580 21.614 1.00 88.25 352 ARG A O 1
ATOM 2716 N N . TYR A 1 353 ? -4.863 -3.506 21.969 1.00 93.00 353 TYR A N 1
ATOM 2717 C CA . TYR A 1 353 ? -6.160 -3.002 21.540 1.00 93.00 353 TYR A CA 1
ATOM 2718 C C . TYR A 1 353 ? -7.028 -2.631 22.734 1.00 93.00 353 TYR A C 1
ATOM 2720 O O . TYR A 1 353 ? -7.253 -3.462 23.616 1.00 93.00 353 TYR A O 1
ATOM 2728 N N . LEU A 1 354 ? -7.536 -1.402 22.727 1.00 94.62 354 LEU A N 1
ATOM 2729 C CA . LEU A 1 354 ? -8.536 -0.917 23.672 1.00 94.62 354 LEU A CA 1
ATOM 2730 C C . LEU A 1 354 ? -9.883 -0.815 22.970 1.00 94.62 354 LEU A C 1
ATOM 2732 O O . LEU A 1 354 ? -9.962 -0.317 21.846 1.00 94.62 354 LEU A O 1
ATOM 2736 N N . VAL A 1 355 ? -10.933 -1.258 23.652 1.00 97.31 355 VAL A N 1
ATOM 2737 C CA . VAL A 1 355 ? -12.316 -1.083 23.219 1.00 97.31 355 VAL A CA 1
ATOM 2738 C C . VAL A 1 355 ? -12.978 -0.075 24.140 1.00 97.31 355 VAL A C 1
ATOM 2740 O O . VAL A 1 355 ? -13.036 -0.273 25.355 1.00 97.31 355 VAL A O 1
ATOM 2743 N N . PHE A 1 356 ? -13.492 0.988 23.543 1.00 96.50 356 PHE A N 1
ATOM 2744 C CA . PHE A 1 356 ? -14.235 2.037 24.217 1.00 96.50 356 PHE A CA 1
ATOM 2745 C C . PHE A 1 356 ? -15.723 1.886 23.923 1.00 96.50 356 PHE A C 1
ATOM 2747 O O . PHE A 1 356 ? -16.079 1.658 22.765 1.00 96.50 356 PHE A O 1
ATOM 2754 N N . ALA A 1 357 ? -16.579 2.038 24.932 1.00 96.31 357 ALA A N 1
ATOM 2755 C CA . ALA A 1 357 ? -18.023 2.165 24.727 1.00 96.31 357 ALA A CA 1
ATOM 2756 C C . ALA A 1 357 ? -18.394 3.638 24.530 1.00 96.31 357 ALA A C 1
ATOM 2758 O O . ALA A 1 357 ? -17.882 4.503 25.235 1.00 96.31 357 ALA A O 1
ATOM 2759 N N . VAL A 1 358 ? -19.261 3.926 23.563 1.00 93.50 358 VAL A N 1
ATOM 2760 C CA . VAL A 1 358 ? -19.665 5.291 23.207 1.00 93.50 358 VAL A CA 1
ATOM 2761 C C . VAL A 1 358 ? -21.136 5.498 23.566 1.00 93.50 358 VAL A C 1
ATOM 2763 O O . VAL A 1 358 ? -22.001 4.746 23.124 1.00 93.50 358 VAL A O 1
ATOM 2766 N N . GLY A 1 359 ? -21.424 6.552 24.335 1.00 81.62 359 GLY A N 1
ATOM 2767 C CA . GLY A 1 359 ? -22.769 6.865 24.840 1.00 81.62 359 GLY A CA 1
ATOM 2768 C C . GLY A 1 359 ? -23.031 6.343 26.260 1.00 81.62 359 GLY A C 1
ATOM 2769 O O . GLY A 1 359 ? -22.118 5.871 26.930 1.00 81.62 359 GLY A O 1
ATOM 2770 N N . ASP A 1 360 ? -24.283 6.432 26.726 1.00 59.62 360 ASP A N 1
ATOM 2771 C CA . ASP A 1 360 ? -24.702 6.068 28.099 1.00 59.62 360 ASP A CA 1
ATOM 2772 C C . ASP A 1 360 ? -24.697 4.551 28.387 1.00 59.62 360 ASP A C 1
ATOM 2774 O O . ASP A 1 360 ? -25.100 4.110 29.467 1.00 59.62 360 ASP A O 1
ATOM 2778 N N . GLU A 1 361 ? -24.209 3.731 27.455 1.00 53.69 361 GLU A N 1
ATOM 2779 C CA . GLU A 1 361 ? -23.958 2.310 27.684 1.00 53.69 361 GLU A CA 1
ATOM 2780 C C . GLU A 1 361 ? -22.707 2.108 28.550 1.00 53.69 361 GLU A C 1
ATOM 2782 O O . GLU A 1 361 ? -21.693 1.541 28.144 1.00 53.69 361 GLU A O 1
ATOM 2787 N N . SER A 1 362 ? -22.799 2.530 29.810 1.00 43.69 362 SER A N 1
ATOM 2788 C CA . SER A 1 362 ? -22.106 1.799 30.862 1.00 43.69 362 SER A CA 1
ATOM 2789 C C . SER A 1 362 ? -22.637 0.366 30.822 1.00 43.69 362 SER A C 1
ATOM 2791 O O . SER A 1 362 ? -23.827 0.128 31.038 1.00 43.69 362 SER A O 1
ATOM 2793 N N . LEU A 1 363 ? -21.779 -0.588 30.451 1.00 45.50 363 LEU A N 1
ATOM 2794 C CA . LEU A 1 363 ? -22.110 -2.007 30.552 1.00 45.50 363 LEU A CA 1
ATOM 2795 C C . LEU A 1 363 ? -22.676 -2.268 31.957 1.00 45.50 363 LEU A C 1
ATOM 2797 O O . LEU A 1 363 ? -22.132 -1.720 32.924 1.00 45.50 363 LEU A O 1
ATOM 2801 N N . PRO A 1 364 ? -23.732 -3.088 32.116 1.00 38.34 364 PRO A N 1
ATOM 2802 C CA . PRO A 1 364 ? -24.117 -3.531 33.445 1.00 38.34 364 PRO A CA 1
ATOM 2803 C C . PRO A 1 364 ? -22.884 -4.181 34.069 1.00 38.34 364 PRO A C 1
ATOM 2805 O O . PRO A 1 364 ? -22.333 -5.125 33.499 1.00 38.34 364 PRO A O 1
ATOM 2808 N N . ALA A 1 365 ? -22.418 -3.613 35.186 1.00 37.56 365 ALA A N 1
ATOM 2809 C CA . ALA A 1 365 ? -21.278 -4.118 35.932 1.00 37.56 365 ALA A CA 1
ATOM 2810 C C . ALA A 1 365 ? -21.416 -5.638 36.039 1.00 37.56 365 ALA A C 1
ATOM 2812 O O . ALA A 1 365 ? -22.426 -6.134 36.548 1.00 37.56 365 ALA A O 1
ATOM 2813 N N . SER A 1 366 ? -20.444 -6.372 35.494 1.00 36.62 366 SER A N 1
ATOM 2814 C CA . SER A 1 366 ? -20.407 -7.818 35.622 1.00 36.62 366 SER A CA 1
ATOM 2815 C C . SER A 1 366 ? -20.504 -8.141 37.106 1.00 36.62 366 SER A C 1
ATOM 2817 O O . SER A 1 366 ? -19.655 -7.749 37.910 1.00 36.62 366 SER A O 1
ATOM 2819 N N . SER A 1 367 ? -21.592 -8.811 37.472 1.00 32.94 367 SER A N 1
ATOM 2820 C CA . SER A 1 367 ? -21.864 -9.316 38.806 1.00 32.94 367 SER A CA 1
ATOM 2821 C C . SER A 1 367 ? -20.755 -10.290 39.200 1.00 32.94 367 SER A C 1
ATOM 2823 O O . SER A 1 367 ? -20.859 -11.494 38.981 1.00 32.94 367 SER A O 1
ATOM 2825 N N . THR A 1 368 ? -19.679 -9.747 39.757 1.00 34.62 368 THR A N 1
ATOM 2826 C CA . THR A 1 368 ? -18.568 -10.494 40.356 1.00 34.62 368 THR A CA 1
ATOM 2827 C C . THR A 1 368 ? -18.516 -10.231 41.862 1.00 34.62 368 THR A C 1
ATOM 2829 O O . THR A 1 368 ? -17.463 -10.256 42.479 1.00 34.62 368 THR A O 1
ATOM 2832 N N . GLU A 1 369 ? -19.687 -10.008 42.463 1.00 34.41 369 GLU A N 1
ATOM 2833 C CA . GLU A 1 369 ? -19.918 -10.054 43.907 1.00 34.41 369 GLU A CA 1
ATOM 2834 C C . GLU A 1 369 ? -21.175 -10.888 44.184 1.00 34.41 369 GLU A C 1
ATOM 2836 O O . GLU A 1 369 ? -22.228 -10.365 44.535 1.00 34.41 369 GLU A O 1
ATOM 2841 N N . ALA A 1 370 ? -21.097 -12.205 43.979 1.00 31.69 370 ALA A N 1
ATOM 2842 C CA . ALA A 1 370 ? -22.083 -13.136 44.533 1.00 31.69 370 ALA A CA 1
ATOM 2843 C C . ALA A 1 370 ? -21.582 -14.590 44.554 1.00 31.69 370 ALA A C 1
ATOM 2845 O O . ALA A 1 370 ? -22.186 -15.451 43.928 1.00 31.69 370 ALA A O 1
ATOM 2846 N N . SER A 1 371 ? -20.515 -14.881 45.305 1.00 30.47 371 SER A N 1
ATOM 2847 C CA . SER A 1 371 ? -20.425 -16.112 46.113 1.00 30.47 371 SER A CA 1
ATOM 2848 C C . SER A 1 371 ? -19.096 -16.178 46.871 1.00 30.47 371 SER A C 1
ATOM 2850 O O . SER A 1 371 ? -18.064 -16.411 46.255 1.00 30.47 371 SER A O 1
ATOM 2852 N N . ARG A 1 372 ? -19.203 -15.959 48.188 1.00 35.09 372 ARG A N 1
ATOM 2853 C CA . ARG A 1 372 ? -18.466 -16.562 49.319 1.00 35.09 372 ARG A CA 1
ATOM 2854 C C . ARG A 1 372 ? -17.023 -17.020 49.134 1.00 35.09 372 ARG A C 1
ATOM 2856 O O . ARG A 1 372 ? -16.808 -17.984 48.371 1.00 35.09 372 ARG A O 1
#

pLDDT: mean 86.13, std 13.27, range [30.47, 98.25]

Radius of gyration: 26.85 Å; Cα contacts (8 Å, |Δi|>4): 394; chains: 1; bounding box: 59×49×91 Å

Sequence (372 aa):
YVIIPAAACWLGGMIIALRRGVFRASTATCDAAGLLIGGLIAGGAGCWWLSATGSWAPFWEIVLHWSGEYRTSVGGWGLRLATNLSYYVYYAPWSLLALVAVPLAVRNCIDALAPPAKVSPDSGAAGRLLLSLLYLAWLVQASLIQLSHEYVLAVPLMIGLALLVAWDRVARPSPGMQGALALFVLVALAVHPLARPRALAAWPLCASAGSTPEVKDRLSTGAKRSVMGEAHWQDLAKVADFLRSQNIHDGELACWDDSSQALYTQLHISPSSRFVHVANWLVFFPSRRQEIMHDVLAGRPRFVVTDVQMAGYSAFLARDDHQRDEAVWPDGMPPRPDQFPWNQPIVFRAGRYLVFAVGDESLPASSTEASR

Solvent-accessible surface area (backbone atoms only — not comparable to full-atom values): 20620 Å² total; per-residue (Å²): 141,56,63,61,25,50,48,40,31,53,54,52,51,50,55,45,28,51,75,68,73,67,58,46,71,68,56,56,50,50,53,52,48,50,53,50,50,53,49,48,53,55,49,47,52,51,52,49,49,30,51,74,70,67,42,42,64,62,50,50,46,41,61,73,73,42,43,64,50,38,44,64,66,65,58,46,68,66,56,47,50,49,43,46,53,48,47,46,63,70,43,53,58,68,46,55,47,52,75,53,36,49,60,51,27,52,47,41,50,51,62,66,68,45,81,84,61,96,61,78,80,61,89,57,54,65,58,50,29,42,52,24,34,32,28,52,35,36,39,48,42,28,65,71,73,42,80,52,44,71,79,53,48,48,52,35,51,54,43,33,52,51,52,53,57,59,41,53,79,73,42,81,66,51,72,67,55,49,50,51,52,50,50,48,52,51,51,38,51,74,68,30,72,68,65,35,67,70,38,51,67,40,48,65,47,46,73,73,66,40,92,39,39,65,51,51,48,60,61,56,53,76,88,43,74,85,42,90,54,66,57,58,36,52,36,51,48,52,48,47,53,52,45,57,76,69,67,70,52,67,24,27,38,36,27,31,30,66,40,45,38,64,48,35,72,76,68,72,36,50,54,14,36,96,56,58,29,41,53,59,50,50,66,39,35,63,94,43,38,67,62,53,52,48,45,42,56,73,33,55,30,44,33,38,36,38,41,45,53,82,75,67,40,54,73,70,59,63,70,75,40,87,58,29,62,41,53,62,83,63,89,92,55,83,84,46,71,91,37,88,68,60,52,42,55,57,72,37,30,27,60,56,35,42,32,22,34,47,71,91,63,70,70,78,75,78,86,83,84,84,77,135

Secondary structure (DSSP, 8-state):
--HHHHHHHHHHHHHHHHHTT---HHHHHHHHHHHHHHHHHHHHHHHHHHHHTT-HHHHHHIIIIIHHHHHHHH--HHHHHHHHHHHHHHTTTGGGGHHHHHHHHHHHHHHHHS---SS---TTHHHHHHHHHHHHHHHHIIIIIS---HHHHHHHHHHHHHHHHHHHTTS---HHHHHHHHHHHHHHHHH-GGGSHHHHTTHHHHHHT-S-HHHHHHHS-TTTTTSTT---HHHHHHHHHHHHHTT--TT-EEE-STTTTHHHHHHT--BSSS-SSHHHHHHH-GGGHHHHHHHHHHT--SEEEEETTTTT--TTGGGS-TTTTSSSPPTTSPP-TTSTTTTSPEEEEETTEEEEE-SS------------

Foldseek 3Di:
DCCQLLVLLLVLLQVLCVLVVNDDPVVSVVSVVVVVVVVCVVVVVVCVVCVVVVNNVVVCCCVPPPVVLLCVLQVDPVNLVVQLVCCCVLVPPLSVLCVVLLVLLVVLSVVSVDRDDPDDPPPCSSVLNSLSSSLVSLCCCCRPPDRNDPVSVVVSSVSSVVSVVSCVVPDVDDPVVVVVVVVRVVVCLVPPQCNPPQNVVLVVVCVPVNDALVSQQSSPGPSCPLPFQAASSVLLVVVLVVCVVVVDAALQEAEQGNRNLCSCVVNVHHHVAPCSHLPVCCSSPVVCNVVSVCRSVVSVHQKYKDFVVNVVPDPVLLVPFPCQWPQDDTPPDDQDCPDPPSVFRFDTHHRRMTMGGDDPPPDPPPPPPDDD